Protein AF-A0A819C5Z2-F1 (afdb_monomer)

Radius of gyration: 27.71 Å; Cα contacts (8 Å, |Δi|>4): 657; chains: 1; bounding box: 78×49×78 Å

Sequence (420 aa):
MGVLMWEACSQGEVPYGVDKSESDIRRRKSNGEKLTMPNGCNKQLWEIIEGCWYITAELRHKSLETYEYQLDVNVIQKNPLNGLNGRSYEADWISKRESPITLMIMNKETSEREASWYLMLNSHSHIIHTYGFVENNDQLPMLLPEHAIHGNLQIFLQQNHFQPSNKVLITIFLQILNAMIYITNQGVVHGNLCCSNVLVFRMNPTNSLENLVKLTDFSMARTKDYPYVDNELTAISVRYCAPENLKSTDQSNYSEAADVYSLRVLMWEACSHDKVPYGSDTSIDDIRQRRLNDEQLLQPNETYEYQLDVNVIKKNSLNGLHGRFYEADWIPNREPPIILMIMNKETSEREASWYLMLNSHSHIIHTYGFVENNDQLPMLLQERAIHGNLQILLQRKRFQPLNKVLITISLRILDAMIYT

Structure (mmCIF, N/CA/C/O backbone):
data_AF-A0A819C5Z2-F1
#
_entry.id   AF-A0A819C5Z2-F1
#
loop_
_atom_site.group_PDB
_atom_site.id
_atom_site.type_symbol
_atom_site.label_atom_id
_atom_site.label_alt_id
_atom_site.label_comp_id
_atom_site.label_asym_id
_atom_site.label_entity_id
_atom_site.label_seq_id
_atom_site.pdbx_PDB_ins_code
_atom_site.Cartn_x
_atom_site.Cartn_y
_atom_site.Cartn_z
_atom_site.occupancy
_atom_site.B_iso_or_equiv
_atom_site.auth_seq_id
_atom_site.auth_comp_id
_atom_site.auth_asym_id
_atom_site.auth_atom_id
_atom_site.pdbx_PDB_model_num
ATOM 1 N N . MET A 1 1 ? -0.012 -2.194 -29.843 1.00 79.38 1 MET A N 1
ATOM 2 C CA . MET A 1 1 ? 1.185 -1.605 -29.214 1.00 79.38 1 MET A CA 1
ATOM 3 C C . MET A 1 1 ? 2.326 -1.414 -30.212 1.00 79.38 1 MET A C 1
ATOM 5 O O . MET A 1 1 ? 2.547 -0.278 -30.588 1.00 79.38 1 MET A O 1
ATOM 9 N N . GLY A 1 2 ? 2.963 -2.467 -30.746 1.00 87.75 2 GLY A N 1
ATOM 10 C CA . GLY A 1 2 ? 4.121 -2.316 -31.655 1.00 87.75 2 GLY A CA 1
ATOM 11 C C . GLY A 1 2 ? 3.941 -1.355 -32.841 1.00 87.75 2 GLY A C 1
ATOM 12 O O . GLY A 1 2 ? 4.820 -0.548 -33.101 1.00 87.75 2 GLY A O 1
ATOM 13 N N . VAL A 1 3 ? 2.784 -1.358 -33.524 1.00 89.81 3 VAL A N 1
ATOM 14 C CA . VAL A 1 3 ? 2.517 -0.404 -34.630 1.00 89.81 3 VAL A CA 1
ATOM 15 C C . VAL A 1 3 ? 2.489 1.049 -34.142 1.00 89.81 3 VAL A C 1
ATOM 17 O O . VAL A 1 3 ? 3.050 1.913 -34.798 1.00 89.81 3 VAL A O 1
ATOM 20 N N . LEU A 1 4 ? 1.896 1.297 -32.972 1.00 87.56 4 LEU A N 1
ATOM 21 C CA . LEU A 1 4 ? 1.829 2.624 -32.357 1.00 87.56 4 LEU A CA 1
ATOM 22 C C . LEU A 1 4 ? 3.220 3.106 -31.914 1.00 87.56 4 LEU A C 1
ATOM 24 O O . LEU A 1 4 ? 3.578 4.258 -32.118 1.00 87.56 4 LEU A O 1
ATOM 28 N N . MET A 1 5 ? 4.024 2.213 -31.330 1.00 87.00 5 MET A N 1
ATOM 29 C CA . MET A 1 5 ? 5.402 2.526 -30.934 1.00 87.00 5 MET A CA 1
ATOM 30 C C . MET A 1 5 ? 6.292 2.797 -32.156 1.00 87.00 5 MET A C 1
ATOM 32 O O . MET A 1 5 ? 7.114 3.710 -32.119 1.00 87.00 5 MET A O 1
ATOM 36 N N . TRP A 1 6 ? 6.099 2.047 -33.250 1.00 92.31 6 TRP A N 1
ATOM 37 C CA . TRP A 1 6 ? 6.754 2.313 -34.532 1.00 92.31 6 TRP A CA 1
ATOM 38 C C . TRP A 1 6 ? 6.385 3.692 -35.077 1.00 92.31 6 TRP A C 1
ATOM 40 O O . TRP A 1 6 ? 7.282 4.447 -35.422 1.00 92.31 6 TRP A O 1
ATOM 50 N N . GLU A 1 7 ? 5.094 4.031 -35.094 1.00 92.38 7 GLU A N 1
ATOM 51 C CA . GLU A 1 7 ? 4.588 5.333 -35.546 1.00 92.38 7 GLU A CA 1
ATOM 52 C C . GLU A 1 7 ? 5.172 6.488 -34.722 1.00 92.38 7 GLU A C 1
ATOM 54 O O . GLU A 1 7 ? 5.596 7.500 -35.274 1.00 92.38 7 GLU A O 1
ATOM 59 N N . ALA A 1 8 ? 5.290 6.320 -33.402 1.00 88.25 8 ALA A N 1
ATOM 60 C CA . ALA A 1 8 ? 5.961 7.299 -32.549 1.00 88.25 8 ALA A CA 1
ATOM 61 C C . ALA A 1 8 ? 7.454 7.445 -32.903 1.00 88.25 8 ALA A C 1
ATOM 63 O O . ALA A 1 8 ? 7.962 8.560 -33.012 1.00 88.25 8 ALA A O 1
ATOM 64 N N . CYS A 1 9 ? 8.154 6.327 -33.122 1.00 87.94 9 CYS A N 1
ATOM 65 C CA . CYS A 1 9 ? 9.577 6.316 -33.474 1.00 87.94 9 CYS A CA 1
ATOM 66 C C . CYS A 1 9 ? 9.861 6.857 -34.883 1.00 87.94 9 CYS A C 1
ATOM 68 O O . CYS A 1 9 ? 10.927 7.425 -35.112 1.00 87.94 9 CYS A O 1
ATOM 70 N N . SER A 1 10 ? 8.925 6.697 -35.817 1.00 90.56 10 SER A N 1
ATOM 71 C CA . SER A 1 10 ? 8.999 7.253 -37.170 1.00 90.56 10 SER A CA 1
ATOM 72 C C . SER A 1 10 ? 8.482 8.688 -37.263 1.00 90.56 10 SER A C 1
ATOM 74 O O . SER A 1 10 ? 8.459 9.250 -38.350 1.00 90.56 10 SER A O 1
ATOM 76 N N . GLN A 1 11 ? 8.105 9.309 -36.139 1.00 89.00 11 GLN A N 1
ATOM 77 C CA . GLN A 1 11 ? 7.570 10.674 -36.086 1.00 89.00 11 GLN A CA 1
ATOM 78 C C . GLN A 1 11 ? 6.267 10.840 -36.892 1.00 89.00 11 GLN A C 1
ATOM 80 O O . GLN A 1 11 ? 6.023 11.884 -37.496 1.00 89.00 11 GLN A O 1
ATOM 85 N N . GLY A 1 12 ? 5.412 9.814 -36.870 1.00 87.88 12 GLY A N 1
ATOM 86 C CA . GLY A 1 12 ? 4.083 9.836 -37.480 1.00 87.88 12 GLY A CA 1
ATOM 87 C C . GLY A 1 12 ? 4.034 9.356 -38.930 1.00 87.88 12 GLY A C 1
ATOM 88 O O . GLY A 1 12 ? 3.095 9.701 -39.649 1.00 87.88 12 GLY A O 1
ATOM 89 N N . GLU A 1 13 ? 5.019 8.582 -39.399 1.00 90.81 13 GLU A N 1
ATOM 90 C CA . GLU A 1 13 ? 4.897 7.938 -40.712 1.00 90.81 13 GLU A CA 1
ATOM 91 C C . GLU A 1 13 ? 3.711 6.965 -40.745 1.00 90.81 13 GLU A C 1
ATOM 93 O O . GLU A 1 13 ? 3.363 6.333 -39.748 1.00 90.81 13 GLU A O 1
ATOM 98 N N . VAL A 1 14 ? 3.113 6.788 -41.927 1.00 89.88 14 VAL A N 1
ATOM 99 C CA . VAL A 1 14 ? 2.006 5.844 -42.112 1.00 89.88 14 VAL A CA 1
ATOM 100 C C . VAL A 1 14 ? 2.547 4.412 -42.193 1.00 89.88 14 VAL A C 1
ATOM 102 O O . VAL A 1 14 ? 3.312 4.100 -43.116 1.00 89.88 14 VAL A O 1
ATOM 105 N N . PRO A 1 15 ? 2.125 3.498 -41.297 1.00 89.06 15 PRO A N 1
ATOM 106 C CA . PRO A 1 15 ? 2.561 2.109 -41.329 1.00 89.06 15 PRO A CA 1
ATOM 107 C C . PRO A 1 15 ? 2.284 1.455 -42.686 1.00 89.06 15 PRO A C 1
ATOM 109 O O . PRO A 1 15 ? 1.167 1.499 -43.194 1.00 89.06 15 PRO A O 1
ATOM 112 N N . TYR A 1 16 ? 3.294 0.786 -43.246 1.00 87.81 16 TYR A N 1
ATOM 113 C CA . TYR A 1 16 ? 3.261 0.112 -44.554 1.00 87.81 16 TYR A CA 1
ATOM 114 C C . TYR A 1 16 ? 3.136 1.038 -45.781 1.00 87.81 16 TYR A C 1
ATOM 116 O O . TYR A 1 16 ? 3.198 0.525 -46.905 1.00 87.81 16 TYR A O 1
ATOM 124 N N . GLY A 1 17 ? 3.079 2.361 -45.589 1.00 84.69 17 GLY A N 1
ATOM 125 C CA . GLY A 1 17 ? 3.074 3.387 -46.636 1.00 84.69 17 GLY A CA 1
ATOM 126 C C . GLY A 1 17 ? 1.684 3.950 -46.959 1.00 84.69 17 GLY A C 1
ATOM 127 O O . GLY A 1 17 ? 0.683 3.243 -46.885 1.00 84.69 17 GLY A O 1
ATOM 128 N N . VAL A 1 18 ? 1.649 5.225 -47.358 1.00 81.38 18 VAL A N 1
ATOM 129 C CA . VAL A 1 18 ? 0.424 6.027 -47.570 1.00 81.38 18 VAL A CA 1
ATOM 130 C C . VAL A 1 18 ? -0.435 5.512 -48.736 1.00 81.38 18 VAL A C 1
ATOM 132 O O . VAL A 1 18 ? -1.656 5.487 -48.637 1.00 81.38 18 VAL A O 1
ATOM 135 N N . ASP A 1 19 ? 0.194 5.029 -49.811 1.00 81.31 19 ASP A N 1
ATOM 136 C CA . ASP A 1 19 ? -0.493 4.656 -51.060 1.00 81.31 19 ASP A CA 1
ATOM 137 C C . ASP A 1 19 ? -0.818 3.152 -51.170 1.00 81.31 19 ASP A C 1
ATOM 139 O O . ASP A 1 19 ? -0.946 2.609 -52.272 1.00 81.31 19 ASP A O 1
ATOM 143 N N . LYS A 1 20 ? -0.876 2.418 -50.049 1.00 85.00 20 LYS A N 1
ATOM 144 C CA . LYS A 1 20 ? -1.141 0.968 -50.065 1.00 85.00 20 LYS A CA 1
ATOM 145 C C . LYS A 1 20 ? -2.613 0.652 -49.839 1.00 85.00 20 LYS A C 1
ATOM 147 O O . LYS A 1 20 ? -3.229 1.126 -48.890 1.00 85.00 20 LYS A O 1
ATOM 152 N N . SER A 1 21 ? -3.159 -0.222 -50.688 1.00 89.69 21 SER A N 1
ATOM 153 C CA . SER A 1 21 ? -4.517 -0.735 -50.512 1.00 89.69 21 SER A CA 1
ATOM 154 C C . SER A 1 21 ? -4.607 -1.656 -49.290 1.00 89.69 21 SER A C 1
ATOM 156 O O . SER A 1 21 ? -3.636 -2.321 -48.917 1.00 89.69 21 SER A O 1
ATOM 158 N N . GLU A 1 22 ? -5.798 -1.773 -48.700 1.00 87.19 22 GLU A N 1
ATOM 159 C CA . GLU A 1 22 ? -6.036 -2.704 -47.589 1.00 87.19 22 GLU A CA 1
ATOM 160 C C . GLU A 1 22 ? -5.673 -4.152 -47.968 1.00 87.19 22 GLU A C 1
ATOM 162 O O . GLU A 1 22 ? -5.084 -4.887 -47.171 1.00 87.19 22 GLU A O 1
ATOM 167 N N . SER A 1 23 ? -5.973 -4.549 -49.210 1.00 88.75 23 SER A N 1
ATOM 168 C CA . SER A 1 23 ? -5.667 -5.886 -49.728 1.00 88.75 23 SER A CA 1
ATOM 169 C C . SER A 1 23 ? -4.161 -6.163 -49.783 1.00 88.75 23 SER A C 1
ATOM 171 O O . SER A 1 23 ? -3.713 -7.250 -49.407 1.00 88.75 23 SER A O 1
ATOM 173 N N . ASP A 1 24 ? -3.362 -5.158 -50.149 1.00 89.94 24 ASP A N 1
ATOM 174 C CA . ASP A 1 24 ? -1.906 -5.260 -50.161 1.00 89.94 24 ASP A CA 1
ATOM 175 C C . ASP A 1 24 ? -1.343 -5.367 -48.748 1.00 89.94 24 ASP A C 1
ATOM 177 O O . ASP A 1 24 ? -0.487 -6.214 -48.492 1.00 89.94 24 ASP A O 1
ATOM 181 N N . ILE A 1 25 ? -1.844 -4.552 -47.817 1.00 88.94 25 ILE A N 1
ATOM 182 C CA . ILE A 1 25 ? -1.403 -4.572 -46.416 1.00 88.94 25 ILE A CA 1
ATOM 183 C C . ILE A 1 25 ? -1.718 -5.932 -45.779 1.00 88.94 25 ILE A C 1
ATOM 185 O O . ILE A 1 25 ? -0.858 -6.505 -45.105 1.00 88.94 25 ILE A O 1
ATOM 189 N N . ARG A 1 26 ? -2.917 -6.484 -46.014 1.00 87.25 26 ARG A N 1
ATOM 190 C CA . ARG A 1 26 ? -3.299 -7.821 -45.523 1.00 87.25 26 ARG A CA 1
ATOM 191 C C . ARG A 1 26 ? -2.366 -8.904 -46.056 1.00 87.25 26 ARG A C 1
ATOM 193 O O . ARG A 1 26 ? -1.878 -9.706 -45.264 1.00 87.25 26 ARG A O 1
ATOM 200 N N . ARG A 1 27 ? -2.073 -8.887 -47.360 1.00 89.94 27 ARG A N 1
ATOM 201 C CA . ARG A 1 27 ? -1.162 -9.843 -48.009 1.00 89.94 27 ARG A CA 1
ATOM 202 C C . ARG A 1 27 ? 0.263 -9.768 -47.452 1.00 89.94 27 ARG A C 1
ATOM 204 O O . ARG A 1 27 ? 0.890 -10.795 -47.216 1.00 89.94 27 ARG A O 1
ATOM 211 N N . ARG A 1 28 ? 0.786 -8.561 -47.232 1.00 87.62 28 ARG A N 1
ATOM 212 C CA . ARG A 1 28 ? 2.132 -8.356 -46.664 1.00 87.62 28 ARG A CA 1
ATOM 213 C C . ARG A 1 28 ? 2.219 -8.913 -45.244 1.00 87.62 28 ARG A C 1
ATOM 215 O O . ARG A 1 28 ? 3.104 -9.712 -44.947 1.00 87.62 28 ARG A O 1
ATOM 222 N N . LYS A 1 29 ? 1.227 -8.597 -44.406 1.00 86.38 29 LYS A N 1
ATOM 223 C CA . LYS A 1 29 ? 1.132 -9.127 -43.039 1.00 86.38 29 LYS A CA 1
ATOM 224 C C . LYS A 1 29 ? 0.995 -10.651 -43.007 1.00 86.38 29 LYS A C 1
ATOM 226 O O . LYS A 1 29 ? 1.663 -11.291 -42.202 1.00 86.38 29 LYS A O 1
ATOM 231 N N . SER A 1 30 ? 0.177 -11.247 -43.881 1.00 85.25 30 SER A N 1
ATOM 232 C CA . SER A 1 30 ? 0.033 -12.711 -43.945 1.00 85.25 30 SER A CA 1
ATOM 233 C C . SER A 1 30 ? 1.314 -13.417 -44.386 1.00 85.25 30 SER A C 1
ATOM 235 O O . SER A 1 30 ? 1.543 -14.555 -43.994 1.00 85.25 30 SER A O 1
ATOM 237 N N . ASN A 1 31 ? 2.163 -12.734 -45.156 1.00 87.31 31 ASN A N 1
ATOM 238 C CA . ASN A 1 31 ? 3.468 -13.240 -45.575 1.00 87.31 31 ASN A CA 1
ATOM 239 C C . ASN A 1 31 ? 4.568 -13.024 -44.516 1.00 87.31 31 ASN A C 1
ATOM 241 O O . ASN A 1 31 ? 5.729 -13.323 -44.780 1.00 87.31 31 ASN A O 1
ATOM 245 N N . GLY A 1 32 ? 4.220 -12.510 -43.331 1.00 83.75 32 GLY A N 1
ATOM 246 C CA . GLY A 1 32 ? 5.161 -12.271 -42.237 1.00 83.75 32 GLY A CA 1
ATOM 247 C C . GLY A 1 32 ? 5.999 -11.003 -42.386 1.00 83.75 32 GLY A C 1
ATOM 248 O O . GLY A 1 32 ? 6.990 -10.845 -41.676 1.00 83.75 32 GLY A O 1
ATOM 249 N N . GLU A 1 33 ? 5.622 -10.091 -43.284 1.00 87.44 33 GLU A N 1
ATOM 250 C CA . GLU A 1 33 ? 6.328 -8.824 -43.438 1.00 87.44 33 GLU A CA 1
ATOM 251 C C . GLU A 1 33 ? 6.095 -7.914 -42.222 1.00 87.44 33 GLU A C 1
ATOM 253 O O . GLU A 1 33 ? 4.953 -7.615 -41.859 1.00 87.44 33 GLU A O 1
ATOM 258 N N . LYS A 1 34 ? 7.193 -7.453 -41.613 1.00 88.38 34 LYS A N 1
ATOM 259 C CA . LYS A 1 34 ? 7.209 -6.502 -40.494 1.00 88.38 34 LYS A CA 1
ATOM 260 C C . LYS A 1 34 ? 7.647 -5.114 -40.976 1.00 88.38 34 LYS A C 1
ATOM 262 O O . LYS A 1 34 ? 8.283 -4.985 -42.020 1.00 88.38 34 LYS A O 1
ATOM 267 N N . LEU A 1 35 ? 7.320 -4.072 -40.209 1.00 90.75 35 LEU A N 1
ATOM 268 C CA . LEU A 1 35 ? 7.825 -2.721 -40.474 1.00 90.75 35 LEU A CA 1
ATOM 269 C C . LEU A 1 35 ? 9.332 -2.656 -40.186 1.00 90.75 35 LEU A C 1
ATOM 271 O O . LEU A 1 35 ? 9.842 -3.397 -39.348 1.00 90.75 35 LEU A O 1
ATOM 275 N N . THR A 1 36 ? 10.042 -1.767 -40.876 1.00 92.06 36 THR A N 1
ATOM 276 C CA . THR A 1 36 ? 11.489 -1.569 -40.712 1.00 92.06 36 THR A CA 1
ATOM 277 C C . THR A 1 36 ? 11.797 -0.609 -39.570 1.00 92.06 36 THR A C 1
ATOM 279 O O . THR A 1 36 ? 11.019 0.311 -39.327 1.00 92.06 36 THR A O 1
ATOM 282 N N . MET A 1 37 ? 12.945 -0.770 -38.910 1.00 92.75 37 MET A N 1
ATOM 283 C CA . MET A 1 37 ? 13.380 0.131 -37.838 1.00 92.75 37 MET A CA 1
ATOM 284 C C . MET A 1 37 ? 13.505 1.578 -38.348 1.00 92.75 37 MET A C 1
ATOM 286 O O . MET A 1 37 ? 14.274 1.806 -39.285 1.00 92.75 37 MET A O 1
ATOM 290 N N . PRO A 1 38 ? 12.782 2.554 -37.762 1.00 92.50 38 PRO A N 1
ATOM 291 C CA . PRO A 1 38 ? 12.922 3.961 -38.127 1.00 92.50 38 PRO A CA 1
ATOM 292 C C . PRO A 1 38 ? 14.317 4.514 -37.811 1.00 92.50 38 PRO A C 1
ATOM 294 O O . PRO A 1 38 ? 14.993 4.060 -36.883 1.00 92.50 38 PRO A O 1
ATOM 297 N N . ASN A 1 39 ? 14.741 5.538 -38.556 1.00 87.69 39 ASN A N 1
ATOM 298 C CA . ASN A 1 39 ? 16.024 6.202 -38.324 1.00 87.69 39 ASN A CA 1
ATOM 299 C C . ASN A 1 39 ? 16.069 6.851 -36.932 1.00 87.69 39 ASN A C 1
ATOM 301 O O . ASN A 1 39 ? 15.181 7.615 -36.568 1.00 87.69 39 ASN A O 1
ATOM 305 N N . GLY A 1 40 ? 17.127 6.570 -36.165 1.00 81.81 40 GLY A N 1
ATOM 306 C CA . GLY A 1 40 ? 17.303 7.102 -34.808 1.00 81.81 40 GLY A CA 1
ATOM 307 C C . GLY A 1 40 ? 16.532 6.353 -33.715 1.00 81.81 40 GLY A C 1
ATOM 308 O O . GLY A 1 40 ? 16.636 6.730 -32.549 1.00 81.81 40 GLY A O 1
ATOM 309 N N . CYS A 1 41 ? 15.800 5.284 -34.052 1.00 84.88 41 CYS A N 1
ATOM 310 C CA . CYS A 1 41 ? 15.160 4.425 -33.058 1.00 84.88 41 CYS A CA 1
ATOM 311 C C . CYS A 1 41 ? 16.219 3.695 -32.208 1.00 84.88 41 CYS A C 1
ATOM 313 O O . CYS A 1 41 ? 17.195 3.149 -32.730 1.00 84.88 41 CYS A O 1
ATOM 315 N N . ASN A 1 42 ? 16.032 3.693 -30.886 1.00 82.12 42 ASN A N 1
ATOM 316 C CA . ASN A 1 42 ? 16.881 2.952 -29.956 1.00 82.12 42 ASN A CA 1
ATOM 317 C C . ASN A 1 42 ? 16.742 1.435 -30.215 1.00 82.12 42 ASN A C 1
ATOM 319 O O . ASN A 1 42 ? 15.631 0.931 -30.349 1.00 82.12 42 ASN A O 1
ATOM 323 N N . LYS A 1 43 ? 17.862 0.698 -30.259 1.00 82.19 43 LYS A N 1
ATOM 324 C CA . LYS A 1 43 ? 17.869 -0.744 -30.573 1.00 82.19 43 LYS A CA 1
ATOM 325 C C . LYS A 1 43 ? 17.103 -1.603 -29.561 1.00 82.19 43 LYS A C 1
ATOM 327 O O . LYS A 1 43 ? 16.390 -2.506 -29.972 1.00 82.19 43 LYS A O 1
ATOM 332 N N . GLN A 1 44 ? 17.207 -1.307 -28.269 1.00 74.00 44 GLN A N 1
ATOM 333 C CA . GLN A 1 44 ? 16.480 -2.044 -27.231 1.00 74.00 44 GLN A CA 1
ATOM 334 C C . GLN A 1 44 ? 14.971 -1.771 -27.343 1.00 74.00 44 GLN A C 1
ATOM 336 O O . GLN A 1 44 ? 14.150 -2.677 -27.243 1.00 74.00 44 GLN A O 1
ATOM 341 N N . LEU A 1 45 ? 14.590 -0.519 -27.626 1.00 78.25 45 LEU A N 1
ATOM 342 C CA . LEU A 1 45 ? 13.197 -0.173 -27.920 1.00 78.25 45 LEU A CA 1
ATOM 343 C C . LEU A 1 45 ? 12.695 -0.877 -29.194 1.00 78.25 45 LEU A C 1
ATOM 345 O O . LEU A 1 45 ? 11.542 -1.299 -29.255 1.00 78.25 45 LEU A O 1
ATOM 349 N N . TRP A 1 46 ? 13.555 -1.042 -30.202 1.00 86.31 46 TRP A N 1
ATOM 350 C CA . TRP A 1 46 ? 13.226 -1.774 -31.423 1.00 86.31 46 TRP A CA 1
ATOM 351 C C . TRP A 1 46 ? 12.925 -3.256 -31.168 1.00 86.31 46 TRP A C 1
ATOM 353 O O . TRP A 1 46 ? 11.972 -3.782 -31.739 1.00 86.31 46 TRP A O 1
ATOM 363 N N . GLU A 1 47 ? 13.673 -3.915 -30.282 1.00 82.94 47 GLU A N 1
ATOM 364 C CA . GLU A 1 47 ? 13.443 -5.320 -29.913 1.00 82.94 47 GLU A CA 1
ATOM 365 C C . GLU A 1 47 ? 12.046 -5.531 -29.301 1.00 82.94 47 GLU A C 1
ATOM 367 O O . GLU A 1 47 ? 11.344 -6.479 -29.667 1.00 82.94 47 GLU A O 1
ATOM 372 N N . ILE A 1 48 ? 11.578 -4.592 -28.468 1.00 79.88 48 ILE A N 1
ATOM 373 C CA . ILE A 1 48 ? 10.191 -4.569 -27.969 1.00 79.88 48 ILE A CA 1
ATOM 374 C C . ILE A 1 48 ? 9.190 -4.438 -29.122 1.00 79.88 48 ILE A C 1
ATOM 376 O O . ILE A 1 48 ? 8.207 -5.188 -29.207 1.00 79.88 48 ILE A O 1
ATOM 380 N N . ILE A 1 49 ? 9.409 -3.446 -29.990 1.00 87.25 49 ILE A N 1
ATOM 381 C CA . ILE A 1 49 ? 8.515 -3.141 -31.112 1.00 87.25 49 ILE A CA 1
ATOM 382 C C . ILE A 1 49 ? 8.381 -4.364 -32.021 1.00 87.25 49 ILE A C 1
ATOM 384 O O . ILE A 1 49 ? 7.267 -4.733 -32.402 1.00 87.25 49 ILE A O 1
ATOM 388 N N . GLU A 1 50 ? 9.497 -5.02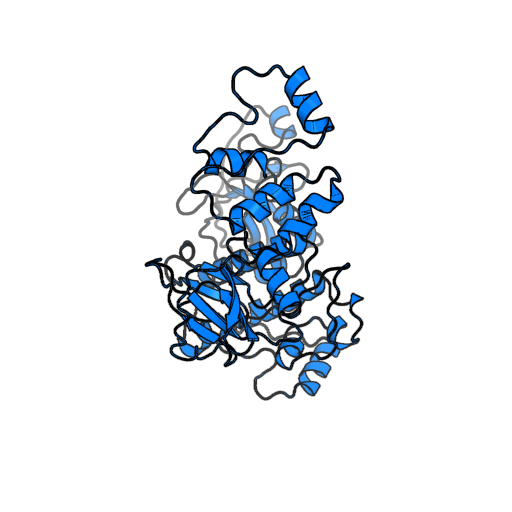6 -32.316 1.00 87.00 50 GLU A N 1
ATOM 389 C CA . GLU A 1 50 ? 9.530 -6.230 -33.132 1.00 87.00 50 GLU A CA 1
ATOM 390 C C . GLU A 1 50 ? 8.833 -7.417 -32.451 1.00 87.00 50 GLU A C 1
ATOM 392 O O . GLU A 1 50 ? 8.079 -8.153 -33.105 1.00 87.00 50 GLU A O 1
ATOM 397 N N . GLY A 1 51 ? 9.048 -7.587 -31.146 1.00 83.25 51 GLY A N 1
ATOM 398 C CA . GLY A 1 51 ? 8.405 -8.616 -30.335 1.00 83.25 51 GLY A CA 1
ATOM 399 C C . GLY A 1 51 ? 6.875 -8.512 -30.321 1.00 83.25 51 GLY A C 1
ATOM 400 O O . GLY A 1 51 ? 6.160 -9.512 -30.404 1.00 83.25 51 GLY A O 1
ATOM 401 N N . CYS A 1 52 ? 6.336 -7.293 -30.383 1.00 85.44 52 CYS A N 1
ATOM 402 C CA . CYS A 1 52 ? 4.892 -7.070 -30.487 1.00 85.44 52 CYS A CA 1
ATOM 403 C C . CYS A 1 52 ? 4.254 -7.635 -31.776 1.00 85.44 52 CYS A C 1
ATOM 405 O O . CYS A 1 52 ? 3.024 -7.720 -31.856 1.00 85.44 52 CYS A O 1
ATOM 407 N N . TRP A 1 53 ? 5.046 -7.976 -32.800 1.00 86.50 53 TRP A N 1
ATOM 408 C CA . TRP A 1 53 ? 4.570 -8.417 -34.117 1.00 86.50 53 TRP A CA 1
ATOM 409 C C . TRP A 1 53 ? 4.784 -9.908 -34.404 1.00 86.50 53 TRP A C 1
ATOM 411 O O . TRP A 1 53 ? 4.707 -10.318 -35.564 1.00 86.50 53 TRP A O 1
ATOM 421 N N . TYR A 1 54 ? 5.014 -10.748 -33.388 1.00 81.81 54 TYR A N 1
ATOM 422 C CA . TYR A 1 54 ? 4.958 -12.202 -33.585 1.00 81.81 54 TYR A CA 1
ATOM 423 C C . TYR A 1 54 ? 3.602 -12.626 -34.175 1.00 81.81 54 TYR A C 1
ATOM 425 O O . TYR A 1 54 ? 2.546 -12.170 -33.734 1.00 81.81 54 TYR A O 1
ATOM 433 N N . ILE A 1 55 ? 3.614 -13.501 -35.187 1.00 75.94 55 ILE A N 1
ATOM 434 C CA . ILE A 1 55 ? 2.383 -13.989 -35.835 1.00 75.94 55 ILE A CA 1
ATOM 435 C C . ILE A 1 55 ? 1.494 -14.695 -34.806 1.00 75.94 55 ILE A C 1
ATOM 437 O O . ILE A 1 55 ? 0.318 -14.350 -34.671 1.00 75.94 55 ILE A O 1
ATOM 441 N N . THR A 1 56 ? 2.079 -15.609 -34.033 1.00 80.62 56 THR A N 1
ATOM 442 C CA . THR A 1 56 ? 1.438 -16.319 -32.922 1.00 80.62 56 THR A CA 1
ATOM 443 C C . THR A 1 56 ? 1.134 -15.351 -31.782 1.00 80.62 56 THR A C 1
ATOM 445 O O . THR A 1 56 ? 2.042 -14.694 -31.269 1.00 80.62 56 THR A O 1
ATOM 448 N N . ALA A 1 57 ? -0.138 -15.238 -31.395 1.00 81.88 57 ALA A N 1
ATOM 449 C CA . ALA A 1 57 ? -0.594 -14.236 -30.433 1.00 81.88 57 ALA A CA 1
ATOM 450 C C . ALA A 1 57 ? 0.054 -14.416 -29.052 1.00 81.88 57 ALA A C 1
ATOM 452 O O . ALA A 1 57 ? 0.468 -13.437 -28.434 1.00 81.88 57 ALA A O 1
ATOM 453 N N . GLU A 1 58 ? 0.224 -15.663 -28.625 1.00 78.56 58 GLU A N 1
ATOM 454 C CA . GLU A 1 58 ? 0.770 -16.066 -27.328 1.00 78.56 58 GLU A CA 1
ATOM 455 C C . GLU A 1 58 ? 2.270 -15.756 -27.190 1.00 78.56 58 GLU A C 1
ATOM 457 O O . GLU A 1 58 ? 2.797 -15.698 -26.082 1.00 78.56 58 GLU A O 1
ATOM 462 N N . LEU A 1 59 ? 2.978 -15.547 -28.306 1.00 75.00 59 LEU A N 1
ATOM 463 C CA . LEU A 1 59 ? 4.410 -15.231 -28.306 1.00 75.00 59 LEU A CA 1
ATOM 464 C C . LEU A 1 59 ? 4.696 -13.723 -28.238 1.00 75.00 59 LEU A C 1
ATOM 466 O O . LEU A 1 59 ? 5.829 -13.344 -27.964 1.00 75.00 59 LEU A O 1
ATOM 470 N N . ARG A 1 60 ? 3.688 -12.861 -28.443 1.00 80.00 60 ARG A N 1
ATOM 471 C CA . ARG A 1 60 ? 3.864 -11.393 -28.463 1.00 80.00 60 ARG A CA 1
ATOM 472 C C . ARG A 1 60 ? 4.180 -10.791 -27.088 1.00 80.00 60 ARG A C 1
ATOM 474 O O . ARG A 1 60 ? 4.769 -9.719 -27.029 1.00 80.00 60 ARG A O 1
ATOM 481 N N . HIS A 1 61 ? 3.763 -11.444 -25.998 1.00 65.31 61 HIS A N 1
ATOM 482 C CA . HIS A 1 61 ? 4.005 -10.977 -24.624 1.00 65.31 61 HIS A CA 1
ATOM 483 C C . HIS A 1 61 ? 5.368 -11.433 -24.082 1.00 65.31 61 HIS A C 1
ATOM 485 O O . HIS A 1 61 ? 6.040 -10.680 -23.389 1.00 65.31 61 HIS A O 1
ATOM 491 N N . LYS A 1 62 ? 5.836 -12.621 -24.481 1.00 62.12 62 LYS A N 1
ATOM 492 C CA . LYS A 1 62 ? 7.097 -13.204 -23.988 1.00 62.12 62 LYS A CA 1
ATOM 493 C C . LYS A 1 62 ? 8.333 -12.368 -24.319 1.00 62.12 62 LYS A C 1
ATOM 495 O O . LYS A 1 62 ? 9.295 -12.370 -23.570 1.00 62.12 62 LYS A O 1
ATOM 500 N N . SER A 1 63 ? 8.310 -11.634 -25.431 1.00 56.19 63 SER A N 1
ATOM 501 C CA . SER A 1 63 ? 9.385 -10.702 -25.796 1.00 56.19 63 SER A CA 1
ATOM 502 C C . SER A 1 63 ? 9.402 -9.419 -24.959 1.00 56.19 63 SER A C 1
ATOM 504 O O . SER A 1 63 ? 10.402 -8.713 -24.960 1.00 56.19 63 SER A O 1
ATOM 506 N N . LEU A 1 64 ? 8.288 -9.080 -24.300 1.00 56.28 64 LEU A N 1
ATOM 507 C CA . LEU A 1 64 ? 8.193 -7.933 -23.391 1.00 56.28 64 LEU A CA 1
ATOM 508 C C . LEU A 1 64 ? 8.657 -8.300 -21.977 1.00 56.28 64 LEU A C 1
ATOM 510 O O . LEU A 1 64 ? 9.171 -7.438 -21.276 1.00 56.28 64 LEU A O 1
ATOM 514 N N . GLU A 1 65 ? 8.514 -9.570 -21.581 1.00 54.78 65 GLU A N 1
ATOM 515 C CA . GLU A 1 65 ? 8.961 -10.094 -20.279 1.00 54.78 65 GLU A CA 1
ATOM 516 C C . GLU A 1 65 ? 10.481 -9.983 -20.077 1.00 54.78 65 GLU A C 1
ATOM 518 O O . GLU A 1 65 ? 10.939 -9.905 -18.945 1.00 54.78 65 GLU A O 1
ATOM 523 N N . THR A 1 66 ? 11.267 -9.945 -21.157 1.00 51.50 66 THR A N 1
ATOM 524 C CA . THR A 1 66 ? 12.739 -9.890 -21.112 1.00 51.50 66 THR A CA 1
ATOM 525 C C . THR A 1 66 ? 13.319 -8.482 -21.262 1.00 51.50 66 THR A C 1
ATOM 527 O O . THR A 1 66 ? 14.533 -8.338 -21.379 1.00 51.50 66 THR A O 1
ATOM 530 N N . TYR A 1 67 ? 12.486 -7.441 -21.356 1.00 53.44 67 TYR A N 1
ATOM 531 C CA . TYR A 1 67 ? 12.984 -6.083 -21.563 1.00 53.44 67 TYR A CA 1
ATOM 532 C C . TYR A 1 67 ? 13.397 -5.423 -20.243 1.00 53.44 67 TYR A C 1
ATOM 534 O O . TYR A 1 67 ? 12.555 -5.085 -19.413 1.00 53.44 67 TYR A O 1
ATOM 542 N N . GLU A 1 68 ? 14.695 -5.164 -20.094 1.00 54.66 68 GLU A N 1
ATOM 543 C CA . GLU A 1 68 ? 15.251 -4.368 -19.001 1.00 54.66 68 GLU A CA 1
ATOM 544 C C . GLU A 1 68 ? 15.318 -2.890 -19.412 1.00 54.66 68 GLU A C 1
ATOM 546 O O . GLU A 1 68 ? 16.162 -2.476 -20.212 1.00 54.66 68 GLU A O 1
ATOM 551 N N . TYR A 1 69 ? 14.426 -2.062 -18.864 1.00 55.84 69 TYR A N 1
ATOM 552 C CA . TYR A 1 69 ? 14.548 -0.612 -18.999 1.00 55.84 69 TYR A CA 1
ATOM 553 C C . TYR A 1 69 ? 15.688 -0.126 -18.097 1.00 55.84 69 TYR A C 1
ATOM 555 O O . TYR A 1 69 ? 15.569 -0.148 -16.871 1.00 55.84 69 TYR A O 1
ATOM 563 N N . GLN A 1 70 ? 16.790 0.339 -18.690 1.00 53.91 70 GLN A N 1
ATOM 564 C CA . GLN A 1 70 ? 17.853 0.995 -17.932 1.00 53.91 70 GLN A CA 1
ATOM 565 C C . GLN A 1 70 ? 17.349 2.354 -17.435 1.00 53.91 70 GLN A C 1
ATOM 567 O O . GLN A 1 70 ? 17.263 3.329 -18.178 1.00 53.91 70 GLN A O 1
ATOM 572 N N . LEU A 1 71 ? 16.966 2.403 -16.162 1.00 58.25 71 LEU A N 1
ATOM 573 C CA . LEU A 1 71 ? 16.650 3.646 -15.473 1.00 58.25 71 LEU A CA 1
ATOM 574 C C . LEU A 1 71 ? 17.925 4.503 -15.371 1.00 58.25 71 LEU A C 1
ATOM 576 O O . LEU A 1 71 ? 18.917 4.062 -14.797 1.00 58.25 71 LEU A O 1
ATOM 580 N N . ASP A 1 72 ? 17.882 5.744 -15.873 1.00 59.78 72 ASP A N 1
ATOM 581 C CA . ASP A 1 72 ? 18.935 6.762 -15.694 1.00 59.78 72 ASP A CA 1
ATOM 582 C C . ASP A 1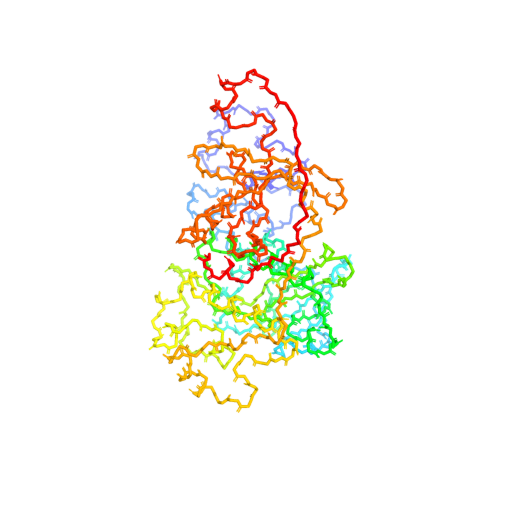 72 ? 18.989 7.251 -14.227 1.00 59.78 72 ASP A C 1
ATOM 584 O O . ASP A 1 72 ? 18.672 8.405 -13.903 1.00 59.78 72 ASP A O 1
ATOM 588 N N . VAL A 1 73 ? 19.356 6.360 -13.306 1.00 58.94 73 VAL A N 1
ATOM 589 C CA . VAL A 1 73 ? 19.429 6.614 -11.861 1.00 58.94 73 VAL A CA 1
ATOM 590 C C . VAL A 1 73 ? 20.878 6.511 -11.403 1.00 58.94 73 VAL A C 1
ATOM 592 O O . VAL A 1 73 ? 21.563 5.540 -11.714 1.00 58.94 73 VAL A O 1
ATOM 595 N N . ASN A 1 74 ? 21.350 7.507 -10.645 1.00 58.34 74 ASN A N 1
ATOM 596 C CA . ASN A 1 74 ? 22.670 7.463 -10.024 1.00 58.34 74 ASN A CA 1
ATOM 597 C C . ASN A 1 74 ? 22.324 7.165 -8.600 1.00 58.34 74 ASN A C 1
ATOM 599 O O . ASN A 1 74 ? 22.038 8.070 -7.817 1.00 58.34 74 ASN A O 1
ATOM 603 N N . VAL A 1 75 ? 22.248 5.885 -8.295 1.00 59.12 75 VAL A N 1
ATOM 604 C CA . VAL A 1 75 ? 21.938 5.474 -6.945 1.00 59.12 75 VAL A CA 1
ATOM 605 C C . VAL A 1 75 ? 23.167 5.778 -6.089 1.00 59.12 75 VAL A C 1
ATOM 607 O O . VAL A 1 75 ? 24.023 4.930 -5.858 1.00 59.12 75 VAL A O 1
ATOM 610 N N . ILE A 1 76 ? 23.285 7.026 -5.640 1.00 61.47 76 ILE A N 1
ATOM 611 C CA . ILE A 1 76 ? 24.217 7.394 -4.587 1.00 61.47 76 ILE A CA 1
ATOM 612 C C . ILE A 1 76 ? 23.509 7.010 -3.302 1.00 61.47 76 ILE A C 1
ATOM 614 O O . ILE A 1 76 ? 22.614 7.718 -2.847 1.00 61.47 76 ILE A O 1
ATOM 618 N N . GLN A 1 77 ? 23.893 5.866 -2.748 1.00 66.06 77 GLN A N 1
ATOM 619 C CA . GLN A 1 77 ? 23.479 5.467 -1.414 1.00 66.06 77 GLN A CA 1
ATOM 620 C C . GLN A 1 77 ? 23.921 6.557 -0.430 1.00 66.06 77 GLN A C 1
ATOM 622 O O . GLN A 1 77 ? 25.117 6.736 -0.185 1.00 66.06 77 GLN A O 1
ATOM 627 N N . LYS A 1 78 ? 22.961 7.325 0.089 1.00 72.00 78 LYS A N 1
ATOM 628 C CA . LYS A 1 78 ? 23.220 8.324 1.130 1.00 72.00 78 LYS A CA 1
ATOM 629 C C . LYS A 1 78 ? 23.046 7.684 2.510 1.00 72.00 78 LYS A C 1
ATOM 631 O O . LYS A 1 78 ? 23.465 6.554 2.755 1.00 72.00 78 LYS A O 1
ATOM 636 N N . ASN A 1 79 ? 22.436 8.421 3.430 1.00 70.44 79 ASN A N 1
ATOM 637 C CA . ASN A 1 79 ? 22.200 7.973 4.785 1.00 70.44 79 ASN A CA 1
ATOM 638 C C . ASN A 1 79 ? 21.190 6.814 4.796 1.00 70.44 79 ASN A C 1
ATOM 640 O O . ASN A 1 79 ? 20.241 6.816 4.002 1.00 70.44 79 ASN A O 1
ATOM 644 N N . PRO A 1 80 ? 21.366 5.832 5.697 1.00 71.81 80 PRO A N 1
ATOM 645 C CA . PRO A 1 80 ? 20.309 4.877 5.984 1.00 71.81 80 PRO A CA 1
ATOM 646 C C . PRO A 1 80 ? 19.072 5.634 6.469 1.00 71.81 80 PRO A C 1
ATOM 648 O O . PRO A 1 80 ? 19.167 6.555 7.285 1.00 71.81 80 PRO A O 1
ATOM 651 N N . LEU A 1 81 ? 17.905 5.234 5.975 1.00 69.81 81 LEU A N 1
ATOM 652 C CA . LEU A 1 81 ? 16.641 5.784 6.438 1.00 69.81 81 LEU A CA 1
ATOM 653 C C . LEU A 1 81 ? 16.323 5.199 7.814 1.00 69.81 81 LEU A C 1
ATOM 655 O O . LEU A 1 81 ? 15.920 4.039 7.946 1.00 69.81 81 LEU A O 1
ATOM 659 N N . ASN A 1 82 ? 16.529 6.013 8.851 1.00 56.25 82 ASN A N 1
ATOM 660 C CA . ASN A 1 82 ? 16.174 5.661 10.221 1.00 56.25 82 ASN A CA 1
ATOM 661 C C . ASN A 1 82 ? 14.690 5.285 10.276 1.00 56.25 82 ASN A C 1
ATOM 663 O O . ASN A 1 82 ? 13.834 6.068 9.873 1.00 56.25 82 ASN A O 1
ATOM 667 N N . GLY A 1 83 ? 14.392 4.080 10.769 1.00 54.47 83 GLY A N 1
ATOM 668 C CA . GLY A 1 83 ? 13.015 3.610 10.897 1.00 54.47 83 GLY A CA 1
ATOM 669 C C . GLY A 1 83 ? 12.457 2.762 9.752 1.00 54.47 83 GLY A C 1
ATOM 670 O O . GLY A 1 83 ? 11.349 2.247 9.877 1.00 54.47 83 GLY A O 1
ATOM 671 N N . LEU A 1 84 ? 13.211 2.570 8.665 1.00 56.88 84 LEU A N 1
ATOM 672 C CA . LEU A 1 84 ? 12.830 1.708 7.540 1.00 56.88 84 LEU A CA 1
ATOM 673 C C . LEU A 1 84 ? 13.813 0.532 7.409 1.00 56.88 84 LEU A C 1
ATOM 675 O O . LEU A 1 84 ? 14.765 0.582 6.634 1.00 56.88 84 LEU A O 1
ATOM 679 N N . ASN A 1 85 ? 13.593 -0.523 8.201 1.00 57.38 85 ASN A N 1
ATOM 680 C CA . ASN A 1 85 ? 14.190 -1.873 8.118 1.00 57.38 85 ASN A CA 1
ATOM 681 C C . ASN A 1 85 ? 15.704 -2.014 7.823 1.00 57.38 85 ASN A C 1
ATOM 683 O O . ASN A 1 85 ? 16.139 -3.078 7.392 1.00 57.38 85 ASN A O 1
ATOM 687 N N . GLY A 1 86 ? 16.539 -0.992 8.049 1.00 62.75 86 GLY A N 1
ATOM 688 C CA . GLY A 1 86 ? 18.002 -1.043 7.855 1.00 62.75 86 GLY A CA 1
ATOM 689 C C . GLY A 1 86 ? 18.476 -1.339 6.421 1.00 62.75 86 GLY A C 1
ATOM 690 O O . GLY A 1 86 ? 19.675 -1.448 6.187 1.00 62.75 86 GLY A O 1
ATOM 691 N N . ARG A 1 87 ? 17.542 -1.472 5.473 1.00 76.62 87 ARG A N 1
ATOM 692 C CA . ARG A 1 87 ? 17.756 -1.837 4.063 1.00 76.62 87 ARG A CA 1
ATOM 693 C C . ARG A 1 87 ? 17.337 -0.728 3.100 1.00 76.62 87 ARG A C 1
ATOM 695 O O . ARG A 1 87 ? 17.398 -0.927 1.892 1.00 76.62 87 ARG A O 1
ATOM 702 N N . SER A 1 88 ? 16.899 0.413 3.628 1.00 85.25 88 SER A N 1
ATOM 703 C CA . SER A 1 88 ? 16.390 1.536 2.844 1.00 85.25 88 SER A CA 1
ATOM 704 C C . SER A 1 88 ? 17.330 2.731 2.952 1.00 85.25 88 SER A C 1
ATOM 706 O O . SER A 1 88 ? 17.765 3.086 4.049 1.00 85.25 88 SER A O 1
ATOM 708 N N . TYR A 1 89 ? 17.622 3.363 1.822 1.00 83.44 89 TYR A N 1
ATOM 709 C CA . TYR A 1 89 ? 18.566 4.471 1.702 1.00 83.44 89 TYR A CA 1
ATOM 710 C C . TYR A 1 89 ? 17.963 5.576 0.842 1.00 83.44 89 TYR A C 1
ATOM 712 O O . TYR A 1 89 ? 17.215 5.300 -0.095 1.00 83.44 89 TYR A O 1
ATOM 720 N N . GLU A 1 90 ? 18.299 6.831 1.121 1.00 83.31 90 GLU A N 1
ATOM 721 C CA . GLU A 1 90 ? 17.979 7.915 0.186 1.00 83.31 90 GLU A CA 1
ATOM 722 C C . GLU A 1 90 ? 18.812 7.774 -1.096 1.00 83.31 90 GLU A C 1
ATOM 724 O O . GLU A 1 90 ? 19.990 7.399 -1.038 1.00 83.31 90 GLU A O 1
ATOM 729 N N . ALA A 1 91 ? 18.208 8.112 -2.238 1.00 80.50 91 ALA A N 1
ATOM 730 C CA . ALA A 1 91 ? 18.852 8.110 -3.547 1.00 80.50 91 ALA A CA 1
ATOM 731 C C . ALA A 1 91 ? 18.417 9.325 -4.394 1.00 80.50 91 ALA A C 1
ATOM 733 O O . ALA A 1 91 ? 17.374 9.934 -4.150 1.00 80.50 91 ALA A O 1
ATOM 734 N N . ASP A 1 92 ? 19.221 9.663 -5.408 1.00 77.94 92 ASP A N 1
ATOM 735 C CA . ASP A 1 92 ? 18.963 10.757 -6.352 1.00 77.94 92 ASP A CA 1
ATOM 736 C C . ASP A 1 92 ? 18.911 10.242 -7.803 1.00 77.94 92 ASP A C 1
ATOM 738 O O . ASP A 1 92 ? 19.491 9.217 -8.159 1.00 77.94 92 ASP A O 1
ATOM 742 N N . TRP A 1 93 ? 18.244 10.981 -8.685 1.00 77.12 93 TRP A N 1
ATOM 743 C CA . TRP A 1 93 ? 18.245 10.706 -10.127 1.00 77.12 93 TRP A CA 1
ATOM 744 C C . TRP A 1 93 ? 19.530 11.227 -10.816 1.00 77.12 93 TRP A C 1
ATOM 746 O O . TRP A 1 93 ? 20.047 12.269 -10.413 1.00 77.12 93 TRP A O 1
ATOM 756 N N . ILE A 1 94 ? 20.029 10.565 -11.888 1.00 71.00 94 ILE A N 1
ATOM 757 C CA . ILE A 1 94 ? 21.114 11.135 -12.745 1.00 71.00 94 ILE A CA 1
ATOM 758 C C . ILE A 1 94 ? 20.593 12.380 -13.446 1.00 71.00 94 ILE A C 1
ATOM 760 O O . ILE A 1 94 ? 21.205 13.449 -13.427 1.00 71.00 94 ILE A O 1
ATOM 764 N N . SER A 1 95 ? 19.469 12.206 -14.136 1.00 66.88 95 SER A N 1
ATOM 765 C CA . SER A 1 95 ? 18.765 13.293 -14.795 1.00 66.88 95 SER A CA 1
ATOM 766 C C . SER A 1 95 ? 18.051 14.110 -13.722 1.00 66.88 95 SER A C 1
ATOM 768 O O . SER A 1 95 ? 17.492 13.534 -12.796 1.00 66.88 95 SER A O 1
ATOM 770 N N . LYS A 1 96 ? 18.075 15.448 -13.808 1.00 57.53 96 LYS A N 1
ATOM 771 C CA . LYS A 1 96 ? 17.382 16.346 -12.863 1.00 57.53 96 LYS A CA 1
ATOM 772 C C . LYS A 1 96 ? 15.857 16.125 -12.902 1.00 57.53 96 LYS A C 1
ATOM 774 O O . LYS A 1 96 ? 15.131 16.922 -13.491 1.00 57.53 96 LYS A O 1
ATOM 779 N N . ARG A 1 97 ? 15.371 15.043 -12.300 1.00 59.72 97 ARG A N 1
ATOM 780 C CA . ARG A 1 97 ? 13.976 14.858 -11.905 1.00 59.72 97 ARG A CA 1
ATOM 781 C C . ARG A 1 97 ? 13.822 15.427 -10.500 1.00 59.72 97 ARG A C 1
ATOM 783 O O . ARG A 1 97 ? 14.699 15.257 -9.661 1.00 59.72 97 ARG A O 1
ATOM 790 N N . GLU A 1 98 ? 12.723 16.132 -10.265 1.00 62.38 98 GLU A N 1
ATOM 791 C CA . GLU A 1 98 ? 12.507 16.879 -9.019 1.00 62.38 98 GLU A CA 1
ATOM 792 C C . GLU A 1 98 ? 12.102 15.986 -7.834 1.00 62.38 98 GLU A C 1
ATOM 794 O O . GLU A 1 98 ? 12.208 16.411 -6.687 1.00 62.38 98 GLU A O 1
ATOM 799 N N . SER A 1 99 ? 11.640 14.755 -8.081 1.00 72.25 99 SER A N 1
ATOM 800 C CA . SER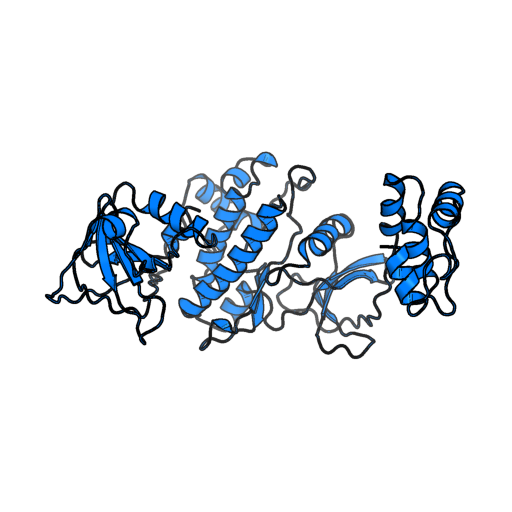 A 1 99 ? 11.073 13.902 -7.032 1.00 72.25 99 SER A CA 1
ATOM 801 C C . SER A 1 99 ? 12.135 13.025 -6.356 1.00 72.25 99 SER A C 1
ATOM 803 O O . SER A 1 99 ? 12.772 12.228 -7.051 1.00 72.25 99 SER A O 1
ATOM 805 N N . PRO A 1 100 ? 12.308 13.112 -5.023 1.00 80.88 100 PRO A N 1
ATOM 806 C CA . PRO A 1 100 ? 13.242 12.260 -4.293 1.00 80.88 100 PRO A CA 1
ATOM 807 C C . PRO A 1 100 ? 12.824 10.785 -4.368 1.00 80.88 100 PRO A C 1
ATOM 809 O O . PRO A 1 100 ? 11.632 10.460 -4.420 1.00 80.88 100 PRO A O 1
ATOM 812 N N . ILE A 1 101 ? 13.813 9.891 -4.355 1.00 87.31 101 ILE A N 1
ATOM 813 C CA . ILE A 1 101 ? 13.616 8.438 -4.409 1.00 87.31 101 ILE A CA 1
ATOM 814 C C . ILE A 1 101 ? 14.281 7.746 -3.231 1.00 87.31 101 ILE A C 1
ATOM 816 O O . ILE A 1 101 ? 15.227 8.246 -2.623 1.00 87.31 101 ILE A O 1
ATOM 820 N N . THR A 1 102 ? 13.748 6.579 -2.902 1.00 89.06 102 THR A N 1
ATOM 821 C CA . THR A 1 102 ? 14.338 5.667 -1.930 1.00 89.06 102 THR A CA 1
ATOM 822 C C . THR A 1 102 ? 14.879 4.459 -2.673 1.00 89.06 102 THR A C 1
ATOM 824 O O . THR A 1 102 ? 14.268 3.982 -3.623 1.00 89.06 102 THR A O 1
ATOM 827 N N . LEU A 1 103 ? 16.032 3.975 -2.240 1.00 87.31 103 LEU A N 1
ATOM 828 C CA . LEU A 1 103 ? 16.601 2.708 -2.656 1.00 87.31 103 LEU A CA 1
ATOM 829 C C . LEU A 1 103 ? 16.353 1.682 -1.558 1.00 87.31 103 LEU A C 1
ATOM 831 O O . LEU A 1 103 ? 16.796 1.882 -0.427 1.00 87.31 103 LEU A O 1
ATOM 835 N N . MET A 1 104 ? 15.691 0.580 -1.887 1.00 87.19 104 MET A N 1
ATOM 836 C CA . MET A 1 104 ? 15.400 -0.492 -0.939 1.00 87.19 104 MET A CA 1
ATOM 837 C C . MET A 1 104 ? 16.082 -1.786 -1.376 1.00 87.19 104 MET A C 1
ATOM 839 O O . MET A 1 104 ? 15.792 -2.300 -2.451 1.00 87.19 104 MET A O 1
ATOM 843 N N . ILE A 1 105 ? 16.977 -2.319 -0.543 1.00 85.38 105 ILE A N 1
ATOM 844 C CA . ILE A 1 105 ? 17.644 -3.604 -0.779 1.00 85.38 105 ILE A CA 1
ATOM 845 C C . ILE A 1 105 ? 16.676 -4.746 -0.468 1.00 85.38 105 ILE A C 1
ATOM 847 O O . ILE A 1 105 ? 16.139 -4.841 0.642 1.00 85.38 105 ILE A O 1
ATOM 851 N N . MET A 1 106 ? 16.508 -5.645 -1.434 1.00 84.31 106 MET A N 1
ATOM 852 C CA . MET A 1 106 ? 15.581 -6.770 -1.362 1.00 84.31 106 MET A CA 1
ATOM 853 C C . MET A 1 106 ? 16.294 -8.065 -0.978 1.00 84.31 106 MET A C 1
ATOM 855 O O . MET A 1 106 ? 17.494 -8.236 -1.198 1.00 84.31 106 MET A O 1
ATOM 859 N N . ASN A 1 107 ? 15.544 -9.017 -0.419 1.00 82.19 107 ASN A N 1
ATOM 860 C CA . ASN A 1 107 ? 16.041 -10.383 -0.283 1.00 82.19 107 ASN A CA 1
ATOM 861 C C . ASN A 1 107 ? 16.079 -11.035 -1.670 1.00 82.19 107 ASN A C 1
ATOM 863 O O . ASN A 1 107 ? 15.056 -11.092 -2.347 1.00 82.19 107 ASN A O 1
ATOM 867 N N . LYS A 1 108 ? 17.241 -11.559 -2.070 1.00 81.50 108 LYS A N 1
ATOM 868 C CA . LYS A 1 108 ? 17.444 -12.197 -3.373 1.00 81.50 108 LYS A CA 1
ATOM 869 C C . LYS A 1 108 ? 16.405 -13.277 -3.681 1.00 81.50 108 LYS A C 1
ATOM 871 O O . LYS A 1 108 ? 15.875 -13.287 -4.784 1.00 81.50 108 LYS A O 1
ATOM 876 N N . GLU A 1 109 ? 16.051 -14.104 -2.701 1.00 80.94 109 GLU A N 1
ATOM 877 C CA . GLU A 1 109 ? 15.130 -15.236 -2.885 1.00 80.94 109 GLU A CA 1
ATOM 878 C C . GLU A 1 109 ? 13.670 -14.816 -3.110 1.00 80.94 109 GLU A C 1
ATOM 880 O O . GLU A 1 109 ? 12.921 -15.530 -3.771 1.00 80.94 109 GLU A O 1
ATOM 885 N N . THR A 1 110 ? 13.254 -13.660 -2.582 1.00 80.56 110 THR A N 1
ATOM 886 C CA . THR A 1 110 ? 11.855 -13.192 -2.641 1.00 80.56 110 THR A CA 1
ATOM 887 C C . THR A 1 110 ? 11.669 -11.939 -3.497 1.00 80.56 110 THR A C 1
ATOM 889 O O . THR A 1 110 ? 10.540 -11.488 -3.689 1.00 80.56 110 THR A O 1
ATOM 892 N N . SER A 1 111 ? 12.763 -11.377 -4.015 1.00 82.25 111 SER A N 1
ATOM 893 C CA . SER A 1 111 ? 12.801 -10.071 -4.678 1.00 82.25 111 SER A CA 1
ATOM 894 C C . SER A 1 111 ? 11.917 -9.981 -5.918 1.00 82.25 111 SER A C 1
ATOM 896 O O . SER A 1 111 ? 11.118 -9.057 -6.006 1.00 82.25 111 SER A O 1
ATOM 898 N N . GLU A 1 112 ? 12.006 -10.942 -6.840 1.00 80.88 112 GLU A N 1
ATOM 899 C CA . GLU A 1 112 ? 11.207 -10.961 -8.076 1.00 80.88 112 GLU A CA 1
ATOM 900 C C . GLU A 1 112 ? 9.709 -11.014 -7.774 1.00 80.88 112 GLU A C 1
ATOM 902 O O . GLU A 1 112 ? 8.906 -10.265 -8.335 1.00 80.88 112 GLU A O 1
ATOM 907 N N . ARG A 1 113 ? 9.343 -11.876 -6.820 1.00 83.25 113 ARG A N 1
ATOM 908 C CA . ARG A 1 113 ? 7.976 -12.009 -6.332 1.00 83.25 113 ARG A CA 1
ATOM 909 C C . ARG A 1 113 ? 7.469 -10.684 -5.780 1.00 83.25 113 ARG A C 1
ATOM 911 O O . ARG A 1 113 ? 6.404 -10.227 -6.187 1.00 83.25 113 ARG A O 1
ATOM 918 N N . GLU A 1 114 ? 8.203 -10.079 -4.856 1.00 84.38 114 GLU A N 1
ATOM 919 C CA . GLU A 1 114 ? 7.768 -8.838 -4.224 1.00 84.38 114 GLU A CA 1
ATOM 920 C C . GLU A 1 114 ? 7.724 -7.676 -5.232 1.00 84.38 114 GLU A C 1
ATOM 922 O O . GLU A 1 114 ? 6.755 -6.918 -5.264 1.00 84.38 114 GLU A O 1
ATOM 927 N N . ALA A 1 115 ? 8.712 -7.590 -6.127 1.00 85.12 115 ALA A N 1
ATOM 928 C CA . ALA A 1 115 ? 8.759 -6.608 -7.208 1.00 85.12 115 ALA A CA 1
ATOM 929 C C . ALA A 1 115 ? 7.546 -6.710 -8.146 1.00 85.12 115 ALA A C 1
ATOM 931 O O . ALA A 1 115 ? 7.011 -5.682 -8.571 1.00 85.12 115 ALA A O 1
ATOM 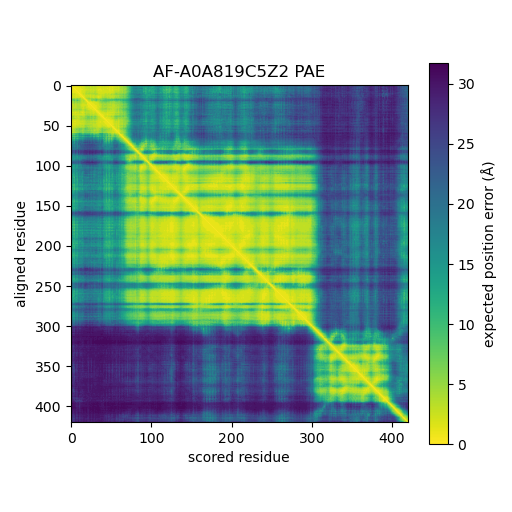932 N N . SER A 1 116 ? 7.069 -7.928 -8.432 1.00 86.62 116 SER A N 1
ATOM 933 C CA . SER A 1 116 ? 5.898 -8.140 -9.292 1.00 86.62 116 SER A CA 1
ATOM 934 C C . SER A 1 116 ? 4.634 -7.458 -8.753 1.00 86.62 116 SER A C 1
ATOM 936 O O . SER A 1 116 ? 3.869 -6.886 -9.533 1.00 86.62 116 SER A O 1
ATOM 938 N N . TRP A 1 117 ? 4.451 -7.413 -7.427 1.00 89.94 117 TRP A N 1
ATOM 939 C CA . TRP A 1 117 ? 3.325 -6.711 -6.808 1.00 89.94 117 TRP A CA 1
ATOM 940 C C . TRP A 1 117 ? 3.405 -5.206 -7.027 1.00 89.94 117 TRP A C 1
ATOM 942 O O . TRP A 1 117 ? 2.406 -4.588 -7.394 1.00 89.94 117 TRP A O 1
ATOM 952 N N . TYR A 1 118 ? 4.591 -4.617 -6.868 1.00 88.25 118 TYR A N 1
ATOM 953 C CA . TYR A 1 118 ? 4.787 -3.186 -7.094 1.00 88.25 118 TYR A CA 1
ATOM 954 C C . TYR A 1 118 ? 4.563 -2.791 -8.550 1.00 88.25 118 TYR A C 1
ATOM 956 O O . TYR A 1 118 ? 4.027 -1.717 -8.799 1.00 88.25 118 TYR A O 1
ATOM 964 N N . LEU A 1 119 ? 4.904 -3.655 -9.510 1.00 82.50 119 LEU A N 1
ATOM 965 C CA . LEU A 1 119 ? 4.587 -3.432 -10.923 1.00 82.50 119 LEU A CA 1
ATOM 966 C C . LEU A 1 119 ? 3.080 -3.539 -11.190 1.00 82.50 119 LEU A C 1
ATOM 968 O O . LEU A 1 119 ? 2.520 -2.701 -11.896 1.00 82.50 119 LEU A O 1
ATOM 972 N N . MET A 1 120 ? 2.417 -4.535 -10.600 1.00 85.38 120 MET A N 1
ATOM 973 C CA . MET A 1 120 ? 0.990 -4.791 -10.805 1.00 85.38 120 MET A CA 1
ATOM 974 C C . MET A 1 120 ? 0.087 -3.725 -10.164 1.00 85.38 120 MET A C 1
ATOM 976 O O . MET A 1 120 ? -0.954 -3.371 -10.716 1.00 85.38 120 MET A O 1
ATOM 980 N N . LEU A 1 121 ? 0.470 -3.203 -8.997 1.00 91.25 121 LEU A N 1
ATOM 981 C CA . LEU A 1 121 ? -0.363 -2.308 -8.185 1.00 91.25 121 LEU A CA 1
ATOM 982 C C . LEU A 1 121 ? -0.008 -0.817 -8.347 1.00 91.25 121 LEU A C 1
ATOM 984 O O . LEU A 1 121 ? -0.678 0.041 -7.769 1.00 91.25 121 LEU A O 1
ATOM 988 N N . ASN A 1 122 ? 1.001 -0.502 -9.166 1.00 87.56 122 ASN A N 1
ATOM 989 C CA . ASN A 1 122 ? 1.659 0.808 -9.261 1.00 87.56 122 ASN A CA 1
ATOM 990 C C . ASN A 1 122 ? 0.763 1.996 -9.658 1.00 87.56 122 ASN A C 1
ATOM 992 O O . ASN A 1 122 ? 1.174 3.153 -9.560 1.00 87.56 122 ASN A O 1
ATOM 996 N N . SER A 1 123 ? -0.428 1.729 -10.198 1.00 87.38 123 SER A N 1
ATOM 997 C CA . SER A 1 123 ? -1.336 2.750 -10.730 1.00 87.38 123 SER A CA 1
ATOM 998 C C . SER A 1 123 ? -2.224 3.412 -9.677 1.00 87.38 123 SER A C 1
ATOM 1000 O O . SER A 1 123 ? -2.912 4.382 -9.995 1.00 87.38 123 SER A O 1
ATOM 1002 N N . HIS A 1 124 ? -2.258 2.901 -8.444 1.00 92.19 124 HIS A N 1
ATOM 1003 C CA . HIS A 1 124 ? -3.155 3.411 -7.409 1.00 92.19 124 HIS A CA 1
ATOM 1004 C C . HIS A 1 124 ? -2.546 4.587 -6.629 1.00 92.19 124 HIS A C 1
ATOM 1006 O O . HIS A 1 124 ? -1.408 4.521 -6.173 1.00 92.19 124 HIS A O 1
ATOM 1012 N N . SER A 1 125 ? -3.317 5.655 -6.394 1.00 94.75 125 SER A N 1
ATOM 1013 C CA . SER A 1 125 ? -2.826 6.888 -5.748 1.00 94.75 125 SER A CA 1
ATOM 1014 C C . SER A 1 125 ? -2.390 6.715 -4.290 1.00 94.75 125 SER A C 1
ATOM 1016 O O . SER A 1 125 ? -1.585 7.507 -3.797 1.00 94.75 125 SER A O 1
ATOM 1018 N N . HIS A 1 126 ? -2.920 5.695 -3.611 1.00 95.62 126 HIS A N 1
ATOM 1019 C CA . HIS A 1 126 ? -2.635 5.364 -2.209 1.00 95.62 126 HIS A CA 1
ATOM 1020 C C . HIS A 1 126 ? -1.838 4.063 -2.038 1.00 95.62 126 HIS A C 1
ATOM 1022 O O . HIS A 1 126 ? -1.816 3.496 -0.951 1.00 95.62 126 HIS A O 1
ATOM 1028 N N . ILE A 1 127 ? -1.185 3.584 -3.097 1.00 96.31 127 ILE A N 1
ATOM 1029 C CA . ILE A 1 127 ? -0.155 2.539 -3.029 1.00 96.31 127 ILE A CA 1
ATOM 1030 C C . ILE A 1 127 ? 1.167 3.187 -3.425 1.00 96.31 127 ILE A C 1
ATOM 1032 O O . ILE A 1 127 ? 1.185 4.080 -4.274 1.00 96.31 127 ILE A O 1
ATOM 1036 N N . ILE A 1 128 ? 2.255 2.802 -2.761 1.00 94.81 128 ILE A N 1
ATOM 1037 C CA . ILE A 1 128 ? 3.579 3.365 -3.017 1.00 94.81 128 ILE A CA 1
ATOM 1038 C C . ILE A 1 128 ? 3.952 3.221 -4.497 1.00 94.81 128 ILE A C 1
ATOM 1040 O O . ILE A 1 128 ? 3.960 2.122 -5.056 1.00 94.81 128 ILE A O 1
ATOM 1044 N N . HIS A 1 129 ? 4.261 4.346 -5.138 1.00 92.50 129 HIS A N 1
ATOM 1045 C CA . HIS A 1 129 ? 4.707 4.329 -6.518 1.00 92.50 129 HIS A CA 1
ATOM 1046 C C . HIS A 1 129 ? 6.148 3.829 -6.581 1.00 92.50 129 HIS A C 1
ATOM 1048 O O . HIS A 1 129 ? 7.038 4.370 -5.920 1.00 92.50 129 HIS A O 1
ATOM 1054 N N . THR A 1 130 ? 6.383 2.811 -7.398 1.00 90.44 130 THR A N 1
ATOM 1055 C CA . THR A 1 130 ? 7.706 2.216 -7.586 1.00 90.44 130 THR A CA 1
ATOM 1056 C C . THR A 1 130 ? 8.163 2.414 -9.016 1.00 90.44 130 THR A C 1
ATOM 1058 O O . THR A 1 130 ? 7.525 1.947 -9.955 1.00 90.44 130 THR A O 1
ATOM 1061 N N . TYR A 1 131 ? 9.276 3.123 -9.191 1.00 86.25 131 TYR A N 1
ATOM 1062 C CA . TYR A 1 131 ? 9.796 3.473 -10.511 1.00 86.25 131 TYR A CA 1
ATOM 1063 C C . TYR A 1 131 ? 10.446 2.289 -11.222 1.00 86.25 131 TYR A C 1
ATOM 1065 O O . TYR A 1 131 ? 10.479 2.259 -12.451 1.00 86.25 131 TYR A O 1
ATOM 1073 N N . GLY A 1 132 ? 10.955 1.319 -10.464 1.00 81.75 132 GLY A N 1
ATOM 1074 C CA . GLY A 1 132 ? 11.450 0.074 -11.025 1.00 81.75 132 GLY A CA 1
ATOM 1075 C C . GLY A 1 132 ? 12.209 -0.797 -10.038 1.00 81.75 132 GLY A C 1
ATOM 1076 O O . GLY A 1 132 ? 12.301 -0.507 -8.842 1.00 81.75 132 GLY A O 1
ATOM 1077 N N . PHE A 1 133 ? 12.745 -1.869 -10.602 1.00 82.88 133 PHE A N 1
ATOM 1078 C CA . PHE A 1 133 ? 13.564 -2.880 -9.959 1.00 82.88 133 PHE A CA 1
ATOM 1079 C C . PHE A 1 133 ? 14.924 -2.896 -10.658 1.00 82.88 133 PHE A C 1
ATOM 1081 O O . PHE A 1 133 ? 14.979 -2.885 -11.887 1.00 82.88 133 PHE A O 1
ATOM 1088 N N . VAL A 1 134 ? 16.006 -2.841 -9.888 1.00 79.19 134 VAL A N 1
ATOM 1089 C CA . VAL A 1 134 ? 17.380 -2.725 -10.393 1.00 79.19 134 VAL A CA 1
ATOM 1090 C C . VAL A 1 134 ? 18.306 -3.642 -9.606 1.00 79.19 134 VAL A C 1
ATOM 1092 O O . VAL A 1 134 ? 18.026 -3.973 -8.458 1.00 79.19 134 VAL A O 1
ATOM 1095 N N . GLU A 1 135 ? 19.442 -4.001 -10.187 1.00 80.38 135 GLU A N 1
ATOM 1096 C CA . GLU A 1 135 ? 20.508 -4.716 -9.486 1.00 80.38 135 GLU A CA 1
ATOM 1097 C C . GLU A 1 135 ? 21.730 -3.813 -9.315 1.00 80.38 135 GLU A C 1
ATOM 1099 O O . GLU A 1 135 ? 22.041 -2.994 -10.185 1.00 80.38 135 GLU A O 1
ATOM 1104 N N . ASN A 1 136 ? 22.427 -3.932 -8.183 1.00 74.50 136 ASN A N 1
ATOM 1105 C CA . ASN A 1 136 ? 23.717 -3.264 -8.008 1.00 74.50 136 ASN A CA 1
ATOM 1106 C C . ASN A 1 136 ? 24.858 -4.074 -8.662 1.00 74.50 136 ASN A C 1
ATOM 1108 O O . ASN A 1 136 ? 24.662 -5.183 -9.155 1.00 74.50 136 ASN A O 1
ATOM 1112 N N . ASN A 1 137 ? 26.086 -3.546 -8.606 1.00 72.81 137 ASN A N 1
ATOM 1113 C CA . ASN A 1 137 ? 27.279 -4.219 -9.144 1.00 72.81 137 ASN A CA 1
ATOM 1114 C C . ASN A 1 137 ? 27.552 -5.607 -8.524 1.00 72.81 137 ASN A C 1
ATOM 1116 O O . ASN A 1 137 ? 28.229 -6.422 -9.145 1.00 72.81 137 ASN A O 1
ATOM 1120 N N . ASP A 1 138 ? 27.018 -5.875 -7.331 1.00 77.50 138 ASP A N 1
ATOM 1121 C CA . ASP A 1 138 ? 27.147 -7.146 -6.611 1.00 77.50 138 ASP A CA 1
ATOM 1122 C C . ASP A 1 138 ? 25.946 -8.087 -6.851 1.00 77.50 138 ASP A C 1
ATOM 1124 O O . ASP A 1 138 ? 25.786 -9.079 -6.137 1.00 77.50 138 ASP A O 1
ATOM 1128 N N . GLN A 1 139 ? 25.090 -7.792 -7.841 1.00 77.81 139 GLN A N 1
ATOM 1129 C CA . GLN A 1 139 ? 23.863 -8.545 -8.154 1.00 77.81 139 GLN A CA 1
ATOM 1130 C C . GLN A 1 139 ? 22.894 -8.648 -6.965 1.00 77.81 139 GLN A C 1
ATOM 1132 O O . GLN A 1 139 ? 22.237 -9.679 -6.753 1.00 77.81 139 GLN A O 1
ATOM 1137 N N . LEU A 1 140 ? 22.846 -7.598 -6.142 1.00 81.25 140 LEU A N 1
ATOM 1138 C CA . LEU A 1 140 ? 21.830 -7.445 -5.114 1.00 81.25 140 LEU A CA 1
ATOM 1139 C C . LEU A 1 140 ? 20.609 -6.751 -5.722 1.00 81.25 140 LEU A C 1
ATOM 1141 O O . LEU A 1 140 ? 20.750 -5.632 -6.228 1.00 81.25 140 LEU A O 1
ATOM 1145 N N . PRO A 1 141 ? 19.424 -7.379 -5.653 1.00 86.19 141 PRO A N 1
ATOM 1146 C CA . PRO A 1 141 ? 18.203 -6.790 -6.168 1.00 86.19 141 PRO A CA 1
ATOM 1147 C C . PRO A 1 141 ? 17.720 -5.650 -5.273 1.00 86.19 141 PRO A C 1
ATOM 1149 O O . PRO A 1 141 ? 17.745 -5.740 -4.041 1.00 86.19 141 PRO A O 1
ATOM 1152 N N . MET A 1 142 ? 17.257 -4.575 -5.899 1.00 86.50 142 MET A N 1
ATOM 1153 C CA . MET A 1 142 ? 16.824 -3.352 -5.238 1.00 86.50 142 MET A CA 1
ATOM 1154 C C . MET A 1 142 ? 15.557 -2.798 -5.889 1.00 86.50 142 MET A C 1
ATOM 1156 O O . MET A 1 142 ? 15.404 -2.817 -7.109 1.00 86.50 142 MET A O 1
ATOM 1160 N N . LEU A 1 143 ? 14.662 -2.249 -5.074 1.00 88.25 143 LEU A N 1
ATOM 1161 C CA . LEU A 1 143 ? 13.511 -1.477 -5.537 1.00 88.25 143 LEU A CA 1
ATOM 1162 C C . LEU A 1 143 ? 13.793 0.021 -5.455 1.00 88.25 143 LEU A C 1
ATOM 1164 O O . LEU A 1 143 ? 14.521 0.488 -4.575 1.00 88.25 143 LEU A O 1
ATOM 1168 N N . LEU A 1 144 ? 13.166 0.768 -6.363 1.00 88.69 144 LEU A N 1
ATOM 1169 C CA . LEU A 1 144 ? 13.237 2.225 -6.444 1.00 88.69 144 LEU A CA 1
ATOM 1170 C C . LEU A 1 144 ? 11.858 2.867 -6.212 1.00 88.69 144 LEU A C 1
ATOM 1172 O O . LEU A 1 144 ? 11.240 3.341 -7.170 1.00 88.69 144 LEU A O 1
ATOM 1176 N N . PRO A 1 145 ? 11.322 2.867 -4.979 1.00 90.62 145 PRO A N 1
ATOM 1177 C CA . PRO A 1 145 ? 10.109 3.607 -4.650 1.00 90.62 145 PRO A CA 1
ATOM 1178 C C . PRO A 1 145 ? 10.320 5.127 -4.589 1.00 90.62 145 PRO A C 1
ATOM 1180 O O . PRO A 1 145 ? 11.421 5.639 -4.365 1.00 90.62 145 PRO A O 1
ATOM 1183 N N . GLU A 1 146 ? 9.230 5.874 -4.759 1.00 91.62 146 GLU A N 1
ATOM 1184 C CA . GLU A 1 146 ? 9.181 7.290 -4.383 1.00 91.62 146 GLU A CA 1
ATOM 1185 C C . GLU A 1 146 ? 9.487 7.479 -2.888 1.00 91.62 146 GLU A C 1
ATOM 1187 O O . GLU A 1 146 ? 9.201 6.625 -2.048 1.00 91.62 146 GLU A O 1
ATOM 1192 N N . HIS A 1 147 ? 10.103 8.607 -2.540 1.00 90.12 147 HIS A N 1
ATOM 1193 C CA . HIS A 1 147 ? 10.538 8.849 -1.171 1.00 90.12 147 HIS A CA 1
ATOM 1194 C C . HIS A 1 147 ? 9.428 9.445 -0.296 1.00 90.12 147 HIS A C 1
ATOM 1196 O O . HIS A 1 147 ? 8.922 10.539 -0.559 1.00 90.12 147 HIS A O 1
ATOM 1202 N N . ALA A 1 148 ? 9.097 8.743 0.789 1.00 91.50 148 ALA A N 1
ATOM 1203 C CA . ALA A 1 148 ? 8.203 9.221 1.836 1.00 91.50 148 ALA A CA 1
ATOM 1204 C C . ALA A 1 148 ? 8.983 10.046 2.872 1.00 91.50 148 ALA A C 1
ATOM 1206 O O . ALA A 1 148 ? 9.570 9.498 3.804 1.00 91.50 148 ALA A O 1
ATOM 1207 N N . ILE A 1 149 ? 8.969 11.373 2.717 1.00 86.75 149 ILE A N 1
ATOM 1208 C CA . ILE A 1 149 ? 9.764 12.309 3.535 1.00 86.75 149 ILE A CA 1
ATOM 1209 C C . ILE A 1 149 ? 9.485 12.226 5.044 1.00 86.75 149 ILE A C 1
ATOM 1211 O O . ILE A 1 149 ? 10.340 12.571 5.855 1.00 86.75 149 ILE A O 1
ATOM 1215 N N . HIS A 1 150 ? 8.294 11.769 5.435 1.00 88.38 150 HIS A N 1
ATOM 1216 C CA . HIS A 1 150 ? 7.898 11.640 6.836 1.00 88.38 150 HIS A CA 1
ATOM 1217 C C . HIS A 1 150 ? 8.024 10.203 7.373 1.00 88.38 150 HIS A C 1
ATOM 1219 O O . HIS A 1 150 ? 7.610 9.941 8.502 1.00 88.38 150 HIS A O 1
ATOM 1225 N N . GLY A 1 151 ? 8.598 9.279 6.595 1.00 89.62 151 GLY A N 1
ATOM 1226 C CA . GLY A 1 151 ? 8.743 7.876 6.979 1.00 89.62 151 GLY A CA 1
ATOM 1227 C C . GLY A 1 151 ? 7.405 7.134 7.039 1.00 89.62 151 GLY A C 1
ATOM 1228 O O . GLY A 1 151 ? 6.475 7.443 6.291 1.00 89.62 151 GLY A O 1
ATOM 1229 N N . ASN A 1 152 ? 7.316 6.128 7.911 1.00 91.12 152 ASN A N 1
ATOM 1230 C CA . ASN A 1 152 ? 6.076 5.386 8.141 1.00 91.12 152 ASN A CA 1
ATOM 1231 C C . ASN A 1 152 ? 5.214 6.009 9.251 1.00 91.12 152 ASN A C 1
ATOM 1233 O O . ASN A 1 152 ? 5.698 6.754 10.104 1.00 91.12 152 ASN A O 1
ATOM 1237 N N . LEU A 1 153 ? 3.923 5.685 9.239 1.00 91.50 153 LEU A N 1
ATOM 1238 C CA . LEU A 1 153 ? 2.917 6.249 10.129 1.00 91.50 153 LEU A CA 1
ATOM 1239 C C . LEU A 1 153 ? 3.201 5.921 11.597 1.00 91.50 153 LE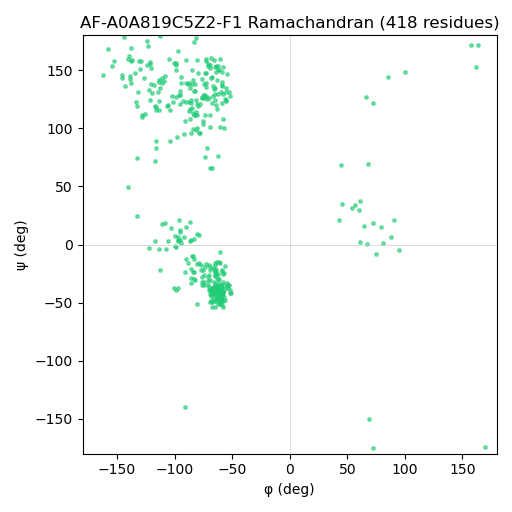U A C 1
ATOM 1241 O O . LEU A 1 153 ? 3.006 6.783 12.446 1.00 91.50 153 LEU A O 1
ATOM 1245 N N . GLN A 1 154 ? 3.701 4.721 11.901 1.00 88.38 154 GLN A N 1
ATOM 1246 C CA . GLN A 1 154 ? 4.042 4.335 13.274 1.00 88.38 154 GLN A CA 1
ATOM 1247 C C . GLN A 1 154 ? 5.084 5.284 13.876 1.00 88.38 154 GLN A C 1
ATOM 1249 O O . GLN A 1 154 ? 4.872 5.859 14.943 1.00 88.38 154 GLN A O 1
ATOM 1254 N N . ILE A 1 155 ? 6.190 5.481 13.164 1.00 84.94 155 ILE A N 1
ATOM 1255 C CA . ILE A 1 155 ? 7.274 6.368 13.585 1.00 84.94 155 ILE A CA 1
ATOM 1256 C C . ILE A 1 155 ? 6.804 7.814 13.607 1.00 84.94 155 ILE A C 1
ATOM 1258 O O . ILE A 1 155 ? 7.136 8.553 14.532 1.00 84.94 155 ILE A O 1
ATOM 1262 N N . PHE A 1 156 ? 6.009 8.211 12.614 1.00 87.56 156 PHE A N 1
ATOM 1263 C CA . PHE A 1 156 ? 5.485 9.563 12.526 1.00 87.56 156 PHE A CA 1
ATOM 1264 C C . PHE A 1 156 ? 4.621 9.936 13.737 1.00 87.56 156 PHE A C 1
ATOM 1266 O O . PHE A 1 156 ? 4.749 11.053 14.239 1.00 87.56 156 PHE A O 1
ATOM 1273 N N . LEU A 1 157 ? 3.782 9.012 14.213 1.00 84.31 157 LEU A N 1
ATOM 1274 C CA . LEU A 1 157 ? 2.968 9.199 15.415 1.00 84.31 157 LEU A CA 1
ATOM 1275 C C . LEU A 1 157 ? 3.850 9.243 16.677 1.00 84.31 157 LEU A C 1
ATOM 1277 O O . LEU A 1 157 ? 3.778 10.216 17.426 1.00 84.31 157 LEU A O 1
ATOM 1281 N N . GLN A 1 158 ? 4.767 8.277 16.819 1.00 79.94 158 GLN A N 1
ATOM 1282 C CA . GLN A 1 158 ? 5.628 8.110 18.000 1.00 79.94 158 GLN A CA 1
ATOM 1283 C C . GLN A 1 158 ? 6.663 9.216 18.209 1.00 79.94 158 GLN A C 1
ATOM 1285 O O . GLN A 1 158 ? 6.828 9.729 19.314 1.00 79.94 158 GLN A O 1
ATOM 1290 N N . GLN A 1 159 ? 7.418 9.573 17.171 1.00 70.06 159 GLN A N 1
ATOM 1291 C CA . GLN A 1 159 ? 8.588 10.442 17.327 1.00 70.06 159 GLN A CA 1
ATOM 1292 C C . GLN A 1 159 ? 8.245 11.931 17.336 1.00 70.06 159 GLN A C 1
ATOM 1294 O O . GLN A 1 159 ? 9.005 12.725 17.886 1.00 70.06 159 GLN A O 1
ATOM 1299 N N . ASN A 1 160 ? 7.114 12.327 16.748 1.00 63.22 160 ASN A N 1
ATOM 1300 C CA . ASN A 1 160 ? 6.752 13.741 16.642 1.00 63.22 160 ASN A CA 1
ATOM 1301 C C . ASN A 1 160 ? 5.844 14.224 17.781 1.00 63.22 160 ASN A C 1
ATOM 1303 O O . ASN A 1 160 ? 5.423 15.381 17.748 1.00 63.22 160 ASN A O 1
ATOM 1307 N N . HIS A 1 161 ? 5.498 13.355 18.745 1.00 64.81 161 HIS A N 1
ATOM 1308 C CA . HIS A 1 161 ? 4.406 13.591 19.704 1.00 64.81 161 HIS A CA 1
ATOM 1309 C C . HIS A 1 161 ? 3.151 14.133 19.004 1.00 64.81 161 HIS A C 1
ATOM 1311 O O . HIS A 1 161 ? 2.447 15.017 19.503 1.00 64.81 161 HIS A O 1
ATOM 1317 N N . PHE A 1 162 ? 2.924 13.655 17.781 1.00 73.81 162 PHE A N 1
ATOM 1318 C CA . PHE A 1 162 ? 1.882 14.168 16.924 1.00 73.81 162 PHE A CA 1
ATOM 1319 C C . PHE A 1 162 ? 0.584 13.490 17.319 1.00 73.81 162 PHE A C 1
ATOM 1321 O O . PHE A 1 162 ? 0.411 12.298 17.094 1.00 73.81 162 PHE A O 1
ATOM 1328 N N . GLN A 1 163 ? -0.328 14.264 17.894 1.00 78.00 163 GLN A N 1
ATOM 1329 C CA . GLN A 1 163 ? -1.672 13.808 18.224 1.00 78.00 163 GLN A CA 1
ATOM 1330 C C . GLN A 1 163 ? -2.624 14.263 17.112 1.00 78.00 163 GLN A C 1
ATOM 1332 O O . GLN A 1 163 ? -3.088 15.410 17.127 1.00 78.00 163 GLN A O 1
ATOM 1337 N N . PRO A 1 164 ? -2.870 13.426 16.085 1.00 78.69 164 PRO A N 1
ATOM 1338 C CA . PRO A 1 164 ? -3.767 13.788 15.001 1.00 78.69 164 PRO A CA 1
ATOM 1339 C C . PRO A 1 164 ? -5.191 13.982 15.521 1.00 78.69 164 PRO A C 1
ATOM 1341 O O . PRO A 1 164 ? -5.687 13.213 16.340 1.00 78.69 164 PRO A O 1
ATOM 1344 N N . SER A 1 165 ? -5.894 14.976 14.977 1.00 79.75 165 SER A N 1
ATOM 1345 C CA . SER A 1 165 ? -7.335 15.096 15.200 1.00 79.75 165 SER A CA 1
ATOM 1346 C C . SER A 1 165 ? -8.093 13.926 14.561 1.00 79.75 165 SER A C 1
ATOM 1348 O O . SER A 1 165 ? -7.638 13.339 13.574 1.00 79.75 165 SER A O 1
ATOM 1350 N N . ASN A 1 166 ? -9.313 13.657 15.037 1.00 71.88 166 ASN A N 1
ATOM 1351 C CA . ASN A 1 166 ? -10.197 12.633 14.458 1.00 71.88 166 ASN A CA 1
ATOM 1352 C C . ASN A 1 166 ? -10.357 12.811 12.941 1.00 71.88 166 ASN A C 1
ATOM 1354 O O . ASN A 1 166 ? -10.342 11.843 12.187 1.00 71.88 166 ASN A O 1
ATOM 1358 N N . LYS A 1 167 ? -10.447 14.061 12.472 1.00 71.50 167 LYS A N 1
ATOM 1359 C CA . LYS A 1 167 ? -10.568 14.386 11.045 1.00 71.50 167 LYS A CA 1
ATOM 1360 C C . LYS A 1 167 ? -9.335 13.956 10.239 1.00 71.50 167 LYS A C 1
ATOM 1362 O O . LYS A 1 167 ? -9.480 13.456 9.122 1.00 71.50 167 LYS A O 1
ATOM 1367 N N . VAL A 1 168 ? -8.134 14.143 10.791 1.00 81.81 168 VAL A N 1
ATOM 1368 C CA . VAL A 1 168 ? -6.877 13.694 10.175 1.00 81.81 168 VAL A CA 1
ATOM 1369 C C . VAL A 1 168 ? -6.833 12.168 10.116 1.00 81.81 168 VAL A C 1
ATOM 1371 O O . VAL A 1 168 ? -6.609 11.630 9.034 1.00 81.81 168 VAL A O 1
ATOM 1374 N N . LEU A 1 169 ? -7.133 11.486 11.227 1.00 79.00 169 LEU A N 1
ATOM 1375 C CA . LEU A 1 169 ? -7.169 10.020 11.296 1.00 79.00 169 LEU A CA 1
ATOM 1376 C C . LEU A 1 169 ? -8.157 9.416 10.293 1.00 79.00 169 LEU A C 1
ATOM 1378 O O . LEU A 1 169 ? -7.784 8.548 9.513 1.00 79.00 169 LEU A O 1
ATOM 1382 N N . ILE A 1 170 ? -9.387 9.932 10.233 1.00 73.69 170 ILE A N 1
ATOM 1383 C CA . ILE A 1 170 ? -10.398 9.472 9.268 1.00 73.69 170 ILE A CA 1
ATOM 1384 C C . ILE A 1 170 ? -9.908 9.664 7.832 1.00 73.69 170 ILE A C 1
ATOM 1386 O O . ILE A 1 170 ? -10.081 8.779 7.000 1.00 73.69 170 ILE A O 1
ATOM 1390 N N . THR A 1 171 ? -9.263 10.795 7.531 1.00 78.75 171 THR A N 1
ATOM 1391 C CA . THR A 1 171 ? -8.739 11.041 6.181 1.00 78.75 171 THR A CA 1
ATOM 1392 C C . THR A 1 171 ? -7.632 10.047 5.818 1.00 78.75 171 THR A C 1
ATOM 1394 O O . THR A 1 171 ? -7.593 9.573 4.687 1.00 78.75 171 THR A O 1
ATOM 1397 N N . ILE A 1 172 ? -6.766 9.690 6.770 1.00 85.12 172 ILE A N 1
ATOM 1398 C CA . ILE A 1 172 ? -5.740 8.650 6.600 1.00 85.12 172 ILE A CA 1
ATOM 1399 C C . ILE A 1 172 ? -6.401 7.284 6.366 1.00 85.12 172 ILE A C 1
ATOM 1401 O O . ILE A 1 172 ? -6.064 6.597 5.403 1.00 85.12 172 ILE A O 1
ATOM 1405 N N . PHE A 1 173 ? -7.381 6.906 7.189 1.00 84.25 173 PHE A N 1
ATOM 1406 C CA . PHE A 1 173 ? -8.071 5.619 7.072 1.00 84.25 173 PHE A CA 1
ATOM 1407 C C . PHE A 1 173 ? -8.833 5.475 5.754 1.00 84.25 173 PHE A C 1
ATOM 1409 O O . PHE A 1 173 ? -8.777 4.413 5.144 1.00 84.25 173 PHE A O 1
ATOM 1416 N N . LEU A 1 174 ? -9.475 6.538 5.262 1.00 76.94 174 LEU A N 1
ATOM 1417 C CA . LEU A 1 174 ? -10.148 6.521 3.959 1.00 76.94 174 LEU A CA 1
ATOM 1418 C C . LEU A 1 174 ? -9.171 6.285 2.798 1.00 76.94 174 LEU A C 1
ATOM 1420 O O . LEU A 1 174 ? -9.514 5.579 1.853 1.00 76.94 174 LEU A O 1
ATOM 1424 N N . GLN A 1 175 ? -7.951 6.825 2.872 1.00 88.00 175 GLN A N 1
ATOM 1425 C CA . GLN A 1 175 ? -6.910 6.572 1.868 1.00 88.00 175 GLN A CA 1
ATOM 1426 C C . GLN A 1 175 ? -6.437 5.112 1.895 1.00 88.00 175 GLN A C 1
ATOM 1428 O O . GLN A 1 175 ? -6.306 4.490 0.840 1.00 88.00 175 GLN A O 1
ATOM 1433 N N . ILE A 1 176 ? -6.237 4.549 3.093 1.00 89.50 176 ILE A N 1
ATOM 1434 C CA . ILE A 1 176 ? -5.860 3.136 3.274 1.00 89.50 176 ILE A CA 1
ATOM 1435 C C . ILE A 1 176 ? -6.979 2.216 2.771 1.00 89.50 176 ILE A C 1
ATOM 1437 O O . ILE A 1 176 ? -6.714 1.305 1.995 1.00 89.50 176 ILE A O 1
ATOM 1441 N N . LEU A 1 177 ? -8.235 2.484 3.142 1.00 82.94 177 LEU A N 1
ATOM 1442 C CA . LEU A 1 177 ? -9.406 1.739 2.670 1.00 82.94 177 LEU A CA 1
ATOM 1443 C C . LEU A 1 177 ? -9.528 1.775 1.146 1.00 82.94 177 LEU A C 1
ATOM 1445 O O . LEU A 1 177 ? -9.816 0.756 0.526 1.00 82.94 177 LEU A O 1
ATOM 1449 N N . ASN A 1 178 ? -9.273 2.927 0.525 1.00 81.94 178 ASN A N 1
ATOM 1450 C CA . ASN A 1 178 ? -9.298 3.050 -0.927 1.00 81.94 178 ASN A CA 1
ATOM 1451 C C . ASN A 1 178 ? -8.239 2.151 -1.595 1.00 81.94 178 ASN A C 1
ATOM 1453 O O . ASN A 1 178 ? -8.561 1.452 -2.555 1.00 81.94 178 ASN A O 1
ATOM 1457 N N . ALA A 1 179 ? -7.021 2.088 -1.040 1.00 90.12 179 ALA A N 1
ATOM 1458 C CA . ALA A 1 179 ? -5.994 1.142 -1.483 1.00 90.12 179 ALA A CA 1
ATOM 1459 C C . ALA A 1 179 ? -6.401 -0.322 -1.249 1.00 90.12 179 ALA A C 1
ATOM 1461 O O . ALA A 1 179 ? -6.223 -1.148 -2.141 1.00 90.12 179 ALA A O 1
ATOM 1462 N N . MET A 1 180 ? -6.991 -0.637 -0.092 1.00 87.94 180 MET A N 1
ATOM 1463 C CA . MET A 1 180 ? -7.462 -1.986 0.239 1.00 87.94 180 MET A CA 1
ATOM 1464 C C . MET A 1 180 ? -8.542 -2.476 -0.729 1.00 87.94 180 MET A C 1
ATOM 1466 O O . MET A 1 180 ? -8.433 -3.569 -1.272 1.00 87.94 180 MET A O 1
ATOM 1470 N N . ILE A 1 181 ? -9.539 -1.640 -1.031 1.00 81.69 181 ILE A N 1
ATOM 1471 C CA . ILE A 1 181 ? -10.574 -1.952 -2.029 1.00 81.69 181 ILE A CA 1
ATOM 1472 C C . ILE A 1 181 ? -9.932 -2.230 -3.392 1.00 81.69 181 ILE A C 1
ATOM 1474 O O . ILE A 1 181 ? -10.328 -3.165 -4.089 1.00 81.69 181 ILE A O 1
ATOM 1478 N N . TYR A 1 182 ? -8.935 -1.431 -3.783 1.00 86.62 182 TYR A N 1
ATOM 1479 C CA . TYR A 1 182 ? -8.231 -1.633 -5.043 1.00 86.62 182 TYR A CA 1
ATOM 1480 C C . TYR A 1 182 ? -7.512 -2.986 -5.100 1.00 86.62 182 TYR A C 1
ATOM 1482 O O . TYR A 1 182 ? -7.724 -3.720 -6.065 1.00 86.62 182 TYR A O 1
ATOM 1490 N N . ILE A 1 183 ? -6.707 -3.343 -4.092 1.00 91.19 183 ILE A N 1
ATOM 1491 C CA . ILE A 1 183 ? -5.965 -4.617 -4.106 1.00 91.19 183 ILE A CA 1
ATOM 1492 C C . ILE A 1 183 ? -6.905 -5.826 -4.007 1.00 91.19 183 ILE A C 1
ATOM 1494 O O . ILE A 1 183 ? -6.712 -6.801 -4.733 1.00 91.19 183 ILE A O 1
ATOM 1498 N N . THR A 1 184 ? -7.982 -5.723 -3.221 1.00 84.94 184 THR A N 1
ATOM 1499 C CA . THR A 1 184 ? -9.025 -6.752 -3.134 1.00 84.94 184 THR A CA 1
ATOM 1500 C C . THR A 1 184 ? -9.693 -6.983 -4.490 1.00 84.94 184 THR A C 1
ATOM 1502 O O . THR A 1 184 ? -9.866 -8.124 -4.908 1.00 84.94 184 THR A O 1
ATOM 1505 N N . ASN A 1 185 ? -9.988 -5.921 -5.248 1.00 84.75 185 ASN A N 1
ATOM 1506 C CA . ASN A 1 185 ? -10.539 -6.048 -6.603 1.00 84.75 185 ASN A CA 1
ATOM 1507 C C . ASN A 1 185 ? -9.568 -6.707 -7.600 1.00 84.75 185 ASN A C 1
ATOM 1509 O O . ASN A 1 185 ? -10.013 -7.235 -8.618 1.00 84.75 185 ASN A O 1
ATOM 1513 N N . GLN A 1 186 ? -8.261 -6.697 -7.318 1.00 86.00 186 GLN A N 1
ATOM 1514 C CA . GLN A 1 186 ? -7.253 -7.459 -8.067 1.00 86.00 186 GLN A CA 1
ATOM 1515 C C . GLN A 1 186 ? -7.088 -8.901 -7.542 1.00 86.00 186 GLN A C 1
ATOM 1517 O O . GLN A 1 186 ? -6.233 -9.639 -8.027 1.00 86.00 186 GLN A O 1
ATOM 1522 N N . GLY A 1 187 ? -7.881 -9.315 -6.547 1.00 86.56 187 GLY A N 1
ATOM 1523 C CA . GLY A 1 187 ? -7.790 -10.622 -5.893 1.00 86.56 187 GLY A CA 1
ATOM 1524 C C . GLY A 1 187 ? -6.571 -10.781 -4.981 1.00 86.56 187 GLY A C 1
ATOM 1525 O O . GLY A 1 187 ? -6.173 -11.914 -4.694 1.00 86.56 187 GLY A O 1
ATOM 1526 N N . VAL A 1 188 ? -5.954 -9.668 -4.569 1.00 90.81 188 VAL A N 1
ATOM 1527 C CA . VAL A 1 188 ? -4.746 -9.642 -3.739 1.00 90.81 188 VAL A CA 1
ATOM 1528 C C . VAL A 1 188 ? -5.119 -9.471 -2.272 1.00 90.81 188 VAL A C 1
ATOM 1530 O O . VAL A 1 188 ? -5.810 -8.525 -1.905 1.00 90.81 188 VAL A O 1
ATOM 1533 N N . VAL A 1 189 ? -4.575 -10.348 -1.433 1.00 91.19 189 VAL A N 1
ATOM 1534 C CA . VAL A 1 189 ? -4.553 -10.209 0.029 1.00 91.19 189 VAL A CA 1
ATOM 1535 C C . VAL A 1 189 ? -3.180 -9.662 0.421 1.00 91.19 189 VAL A C 1
ATOM 1537 O O . VAL A 1 189 ? -2.164 -10.246 0.034 1.00 91.19 189 VAL A O 1
ATOM 1540 N N . HIS A 1 190 ? -3.134 -8.565 1.178 1.00 92.31 190 HIS A N 1
ATOM 1541 C CA . HIS A 1 190 ? -1.904 -7.909 1.634 1.00 92.31 190 HIS A CA 1
ATOM 1542 C C . HIS A 1 190 ? -1.155 -8.762 2.664 1.00 92.31 190 HIS A C 1
ATOM 1544 O O . HIS A 1 190 ? 0.052 -8.971 2.554 1.00 92.31 190 HIS A O 1
ATOM 1550 N N . GLY A 1 191 ? -1.855 -9.258 3.690 1.00 89.12 191 GLY A N 1
ATOM 1551 C CA . GLY A 1 191 ? -1.326 -10.177 4.704 1.00 89.12 191 GLY A CA 1
ATOM 1552 C C . GLY A 1 191 ? -0.401 -9.564 5.766 1.00 89.12 191 GLY A C 1
ATOM 1553 O O . GLY A 1 191 ? -0.057 -10.259 6.721 1.00 89.12 191 GLY A O 1
ATOM 1554 N N . ASN A 1 192 ? -0.009 -8.295 5.620 1.00 89.00 192 ASN A N 1
ATOM 1555 C CA . ASN A 1 192 ? 0.892 -7.580 6.542 1.00 89.00 192 ASN A CA 1
ATOM 1556 C C . ASN A 1 192 ? 0.485 -6.110 6.795 1.00 89.00 192 ASN A C 1
ATOM 1558 O O . ASN A 1 192 ? 1.289 -5.196 6.628 1.00 89.00 192 ASN A O 1
ATOM 1562 N N . LEU A 1 193 ? -0.783 -5.850 7.125 1.00 91.69 193 LEU A N 1
ATOM 1563 C CA . LEU A 1 193 ? -1.258 -4.485 7.397 1.00 91.69 193 LEU A CA 1
ATOM 1564 C C . LEU A 1 193 ? -0.905 -4.035 8.821 1.00 91.69 193 LEU A C 1
ATOM 1566 O O . LEU A 1 193 ? -1.359 -4.632 9.795 1.00 91.69 193 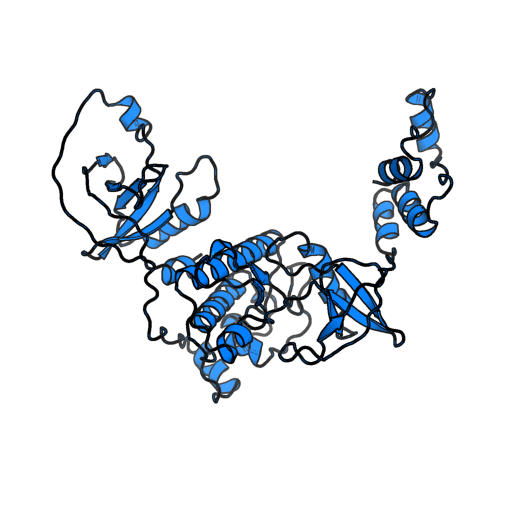LEU A O 1
ATOM 1570 N N . CYS A 1 194 ? -0.142 -2.948 8.934 1.00 91.69 194 CYS A N 1
ATOM 1571 C CA . CYS A 1 194 ? 0.189 -2.260 10.186 1.00 91.69 194 CYS A CA 1
ATOM 1572 C C . CYS A 1 194 ? 0.597 -0.800 9.913 1.00 91.69 194 CYS A C 1
ATOM 1574 O O . CYS A 1 194 ? 0.858 -0.435 8.763 1.00 91.69 194 CYS A O 1
ATOM 1576 N N . CYS A 1 195 ? 0.696 0.052 10.944 1.00 92.19 195 CYS A N 1
ATOM 1577 C CA . CYS A 1 195 ? 1.114 1.450 10.748 1.00 92.19 195 CYS A CA 1
ATOM 1578 C C . CYS A 1 195 ? 2.557 1.581 10.232 1.00 92.19 195 CYS A C 1
ATOM 1580 O O . CYS A 1 195 ? 2.882 2.570 9.576 1.00 92.19 195 CYS A O 1
ATOM 1582 N N . SER A 1 196 ? 3.427 0.598 10.483 1.00 90.25 196 SER A N 1
ATOM 1583 C CA . SER A 1 196 ? 4.792 0.567 9.932 1.00 90.25 196 SER A CA 1
ATOM 1584 C C . SER A 1 196 ? 4.804 0.435 8.401 1.00 90.25 196 SER A C 1
ATOM 1586 O O . SER A 1 196 ? 5.763 0.865 7.763 1.00 90.25 196 SER A O 1
ATOM 1588 N N . ASN A 1 197 ? 3.717 -0.087 7.823 1.00 93.38 197 ASN A N 1
ATOM 1589 C CA . ASN A 1 197 ? 3.543 -0.331 6.389 1.00 93.38 197 ASN A CA 1
ATOM 1590 C C . ASN A 1 197 ? 2.654 0.720 5.703 1.00 93.38 197 ASN A C 1
ATOM 1592 O O . ASN A 1 197 ? 2.220 0.551 4.564 1.00 93.38 197 ASN A O 1
ATOM 1596 N N . VAL A 1 198 ? 2.410 1.846 6.378 1.00 95.31 198 VAL A N 1
ATOM 1597 C CA . VAL A 1 198 ? 1.759 3.028 5.806 1.00 95.31 198 VAL A CA 1
ATOM 1598 C C . VAL A 1 198 ? 2.779 4.156 5.760 1.00 95.31 198 VAL A C 1
ATOM 1600 O O . VAL A 1 198 ? 3.239 4.621 6.796 1.00 95.31 198 VAL A O 1
ATOM 1603 N N . LEU A 1 199 ? 3.130 4.616 4.566 1.00 95.06 199 LEU A N 1
ATOM 1604 C CA . LEU A 1 199 ? 4.094 5.690 4.346 1.00 95.06 199 LEU A CA 1
ATOM 1605 C C . LEU A 1 199 ? 3.410 7.056 4.322 1.00 95.06 199 LEU A C 1
ATOM 1607 O O . LEU A 1 199 ? 2.350 7.221 3.716 1.00 95.06 199 LEU A O 1
ATOM 1611 N N . VAL A 1 200 ? 4.041 8.047 4.947 1.00 94.25 200 VAL A N 1
ATOM 1612 C CA . VAL A 1 200 ? 3.530 9.415 5.066 1.00 94.25 200 VAL A CA 1
ATOM 1613 C C . VAL A 1 200 ? 4.287 10.329 4.097 1.00 94.25 200 VAL A C 1
ATOM 1615 O O . VAL A 1 200 ? 5.490 10.554 4.221 1.00 94.25 200 VAL A O 1
ATOM 1618 N N . PHE A 1 201 ? 3.567 10.881 3.120 1.00 93.50 201 PHE A N 1
ATOM 1619 C CA . PHE A 1 201 ? 4.119 11.792 2.109 1.00 93.50 201 PHE A CA 1
ATOM 1620 C C . PHE A 1 201 ? 3.866 13.251 2.445 1.00 93.50 201 PHE A C 1
ATOM 1622 O O . PHE A 1 201 ? 4.715 14.106 2.210 1.00 93.50 201 PHE A O 1
ATOM 1629 N N . ARG A 1 202 ? 2.674 13.541 2.968 1.00 93.25 202 ARG A N 1
ATOM 1630 C CA . ARG A 1 202 ? 2.278 14.878 3.407 1.00 93.25 202 ARG A CA 1
ATOM 1631 C C . ARG A 1 202 ? 1.428 14.764 4.655 1.00 93.25 202 ARG A C 1
ATOM 1633 O O . ARG A 1 202 ? 0.513 13.940 4.693 1.00 93.25 202 ARG A O 1
ATOM 1640 N N . MET A 1 203 ? 1.700 15.625 5.630 1.00 91.69 203 MET A N 1
ATOM 1641 C CA . MET A 1 203 ? 0.877 15.775 6.823 1.00 91.69 203 MET A CA 1
ATOM 1642 C C . MET A 1 203 ? 0.611 17.253 7.110 1.00 91.69 203 MET A C 1
ATOM 1644 O O . MET A 1 203 ? 1.531 18.038 7.319 1.00 91.69 203 MET A O 1
ATOM 1648 N N . ASN A 1 204 ? -0.665 17.610 7.164 1.00 88.38 204 ASN A N 1
ATOM 1649 C CA . ASN A 1 204 ? -1.191 18.903 7.549 1.00 88.38 204 ASN A CA 1
ATOM 1650 C C . ASN A 1 204 ? -2.264 18.700 8.643 1.00 88.38 204 ASN A C 1
ATOM 1652 O O . ASN A 1 204 ? -3.349 18.172 8.375 1.00 88.38 204 ASN A O 1
ATOM 1656 N N . PRO A 1 205 ? -2.002 19.129 9.891 1.00 83.06 205 PRO A N 1
ATOM 1657 C CA . PRO A 1 205 ? -2.951 18.957 10.991 1.00 83.06 205 PRO A CA 1
ATOM 1658 C C . PRO A 1 205 ? -4.216 19.813 10.864 1.00 83.06 205 PRO A C 1
ATOM 1660 O O . PRO A 1 205 ? -5.230 19.496 11.482 1.00 83.06 205 PRO A O 1
ATOM 1663 N N . THR A 1 206 ? -4.168 20.899 10.088 1.00 79.81 206 THR A N 1
ATOM 1664 C CA . THR A 1 206 ? -5.271 21.867 9.975 1.00 79.81 206 THR A CA 1
ATOM 1665 C C . THR A 1 206 ? -6.151 21.604 8.755 1.00 79.81 206 THR A C 1
ATOM 1667 O O . THR A 1 206 ? -7.377 21.703 8.845 1.00 79.81 206 THR A O 1
ATOM 1670 N N . ASN A 1 207 ? -5.552 21.200 7.631 1.00 80.44 207 ASN A N 1
ATOM 1671 C CA . ASN A 1 207 ? -6.264 20.813 6.418 1.00 80.44 207 ASN A CA 1
ATOM 1672 C C . ASN A 1 207 ? -6.030 19.336 6.092 1.00 80.44 207 ASN A C 1
ATOM 1674 O O . ASN A 1 207 ? -5.128 18.987 5.335 1.00 80.44 207 ASN A O 1
ATOM 1678 N N . SER A 1 208 ? -6.887 18.465 6.630 1.00 77.62 208 SER A N 1
ATOM 1679 C CA . SER A 1 208 ? -6.738 17.018 6.460 1.00 77.62 208 SER A CA 1
ATOM 1680 C C . SER A 1 208 ? -6.759 16.551 4.998 1.00 77.62 208 SER A C 1
ATOM 1682 O O . SER A 1 208 ? -6.210 15.497 4.705 1.00 77.62 208 SER A O 1
ATOM 1684 N N . LEU A 1 209 ? -7.344 17.326 4.073 1.00 76.31 209 LEU A N 1
ATOM 1685 C CA . LEU A 1 209 ? -7.408 16.993 2.643 1.00 76.31 209 LEU A CA 1
ATOM 1686 C C . LEU A 1 209 ? -6.049 17.088 1.930 1.00 76.31 209 LEU A C 1
ATOM 1688 O O . LEU A 1 209 ? -5.895 16.538 0.844 1.00 76.31 209 LEU A O 1
ATOM 1692 N N . GLU A 1 210 ? -5.068 17.779 2.515 1.00 87.38 210 GLU A N 1
ATOM 1693 C CA . GLU A 1 210 ? -3.705 17.849 1.969 1.00 87.38 210 GLU A CA 1
ATOM 1694 C C . GLU A 1 210 ? -2.845 16.642 2.369 1.00 87.38 210 GLU A C 1
ATOM 1696 O O . GLU A 1 210 ? -1.771 16.425 1.790 1.00 87.38 210 GLU A O 1
ATOM 1701 N N . ASN A 1 211 ? -3.324 15.845 3.331 1.00 89.44 211 ASN A N 1
ATOM 1702 C CA . ASN A 1 211 ? -2.628 14.665 3.822 1.00 89.44 211 ASN A CA 1
ATOM 1703 C C . ASN A 1 211 ? -2.551 13.609 2.731 1.00 89.44 211 ASN A C 1
ATOM 1705 O O . ASN A 1 211 ? -3.543 13.314 2.064 1.00 89.44 211 ASN A O 1
ATOM 1709 N N . LEU A 1 212 ? -1.382 12.996 2.597 1.00 95.25 212 LEU A N 1
ATOM 1710 C CA . LEU A 1 212 ? -1.166 11.901 1.666 1.00 95.25 212 LEU A CA 1
ATOM 1711 C C . LEU A 1 212 ? -0.439 10.775 2.381 1.00 95.25 212 LEU A C 1
ATOM 1713 O O . LEU A 1 212 ? 0.700 10.950 2.825 1.00 95.25 212 LEU A O 1
ATOM 1717 N N . VAL A 1 213 ? -1.101 9.626 2.436 1.00 96.81 213 VAL A N 1
ATOM 1718 C CA . VAL A 1 213 ? -0.519 8.362 2.872 1.00 96.81 213 VAL A CA 1
ATOM 1719 C C . VAL A 1 213 ? -0.610 7.328 1.760 1.00 96.81 213 VAL A C 1
ATOM 1721 O O . VAL A 1 213 ? -1.507 7.391 0.908 1.00 96.81 213 VAL A O 1
ATOM 1724 N N . LYS A 1 214 ? 0.331 6.385 1.763 1.00 97.75 214 LYS A N 1
ATOM 1725 C CA . LYS A 1 214 ? 0.370 5.287 0.797 1.00 97.75 214 LYS A CA 1
ATOM 1726 C C . LYS A 1 214 ? 0.731 3.972 1.475 1.00 97.75 214 LYS A C 1
ATOM 1728 O O . LYS A 1 214 ? 1.604 3.941 2.337 1.00 97.75 214 LYS A O 1
ATOM 1733 N N . LEU A 1 215 ? 0.061 2.901 1.073 1.00 96.50 215 LEU A N 1
ATOM 1734 C CA . LEU A 1 215 ? 0.327 1.542 1.527 1.00 96.50 215 LEU A CA 1
ATOM 1735 C C . LEU A 1 215 ? 1.583 0.979 0.842 1.00 96.50 215 LEU A C 1
ATOM 1737 O O . LEU A 1 215 ? 1.819 1.257 -0.337 1.00 96.50 215 LEU A O 1
ATOM 1741 N N . THR A 1 216 ? 2.381 0.205 1.577 1.00 94.00 216 THR A N 1
ATOM 1742 C CA . THR A 1 216 ? 3.628 -0.427 1.112 1.00 94.00 216 THR A CA 1
ATOM 1743 C C . THR A 1 216 ? 3.805 -1.818 1.735 1.00 94.00 216 THR A C 1
ATOM 1745 O O . THR A 1 216 ? 3.018 -2.205 2.591 1.00 94.00 216 THR A O 1
ATOM 1748 N N . ASP A 1 217 ? 4.888 -2.512 1.367 1.00 89.31 217 ASP A N 1
ATOM 1749 C CA . ASP A 1 217 ? 5.324 -3.802 1.925 1.00 89.31 217 ASP A CA 1
ATOM 1750 C C . ASP A 1 217 ? 4.378 -4.964 1.586 1.00 89.31 217 ASP A C 1
ATOM 1752 O O . ASP A 1 217 ? 3.703 -5.557 2.428 1.00 89.31 217 ASP A O 1
ATOM 1756 N N . PHE A 1 218 ? 4.392 -5.318 0.301 1.00 90.06 218 PHE A N 1
ATOM 1757 C CA . PHE A 1 218 ? 3.665 -6.456 -0.264 1.00 90.06 218 PHE A CA 1
ATOM 1758 C C . PHE A 1 218 ? 4.457 -7.773 -0.180 1.00 90.06 218 PHE A C 1
ATOM 1760 O O . PHE A 1 218 ? 4.159 -8.727 -0.900 1.00 90.06 218 PHE A O 1
ATOM 1767 N N . SER A 1 219 ? 5.465 -7.860 0.693 1.00 85.69 219 SER A N 1
ATOM 1768 C CA . SER A 1 219 ? 6.304 -9.057 0.854 1.00 85.69 219 SER A CA 1
ATOM 1769 C C . SER A 1 219 ? 5.492 -10.313 1.204 1.00 85.69 219 SER A C 1
ATOM 1771 O O . SER A 1 219 ? 5.785 -11.403 0.710 1.00 85.69 219 SER A O 1
ATOM 1773 N N . MET A 1 220 ? 4.415 -10.153 1.983 1.00 86.44 220 MET A N 1
ATOM 1774 C CA . MET A 1 220 ? 3.485 -11.226 2.371 1.00 86.44 220 MET A CA 1
ATOM 1775 C C . MET A 1 220 ? 2.225 -11.310 1.496 1.00 86.44 220 MET A C 1
ATOM 1777 O O . MET A 1 220 ? 1.302 -12.082 1.805 1.00 86.44 220 MET A O 1
ATOM 1781 N N . ALA A 1 221 ? 2.172 -10.521 0.418 1.00 90.25 221 ALA A N 1
ATOM 1782 C CA . ALA A 1 221 ? 1.008 -10.463 -0.445 1.00 90.25 221 ALA A CA 1
ATOM 1783 C C . ALA A 1 221 ? 0.864 -11.734 -1.293 1.00 90.25 221 ALA A C 1
ATOM 1785 O O . ALA A 1 221 ? 1.841 -12.407 -1.670 1.00 90.25 221 ALA A O 1
ATOM 1786 N N . ARG A 1 222 ? -0.392 -12.086 -1.568 1.00 90.06 222 ARG A N 1
ATOM 1787 C CA . ARG A 1 222 ? -0.765 -13.336 -2.238 1.00 90.06 222 ARG A CA 1
ATOM 1788 C C . ARG A 1 222 ? -2.078 -13.205 -2.997 1.00 90.06 222 ARG A C 1
ATOM 1790 O O . ARG A 1 222 ? -2.926 -12.388 -2.648 1.00 90.06 222 ARG A O 1
ATOM 1797 N N . THR A 1 223 ? -2.265 -14.084 -3.970 1.00 89.44 223 THR A N 1
ATOM 1798 C CA . THR A 1 223 ? -3.558 -14.352 -4.616 1.00 89.44 223 THR A CA 1
ATOM 1799 C C . THR A 1 223 ? -3.861 -15.847 -4.503 1.00 89.44 223 THR A C 1
ATOM 1801 O O . THR A 1 223 ? -3.024 -16.624 -4.036 1.00 89.44 223 THR A O 1
ATOM 1804 N N . LYS A 1 224 ? -5.044 -16.282 -4.953 1.00 82.75 224 LYS A N 1
ATOM 1805 C CA . LYS A 1 224 ? -5.378 -17.717 -5.035 1.00 82.75 224 LYS A CA 1
ATOM 1806 C C . LYS A 1 224 ? -4.414 -18.492 -5.940 1.00 82.75 224 LYS A C 1
ATOM 1808 O O . LYS A 1 224 ? -4.064 -19.622 -5.622 1.00 82.75 224 LYS A O 1
ATOM 1813 N N . ASP A 1 225 ? -3.973 -17.864 -7.029 1.00 82.56 225 ASP A N 1
ATOM 1814 C CA . ASP A 1 225 ? -3.082 -18.473 -8.023 1.00 82.56 225 ASP A CA 1
ATOM 1815 C C . ASP A 1 225 ? -1.595 -18.294 -7.678 1.00 82.56 225 ASP A C 1
ATOM 1817 O O . ASP A 1 225 ? -0.738 -18.989 -8.223 1.00 82.56 225 ASP A O 1
ATOM 1821 N N . TYR A 1 226 ? -1.277 -17.376 -6.761 1.00 81.81 226 TYR A N 1
ATOM 1822 C CA . TYR A 1 226 ? 0.087 -17.063 -6.344 1.00 81.81 226 TYR A CA 1
ATOM 1823 C C . TYR A 1 226 ? 0.196 -17.002 -4.807 1.00 81.81 226 TYR A C 1
ATOM 1825 O O . TYR A 1 226 ? 0.260 -15.917 -4.211 1.00 81.81 226 TYR A O 1
ATOM 1833 N N . PRO A 1 227 ? 0.173 -18.171 -4.134 1.00 80.50 227 PRO A N 1
ATOM 1834 C CA . PRO A 1 227 ? 0.119 -18.258 -2.678 1.00 80.50 227 PRO A CA 1
ATOM 1835 C C . PRO A 1 227 ? 1.432 -17.834 -2.008 1.00 80.50 227 PRO A C 1
ATOM 1837 O O . PRO A 1 227 ? 2.500 -17.883 -2.614 1.00 80.50 227 PRO A O 1
ATOM 1840 N N . TYR A 1 228 ? 1.380 -17.390 -0.749 1.00 78.38 228 TYR A N 1
ATOM 1841 C CA . TYR A 1 228 ? 2.568 -17.058 0.055 1.00 78.38 228 TYR A CA 1
ATOM 1842 C C . TYR A 1 228 ? 3.301 -18.324 0.489 1.00 78.38 228 TYR A C 1
ATOM 1844 O O . TYR A 1 228 ? 2.658 -19.216 1.009 1.00 78.38 228 TYR A O 1
ATOM 1852 N N . VAL A 1 229 ? 4.608 -18.432 0.238 1.00 65.62 229 VAL A N 1
ATOM 1853 C CA . VAL A 1 229 ? 5.351 -19.703 0.393 1.00 65.62 229 VAL A CA 1
ATOM 1854 C C . VAL A 1 229 ? 5.950 -19.872 1.791 1.00 65.62 229 VAL A C 1
ATOM 1856 O O . VAL A 1 229 ? 6.175 -21.000 2.222 1.00 65.62 229 VAL A O 1
ATOM 1859 N N . ASP A 1 230 ? 6.182 -18.775 2.508 1.00 68.62 230 ASP A N 1
ATOM 1860 C CA . ASP A 1 230 ? 6.753 -18.824 3.851 1.00 68.62 230 ASP A CA 1
ATOM 1861 C C . ASP A 1 230 ? 5.646 -18.989 4.906 1.00 68.62 230 ASP A C 1
ATOM 1863 O O . ASP A 1 230 ? 4.572 -18.397 4.815 1.00 68.62 230 ASP A O 1
ATOM 1867 N N . ASN A 1 231 ? 5.888 -19.824 5.909 1.00 59.53 231 ASN A N 1
ATOM 1868 C CA . ASN A 1 231 ? 4.913 -20.130 6.956 1.00 59.53 231 ASN A CA 1
ATOM 1869 C C . ASN A 1 231 ? 5.277 -19.483 8.299 1.00 59.53 231 ASN A C 1
ATOM 1871 O O . ASN A 1 231 ? 4.498 -19.592 9.252 1.00 59.53 231 ASN A O 1
ATOM 1875 N N . GLU A 1 232 ? 6.429 -18.812 8.404 1.00 66.81 232 GLU A N 1
ATOM 1876 C CA . GLU A 1 232 ? 6.815 -18.140 9.642 1.00 66.81 232 GLU A CA 1
ATOM 1877 C C . GLU A 1 232 ? 6.206 -16.737 9.741 1.00 66.81 232 GLU A C 1
ATOM 1879 O O . GLU A 1 232 ? 6.476 -15.825 8.960 1.00 66.81 232 GLU A O 1
ATOM 1884 N N . LEU A 1 233 ? 5.360 -16.552 10.756 1.00 68.12 233 LEU A N 1
ATOM 1885 C CA . LEU A 1 233 ? 4.872 -15.236 11.148 1.00 68.12 233 LEU A CA 1
ATOM 1886 C C . LEU A 1 233 ? 5.984 -14.471 11.866 1.00 68.12 233 LEU A C 1
ATOM 1888 O O . LEU A 1 233 ? 6.530 -14.945 12.864 1.00 68.12 233 LEU A O 1
ATOM 1892 N N . THR A 1 234 ? 6.247 -13.240 11.431 1.00 71.38 234 THR A N 1
ATOM 1893 C CA . THR A 1 234 ? 7.116 -12.337 12.193 1.00 71.38 234 THR A CA 1
ATOM 1894 C C . THR A 1 234 ? 6.450 -11.913 13.507 1.00 71.38 234 THR A C 1
ATOM 1896 O O . THR A 1 234 ? 5.224 -11.943 13.653 1.00 71.38 234 THR A O 1
ATOM 1899 N N . ALA A 1 235 ? 7.254 -11.441 14.464 1.00 67.19 235 ALA A N 1
ATOM 1900 C CA . ALA A 1 235 ? 6.766 -10.851 15.712 1.00 67.19 235 ALA A CA 1
ATOM 1901 C C . ALA A 1 235 ? 5.756 -9.706 15.482 1.00 67.19 235 ALA A C 1
ATOM 1903 O O . ALA A 1 235 ? 4.806 -9.553 16.251 1.00 67.19 235 ALA A O 1
ATOM 1904 N N . ILE A 1 236 ? 5.943 -8.924 14.411 1.00 70.56 236 ILE A N 1
ATOM 1905 C CA . ILE A 1 236 ? 4.998 -7.888 13.982 1.00 70.56 236 ILE A CA 1
ATOM 1906 C C . ILE A 1 236 ? 3.721 -8.567 13.490 1.00 70.56 236 ILE A C 1
ATOM 1908 O O . ILE A 1 236 ? 2.658 -8.323 14.051 1.00 70.56 236 ILE A O 1
ATOM 1912 N N . SER A 1 237 ? 3.817 -9.503 12.543 1.00 77.88 237 SER A N 1
ATOM 1913 C CA . SER A 1 237 ? 2.661 -10.196 11.960 1.00 77.88 237 SER A CA 1
ATOM 1914 C C . SER A 1 237 ? 1.759 -10.855 13.016 1.00 77.88 237 SER A C 1
ATOM 1916 O O . SER A 1 237 ? 0.538 -10.796 12.883 1.00 77.88 237 SER A O 1
ATOM 1918 N N . VAL A 1 238 ? 2.310 -11.401 14.112 1.00 85.56 238 VAL A N 1
ATOM 1919 C CA . VAL A 1 238 ? 1.515 -11.989 15.216 1.00 85.56 238 VAL A CA 1
ATOM 1920 C C . VAL A 1 238 ? 0.617 -10.967 15.924 1.00 85.56 238 VAL A C 1
ATOM 1922 O O . VAL A 1 238 ? -0.443 -11.345 16.420 1.00 85.56 238 VAL A O 1
ATOM 1925 N N . ARG A 1 239 ? 0.973 -9.679 15.968 1.00 89.69 239 ARG A N 1
ATOM 1926 C CA . ARG A 1 239 ? 0.126 -8.647 16.595 1.00 89.69 239 ARG A CA 1
ATOM 1927 C C . ARG A 1 239 ? -1.070 -8.269 15.718 1.00 89.69 239 ARG A C 1
ATOM 1929 O O . ARG A 1 239 ? -2.143 -8.021 16.255 1.00 89.69 239 ARG A O 1
ATOM 1936 N N . TYR A 1 240 ? -0.916 -8.269 14.395 1.00 90.25 240 TYR A N 1
ATOM 1937 C CA . TYR A 1 240 ? -1.938 -7.737 13.480 1.00 90.25 240 TYR A CA 1
ATOM 1938 C C . TYR A 1 240 ? -2.800 -8.823 12.820 1.00 90.25 240 TYR A C 1
ATOM 1940 O O . TYR A 1 240 ? -4.000 -8.619 12.683 1.00 90.25 240 TYR A O 1
ATOM 1948 N N . CYS A 1 241 ? -2.232 -9.980 12.453 1.00 87.69 241 CYS A N 1
ATOM 1949 C CA . CYS A 1 241 ? -2.924 -10.987 11.630 1.00 87.69 241 CYS A CA 1
ATOM 1950 C C . CYS A 1 241 ? -4.185 -11.555 12.291 1.00 87.69 241 CYS A C 1
ATOM 1952 O O . CYS A 1 241 ? -4.216 -11.689 13.501 1.00 87.69 241 CYS A O 1
ATOM 1954 N N . ALA A 1 242 ? -5.210 -11.968 11.552 1.00 85.81 242 ALA A N 1
ATOM 1955 C CA . ALA A 1 242 ? -6.427 -12.521 12.155 1.00 85.81 242 ALA A CA 1
ATOM 1956 C C . ALA A 1 242 ? -6.205 -13.824 12.976 1.00 85.81 242 ALA A C 1
ATOM 1958 O O . ALA A 1 242 ? -5.254 -14.565 12.707 1.00 85.81 242 ALA A O 1
ATOM 1959 N N . PRO A 1 243 ? -7.050 -14.138 13.984 1.00 86.12 243 PRO A N 1
ATOM 1960 C CA . PRO A 1 243 ? -6.872 -15.309 14.854 1.00 86.12 243 PRO A CA 1
ATOM 1961 C C . PRO A 1 243 ? -6.820 -16.657 14.117 1.00 86.12 243 PRO A C 1
ATOM 1963 O O . PRO A 1 243 ? -6.114 -17.570 14.542 1.00 86.12 243 PRO A O 1
ATOM 1966 N N . GLU A 1 244 ? -7.535 -16.805 13.006 1.00 85.25 244 GLU A N 1
ATOM 1967 C CA . GLU A 1 244 ? -7.496 -17.982 12.132 1.00 85.25 244 GLU A CA 1
ATOM 1968 C C . GLU A 1 244 ? -6.114 -18.216 11.500 1.00 85.25 244 GLU A C 1
ATOM 1970 O O . GLU A 1 244 ? -5.714 -19.370 11.334 1.00 85.25 244 GLU A O 1
ATOM 1975 N N . ASN A 1 245 ? -5.344 -17.149 11.262 1.00 85.50 245 ASN A N 1
ATOM 1976 C CA . ASN A 1 245 ? -3.962 -17.222 10.776 1.00 85.50 245 ASN A CA 1
ATOM 1977 C C . ASN A 1 245 ? -2.967 -17.557 11.898 1.00 85.50 245 ASN A C 1
ATOM 1979 O O . ASN A 1 245 ? -1.837 -17.952 11.630 1.00 85.50 245 ASN A O 1
ATOM 1983 N N . LEU A 1 246 ? -3.369 -17.425 13.170 1.00 83.50 246 LEU A N 1
ATOM 1984 C CA . LEU A 1 246 ? -2.565 -17.873 14.313 1.00 83.50 246 LEU A CA 1
ATOM 1985 C C . LEU A 1 246 ? -2.723 -19.372 14.591 1.00 83.50 246 LEU A C 1
ATOM 1987 O O . LEU A 1 246 ? -1.802 -19.984 15.133 1.00 83.50 246 LEU A O 1
ATOM 1991 N N . LYS A 1 247 ? -3.901 -19.936 14.281 1.00 77.25 247 LYS A N 1
ATOM 1992 C CA . LYS A 1 247 ? -4.277 -21.332 14.581 1.00 77.25 247 LYS A CA 1
ATOM 1993 C C . LYS A 1 247 ? -3.632 -22.341 13.641 1.00 77.25 247 LYS A C 1
ATOM 1995 O O . LYS A 1 247 ? -3.398 -23.478 14.038 1.00 77.25 247 LYS A O 1
ATOM 2000 N N . SER A 1 248 ? -3.408 -21.944 12.396 1.00 67.94 248 SER A N 1
ATOM 2001 C CA . SER A 1 248 ? -2.917 -22.816 11.341 1.00 67.94 248 SER A CA 1
ATOM 2002 C C . SER A 1 248 ? -2.007 -22.028 10.414 1.00 67.94 248 SER A C 1
ATOM 2004 O O . SER A 1 248 ? -2.268 -20.861 10.140 1.00 67.94 248 SER A O 1
ATOM 2006 N N . THR A 1 249 ? -0.981 -22.690 9.889 1.00 66.69 249 THR A N 1
ATOM 2007 C CA . THR A 1 249 ? -0.175 -22.182 8.771 1.00 66.69 249 THR A CA 1
ATOM 2008 C C . THR A 1 249 ? -0.860 -22.423 7.422 1.00 66.69 249 THR A C 1
ATOM 2010 O O . THR A 1 249 ? -0.236 -22.263 6.378 1.00 66.69 249 THR A O 1
ATOM 2013 N N . ASP A 1 250 ? -2.123 -22.866 7.426 1.00 67.94 250 ASP A N 1
ATOM 2014 C CA . ASP A 1 250 ? -2.897 -23.063 6.207 1.00 67.94 250 ASP A CA 1
ATOM 2015 C C . ASP A 1 250 ? -3.114 -21.726 5.498 1.00 67.94 250 ASP A C 1
ATOM 2017 O O . ASP A 1 250 ? -3.707 -20.779 6.023 1.00 67.94 250 ASP A O 1
ATOM 2021 N N . GLN A 1 251 ? -2.625 -21.669 4.267 1.00 65.75 251 GLN A N 1
ATOM 2022 C CA . GLN A 1 251 ? -2.667 -20.483 3.433 1.00 65.75 251 GLN A CA 1
ATOM 2023 C C . GLN A 1 251 ? -4.099 -20.106 3.047 1.00 65.75 251 GLN A C 1
ATOM 2025 O O . GLN A 1 251 ? -4.334 -18.936 2.747 1.00 65.75 251 GLN A O 1
ATOM 2030 N N . SER A 1 252 ? -5.062 -21.036 3.123 1.00 66.62 252 SER A N 1
ATOM 2031 C CA . SER A 1 252 ? -6.478 -20.739 2.873 1.00 66.62 252 SER A CA 1
ATOM 2032 C C . SER A 1 252 ? -7.089 -19.758 3.875 1.00 66.62 252 SER A C 1
ATOM 2034 O O . SER A 1 252 ? -8.106 -19.139 3.569 1.00 66.62 252 SER A O 1
ATOM 2036 N N . ASN A 1 253 ? -6.499 -19.620 5.067 1.00 72.56 253 ASN A N 1
ATOM 2037 C CA . ASN A 1 253 ? -7.016 -18.729 6.109 1.00 72.56 253 ASN A CA 1
ATOM 2038 C C . ASN A 1 253 ? -6.687 -17.256 5.829 1.00 72.56 253 ASN A C 1
ATOM 2040 O O . ASN A 1 253 ? -7.394 -16.355 6.284 1.00 72.56 253 ASN A O 1
ATOM 2044 N N . TYR A 1 254 ? -5.662 -16.998 5.014 1.00 74.19 254 TYR A N 1
ATOM 2045 C CA . TYR A 1 254 ? -5.305 -15.650 4.603 1.00 74.19 254 TYR A CA 1
ATOM 2046 C C . TYR A 1 254 ? -6.242 -15.180 3.497 1.00 74.19 254 TYR A C 1
ATOM 2048 O O . TYR A 1 254 ? -6.054 -15.464 2.314 1.00 74.19 254 TYR A O 1
ATOM 2056 N N . SER A 1 255 ? -7.264 -14.456 3.928 1.00 83.19 255 SER A N 1
ATOM 2057 C CA . SER A 1 255 ? -8.349 -13.943 3.105 1.00 83.19 255 SER A CA 1
ATOM 2058 C C . SER A 1 255 ? -8.459 -12.425 3.224 1.00 83.19 255 SER A C 1
ATOM 2060 O O . SER A 1 255 ? -7.853 -11.808 4.099 1.00 83.19 255 SER A O 1
ATOM 2062 N N . GLU A 1 256 ? -9.294 -11.829 2.378 1.00 82.50 256 GLU A N 1
ATOM 2063 C CA . GLU A 1 256 ? -9.675 -10.415 2.466 1.00 82.50 256 GLU A CA 1
ATOM 2064 C C . GLU A 1 256 ? -10.212 -10.062 3.868 1.00 82.50 256 GLU A C 1
ATOM 2066 O O . GLU A 1 256 ? -9.872 -9.022 4.423 1.00 82.50 256 GLU A O 1
ATOM 2071 N N . ALA A 1 257 ? -10.962 -10.971 4.505 1.00 80.38 257 ALA A N 1
ATOM 2072 C CA . ALA A 1 257 ? -11.461 -10.786 5.869 1.00 80.38 257 ALA A CA 1
ATOM 2073 C C . ALA A 1 257 ? -10.332 -10.740 6.919 1.00 80.38 257 ALA A C 1
ATOM 2075 O O . ALA A 1 257 ? -10.427 -10.013 7.911 1.00 80.38 257 ALA A O 1
ATOM 2076 N N . ALA A 1 258 ? -9.231 -11.463 6.691 1.00 84.06 258 ALA A N 1
ATOM 2077 C CA . ALA A 1 258 ? -8.077 -11.414 7.583 1.00 84.06 258 ALA A CA 1
ATOM 2078 C C . ALA A 1 258 ? -7.323 -10.074 7.487 1.00 84.06 258 ALA A C 1
ATOM 2080 O O . ALA A 1 258 ? -6.773 -9.588 8.484 1.00 84.06 258 ALA A O 1
ATOM 2081 N N . ASP A 1 259 ? -7.327 -9.453 6.307 1.00 84.44 259 ASP A N 1
ATOM 2082 C CA . ASP A 1 259 ? -6.828 -8.090 6.126 1.00 84.44 259 ASP A CA 1
ATOM 2083 C C . ASP A 1 259 ? -7.739 -7.062 6.811 1.00 84.44 259 ASP A C 1
ATOM 2085 O O . ASP A 1 259 ? -7.226 -6.160 7.471 1.00 84.44 259 ASP A O 1
ATOM 2089 N N . VAL A 1 260 ? -9.068 -7.223 6.762 1.00 81.62 260 VAL A N 1
ATOM 2090 C CA . VAL A 1 260 ? -10.014 -6.364 7.510 1.00 81.62 260 VAL A CA 1
ATOM 2091 C C . VAL A 1 260 ? -9.738 -6.416 9.017 1.00 81.62 260 VAL A C 1
ATOM 2093 O O . VAL A 1 260 ? -9.680 -5.380 9.685 1.00 81.62 260 VAL A O 1
ATOM 2096 N N . TYR A 1 261 ? -9.469 -7.605 9.563 1.00 83.62 261 TYR A N 1
ATOM 2097 C CA . TYR A 1 261 ? -9.042 -7.727 10.958 1.00 83.62 261 TYR A CA 1
ATOM 2098 C C . TYR A 1 261 ? -7.741 -6.950 11.221 1.00 83.62 261 TYR A C 1
ATOM 2100 O O . TYR A 1 261 ? -7.621 -6.228 12.213 1.00 83.62 261 TYR A O 1
ATOM 2108 N N . SER A 1 262 ? -6.757 -7.083 10.332 1.00 86.62 262 SER A N 1
ATOM 2109 C CA . SER A 1 262 ? -5.452 -6.429 10.486 1.00 86.62 262 SER A CA 1
ATOM 2110 C C . SER A 1 262 ? -5.575 -4.901 10.391 1.00 86.62 262 SER A C 1
ATOM 2112 O O . SER A 1 262 ? -4.948 -4.176 11.167 1.00 86.62 262 SER A O 1
ATOM 2114 N N . LEU A 1 263 ? -6.465 -4.407 9.522 1.00 84.38 263 LEU A N 1
ATOM 2115 C CA . LEU A 1 263 ? -6.839 -2.998 9.420 1.00 84.38 263 LEU A CA 1
ATOM 2116 C C . LEU A 1 263 ? -7.413 -2.471 10.740 1.00 84.38 263 LEU A C 1
ATOM 2118 O O . LEU A 1 263 ? -7.050 -1.376 11.162 1.00 84.38 263 LEU A O 1
ATOM 2122 N N . ARG A 1 264 ? -8.241 -3.249 11.444 1.00 79.75 264 ARG A N 1
ATOM 2123 C CA . ARG A 1 264 ? -8.750 -2.854 12.767 1.00 79.75 264 ARG A CA 1
ATOM 2124 C C . ARG A 1 264 ? -7.619 -2.645 13.777 1.00 79.75 264 ARG A C 1
ATOM 2126 O O . ARG A 1 264 ? -7.652 -1.674 14.533 1.00 79.75 264 ARG A O 1
ATOM 2133 N N . VAL A 1 265 ? -6.624 -3.533 13.801 1.00 84.00 265 VAL A N 1
ATOM 2134 C CA . VAL A 1 265 ? -5.459 -3.391 14.694 1.00 84.00 265 VAL A CA 1
ATOM 2135 C C . VAL A 1 265 ? -4.615 -2.172 14.303 1.00 84.00 265 VAL A C 1
ATOM 2137 O O . VAL A 1 265 ? -4.194 -1.424 15.183 1.00 84.00 265 VAL A O 1
ATOM 2140 N N . LEU A 1 266 ? -4.430 -1.923 13.003 1.00 88.88 266 LEU A N 1
ATOM 2141 C CA . LEU A 1 266 ? -3.773 -0.721 12.477 1.00 88.88 266 LEU A CA 1
ATOM 2142 C C . LEU A 1 266 ? -4.502 0.557 12.920 1.00 88.88 266 LEU A C 1
ATOM 2144 O O . LEU A 1 266 ? -3.875 1.478 13.437 1.00 88.88 266 LEU A O 1
ATOM 2148 N N . MET A 1 267 ? -5.828 0.615 12.766 1.00 83.44 267 MET A N 1
ATOM 2149 C CA . MET A 1 267 ? -6.630 1.767 13.193 1.00 83.44 267 MET A CA 1
ATOM 2150 C C . MET A 1 267 ? -6.521 1.986 14.703 1.00 83.44 267 MET A C 1
ATOM 2152 O O . MET A 1 267 ? -6.349 3.120 15.145 1.00 83.44 267 MET A O 1
ATOM 2156 N N . TRP A 1 268 ? -6.551 0.909 15.494 1.00 84.38 268 TRP A N 1
ATOM 2157 C CA . TRP A 1 268 ? -6.327 0.987 16.936 1.00 84.38 268 TRP A CA 1
ATOM 2158 C C . TRP A 1 268 ? -4.946 1.555 17.274 1.00 84.38 268 TRP A C 1
ATOM 2160 O O . TRP A 1 268 ? -4.846 2.423 18.140 1.00 84.38 268 TRP A O 1
ATOM 2170 N N . GLU A 1 269 ? -3.892 1.100 16.592 1.00 87.94 269 GLU A N 1
ATOM 2171 C CA . GLU A 1 269 ? -2.526 1.603 16.778 1.00 87.94 269 GLU A CA 1
ATOM 2172 C C . GLU A 1 269 ? -2.448 3.102 16.471 1.00 87.94 269 GLU A C 1
ATOM 2174 O O . GLU A 1 269 ? -1.946 3.867 17.292 1.00 87.94 269 GLU A O 1
ATOM 2179 N N . ALA A 1 270 ? -3.007 3.534 15.337 1.00 86.00 270 ALA A N 1
ATOM 2180 C CA . ALA A 1 270 ? -3.020 4.938 14.935 1.00 86.00 270 ALA A CA 1
ATOM 2181 C C . ALA A 1 270 ? -3.793 5.838 15.913 1.00 86.00 270 ALA A C 1
ATOM 2183 O O . ALA A 1 270 ? -3.426 6.990 16.132 1.00 86.00 270 ALA A O 1
ATOM 2184 N N . CYS A 1 271 ? -4.859 5.307 16.509 1.00 81.06 271 CYS A N 1
ATOM 2185 C CA . CYS A 1 271 ? -5.654 5.988 17.520 1.00 81.06 271 CYS A CA 1
ATOM 2186 C C . CYS A 1 271 ? -4.945 6.046 18.883 1.00 81.06 271 CYS A C 1
ATOM 2188 O O . CYS A 1 271 ? -5.072 7.023 19.608 1.00 81.06 271 CYS A O 1
ATOM 2190 N N . SER A 1 272 ? -4.181 5.025 19.259 1.00 77.69 272 SER A N 1
ATOM 2191 C CA . SER A 1 272 ? -3.747 4.850 20.650 1.00 77.69 272 SER A CA 1
ATOM 2192 C C . SER A 1 272 ? -2.570 5.721 21.100 1.00 77.69 272 SER A C 1
ATOM 2194 O O . SER A 1 272 ? -2.098 5.508 22.218 1.00 77.69 272 SER A O 1
ATOM 2196 N N . HIS A 1 273 ? -2.126 6.680 20.276 1.00 70.38 273 HIS A N 1
ATOM 2197 C CA . HIS A 1 273 ? -1.102 7.691 20.588 1.00 70.38 273 HIS A CA 1
ATOM 2198 C C . HIS A 1 273 ? 0.121 7.085 21.306 1.00 70.38 273 HIS A C 1
ATOM 2200 O O . HIS A 1 273 ? 0.333 7.315 22.494 1.00 70.38 273 HIS A O 1
ATOM 2206 N N . ASP A 1 274 ? 0.888 6.267 20.577 1.00 71.81 274 ASP A N 1
ATOM 2207 C CA . ASP A 1 274 ? 2.175 5.652 2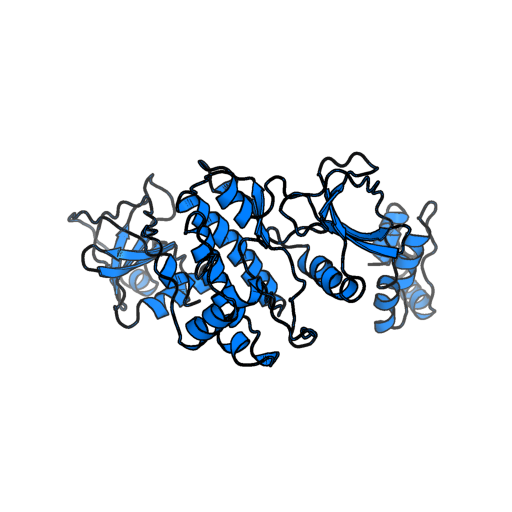0.978 1.00 71.81 274 ASP A CA 1
ATOM 2208 C C . ASP A 1 274 ? 2.096 4.304 21.706 1.00 71.81 274 ASP A C 1
ATOM 2210 O O . ASP A 1 274 ? 3.117 3.747 22.120 1.00 71.81 274 ASP A O 1
ATOM 2214 N N . LYS A 1 275 ? 0.905 3.711 21.824 1.00 82.00 275 LYS A N 1
ATOM 2215 C CA . LYS A 1 275 ? 0.781 2.349 22.362 1.00 82.00 275 LYS A CA 1
ATOM 2216 C C . LYS A 1 275 ? 1.055 1.292 21.298 1.00 82.00 275 LYS A C 1
ATOM 2218 O O . LYS A 1 275 ? 0.533 1.340 20.190 1.00 82.00 275 LYS A O 1
ATOM 2223 N N . VAL A 1 276 ? 1.790 0.261 21.702 1.00 84.75 276 VAL A N 1
ATOM 2224 C CA . VAL A 1 276 ? 1.970 -0.964 20.915 1.00 84.75 276 VAL A CA 1
ATOM 2225 C C . VAL A 1 276 ? 0.763 -1.886 21.140 1.00 84.75 276 VAL A C 1
ATOM 2227 O O . VAL A 1 276 ? 0.412 -2.127 22.303 1.00 84.75 276 VAL A O 1
ATOM 2230 N N . PRO A 1 277 ? 0.138 -2.448 20.084 1.00 86.31 277 PRO A N 1
ATOM 2231 C CA . PRO A 1 277 ? -0.939 -3.425 20.235 1.00 86.31 277 PRO A CA 1
ATOM 2232 C C . PRO A 1 277 ? -0.520 -4.571 21.157 1.00 86.31 277 PRO A C 1
ATOM 2234 O O . PRO A 1 277 ? 0.528 -5.180 20.945 1.00 86.31 277 PRO A O 1
ATOM 2237 N N . TYR A 1 278 ? -1.329 -4.865 22.177 1.00 84.75 278 TYR A N 1
ATOM 2238 C CA . TYR A 1 278 ? -1.066 -5.892 23.203 1.00 84.75 278 TYR A CA 1
ATOM 2239 C C . TYR A 1 278 ? 0.160 -5.638 24.109 1.00 84.75 278 TYR A C 1
ATOM 2241 O O . TYR A 1 278 ? 0.600 -6.542 24.820 1.00 84.75 278 TYR A O 1
ATOM 2249 N N . GLY A 1 279 ? 0.691 -4.411 24.139 1.00 83.06 279 GLY A N 1
ATOM 2250 C CA . GLY A 1 279 ? 1.771 -3.996 25.042 1.00 83.06 279 GLY A CA 1
ATOM 2251 C C . GLY A 1 279 ? 3.175 -4.313 24.520 1.00 83.06 279 GLY A C 1
ATOM 2252 O O . GLY A 1 279 ? 3.404 -5.341 23.880 1.00 83.06 279 GLY A O 1
ATOM 2253 N N . SER A 1 280 ? 4.128 -3.420 24.797 1.00 80.12 280 SER A N 1
ATOM 2254 C CA . SER A 1 280 ? 5.524 -3.538 24.346 1.00 80.12 280 SER A CA 1
ATOM 2255 C C . SER A 1 280 ? 6.259 -4.716 24.985 1.00 80.12 280 SER A C 1
ATOM 2257 O O . SER A 1 280 ? 7.020 -5.394 24.302 1.00 80.12 280 SER A O 1
ATOM 2259 N N . ASP A 1 281 ? 5.978 -4.991 26.259 1.00 79.81 281 ASP A N 1
ATOM 2260 C CA . ASP A 1 281 ? 6.751 -5.935 27.079 1.00 79.81 281 ASP A CA 1
ATOM 2261 C C . ASP A 1 281 ? 6.139 -7.349 27.108 1.00 79.81 281 ASP A C 1
ATOM 2263 O O . ASP A 1 281 ? 6.615 -8.234 27.817 1.00 79.81 281 ASP A O 1
ATOM 2267 N N . THR A 1 282 ? 5.066 -7.576 26.344 1.00 81.94 282 THR A N 1
ATOM 2268 C CA . THR A 1 282 ? 4.381 -8.872 26.262 1.00 81.94 282 THR A CA 1
ATOM 2269 C C . THR A 1 282 ? 5.087 -9.786 25.261 1.00 81.94 282 THR A C 1
ATOM 2271 O O . THR A 1 282 ? 5.360 -9.377 24.127 1.00 81.94 282 THR A O 1
ATOM 2274 N N . SER A 1 283 ? 5.350 -11.037 25.653 1.00 86.75 283 SER A N 1
ATOM 2275 C CA . SER A 1 283 ? 5.968 -12.027 24.766 1.00 86.75 283 SER A CA 1
ATOM 2276 C C . SER A 1 283 ? 5.052 -12.376 23.583 1.00 86.75 283 SER A C 1
ATOM 2278 O O . SER A 1 283 ? 3.826 -12.290 23.673 1.00 86.75 283 SER A O 1
ATOM 2280 N N . ILE A 1 284 ? 5.640 -12.788 22.456 1.00 84.50 284 ILE A N 1
ATOM 2281 C CA . ILE A 1 284 ? 4.878 -13.160 21.253 1.00 84.50 284 ILE A CA 1
ATOM 2282 C C . ILE A 1 284 ? 3.965 -14.364 21.510 1.00 84.50 284 ILE A C 1
ATOM 2284 O O . ILE A 1 284 ? 2.838 -14.386 21.012 1.00 84.50 284 ILE A O 1
ATOM 2288 N N . ASP A 1 285 ? 4.404 -15.321 22.327 1.00 85.81 285 ASP A N 1
ATOM 2289 C CA . ASP A 1 285 ? 3.590 -16.479 22.696 1.00 85.81 285 ASP A CA 1
ATOM 2290 C C . ASP A 1 285 ? 2.405 -16.082 23.579 1.00 85.81 285 ASP A C 1
ATOM 2292 O O . ASP A 1 285 ? 1.287 -16.544 23.341 1.00 85.81 285 ASP A O 1
ATOM 2296 N N . ASP A 1 286 ? 2.600 -15.162 24.527 1.00 87.38 286 ASP A N 1
ATOM 2297 C CA . ASP A 1 286 ? 1.500 -14.639 25.343 1.00 87.38 286 ASP A CA 1
ATOM 2298 C C . ASP A 1 286 ? 0.486 -13.878 24.487 1.00 87.38 286 ASP A C 1
ATOM 2300 O O . ASP A 1 286 ? -0.720 -14.077 24.634 1.00 87.38 286 ASP A O 1
ATOM 2304 N N . ILE A 1 287 ? 0.952 -13.038 23.555 1.00 86.38 287 ILE A N 1
ATOM 2305 C CA . ILE A 1 287 ? 0.076 -12.329 22.609 1.00 86.38 287 ILE A CA 1
ATOM 2306 C C . ILE A 1 287 ? -0.714 -13.341 21.785 1.00 86.38 287 ILE A C 1
ATOM 2308 O O . ILE A 1 287 ? -1.934 -13.222 21.673 1.00 86.38 287 ILE A O 1
ATOM 2312 N N . ARG A 1 288 ? -0.046 -14.369 21.252 1.00 86.50 288 ARG A N 1
ATOM 2313 C CA . ARG A 1 288 ? -0.706 -15.438 20.500 1.00 86.50 288 ARG A CA 1
ATOM 2314 C C . ARG A 1 288 ? -1.803 -16.098 21.339 1.00 86.50 288 ARG A C 1
ATOM 2316 O O . ARG A 1 288 ? -2.922 -16.221 20.851 1.00 86.50 288 ARG A O 1
ATOM 2323 N N . GLN A 1 289 ? -1.529 -16.468 22.591 1.00 86.31 289 GLN A N 1
ATOM 2324 C CA . GLN A 1 289 ? -2.524 -17.097 23.469 1.00 86.31 289 GLN A CA 1
ATOM 2325 C C . GLN A 1 289 ? -3.712 -16.181 23.776 1.00 86.31 289 GLN A C 1
ATOM 2327 O O . GLN A 1 289 ? -4.859 -16.607 23.660 1.00 86.31 289 GLN A O 1
ATOM 2332 N N . ARG A 1 290 ? -3.467 -14.912 24.113 1.00 85.75 290 ARG A N 1
ATOM 2333 C CA . ARG A 1 290 ? -4.532 -13.926 24.368 1.00 85.75 290 ARG A CA 1
ATOM 2334 C C . ARG A 1 290 ? -5.468 -13.779 23.174 1.00 85.75 290 ARG A C 1
ATOM 2336 O O . ARG A 1 290 ? -6.684 -13.834 23.320 1.00 85.75 290 ARG A O 1
ATOM 2343 N N . ARG A 1 291 ? -4.897 -13.682 21.974 1.00 86.12 291 ARG A N 1
ATOM 2344 C CA . ARG A 1 291 ? -5.658 -13.530 20.728 1.00 86.12 291 ARG A CA 1
ATOM 2345 C C . ARG A 1 291 ? -6.410 -14.801 20.334 1.00 86.12 291 ARG A C 1
ATOM 2347 O O . ARG A 1 291 ? -7.527 -14.714 19.836 1.00 86.12 291 ARG A O 1
ATOM 2354 N N . LEU A 1 292 ? -5.844 -15.980 20.598 1.00 85.19 292 LEU A N 1
ATOM 2355 C CA . LEU A 1 292 ? -6.549 -17.258 20.433 1.00 85.19 292 LEU A CA 1
ATOM 2356 C C . LEU A 1 292 ? -7.735 -17.408 21.398 1.00 85.19 292 LEU A C 1
ATOM 2358 O O . LEU A 1 292 ? -8.699 -18.093 21.056 1.00 85.19 292 LEU A O 1
ATOM 2362 N N . ASN A 1 293 ? -7.678 -16.736 22.550 1.00 84.12 293 ASN A N 1
ATOM 2363 C CA . ASN A 1 293 ? -8.754 -16.644 23.539 1.00 84.12 293 ASN A CA 1
ATOM 2364 C C . ASN A 1 293 ? -9.703 -15.451 23.305 1.00 84.12 293 ASN A C 1
ATOM 2366 O O . ASN A 1 293 ? -10.473 -15.109 24.199 1.00 84.12 293 ASN A O 1
ATOM 2370 N N . ASP A 1 294 ? -9.656 -14.835 22.118 1.00 75.44 294 ASP A N 1
ATOM 2371 C CA . ASP A 1 294 ? -10.520 -13.721 21.704 1.00 75.44 294 ASP A CA 1
ATOM 2372 C C . ASP A 1 294 ? -10.400 -12.459 22.585 1.00 75.44 294 ASP A C 1
ATOM 2374 O O . ASP A 1 294 ? -11.344 -11.681 22.737 1.00 75.44 294 ASP A O 1
ATOM 2378 N N . GLU A 1 295 ? -9.216 -12.225 23.168 1.00 77.38 295 GLU A N 1
ATOM 2379 C CA . GLU A 1 295 ? -8.925 -10.967 23.856 1.00 77.38 295 GLU A CA 1
ATOM 2380 C C . GLU A 1 295 ? -8.974 -9.802 22.860 1.00 77.38 295 GLU A C 1
ATOM 2382 O O . GLU A 1 295 ? -8.180 -9.707 21.920 1.00 77.38 295 GLU A O 1
ATOM 2387 N N . GLN A 1 296 ? -9.917 -8.894 23.093 1.00 72.88 296 GLN A N 1
ATOM 2388 C CA . GLN A 1 296 ? -10.082 -7.679 22.312 1.00 72.88 296 GLN A CA 1
ATOM 2389 C C . GLN A 1 296 ? -9.144 -6.587 22.840 1.00 72.88 296 GLN A C 1
ATOM 2391 O O . GLN A 1 296 ? -8.985 -6.421 24.051 1.00 72.88 296 GLN A O 1
ATOM 2396 N N . LEU A 1 297 ? -8.557 -5.798 21.935 1.00 72.81 297 LEU A N 1
ATOM 2397 C CA . LEU A 1 297 ? -7.827 -4.595 22.329 1.00 72.81 297 LEU A CA 1
ATOM 2398 C C . LEU A 1 297 ? -8.772 -3.649 23.076 1.00 72.81 297 LEU A C 1
ATOM 2400 O O . LEU A 1 297 ? -9.876 -3.360 22.610 1.00 72.81 297 LEU A O 1
ATOM 2404 N N . LEU A 1 298 ? -8.326 -3.160 24.234 1.00 70.25 298 LEU A N 1
ATOM 2405 C CA . LEU A 1 298 ? -9.077 -2.182 25.014 1.00 70.25 298 LEU A CA 1
ATOM 2406 C C . LEU A 1 298 ? -9.321 -0.936 24.171 1.00 70.25 298 LEU A C 1
ATOM 2408 O O . LEU A 1 298 ? -8.402 -0.452 23.509 1.00 70.25 298 LEU A O 1
ATOM 2412 N N . GLN A 1 299 ? -10.537 -0.396 24.221 1.00 63.19 299 GLN A N 1
ATOM 2413 C CA . GLN A 1 299 ? -10.838 0.870 23.565 1.00 63.19 299 GLN A CA 1
ATOM 2414 C C . GLN A 1 299 ? -9.821 1.929 24.030 1.00 63.19 299 GLN A C 1
ATOM 2416 O O . GLN A 1 299 ? -9.571 2.031 25.237 1.00 63.19 299 GLN A O 1
ATOM 2421 N N . PRO A 1 300 ? -9.193 2.689 23.115 1.00 60.78 300 PRO A 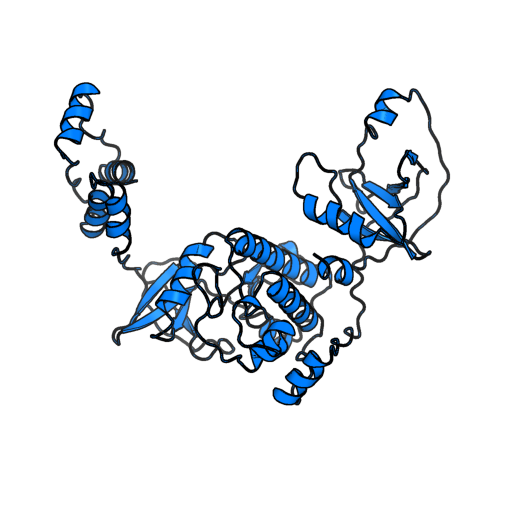N 1
ATOM 2422 C CA . PRO A 1 300 ? -8.345 3.803 23.516 1.00 60.78 300 PRO A CA 1
ATOM 2423 C C . PRO A 1 300 ? -9.153 4.746 24.419 1.00 60.78 300 PRO A C 1
ATOM 2425 O O . PRO A 1 300 ? -10.360 4.888 24.238 1.00 60.78 300 PRO A O 1
ATOM 2428 N N . ASN A 1 301 ? -8.507 5.383 25.400 1.00 44.56 301 ASN A N 1
ATOM 2429 C CA . ASN A 1 301 ? -9.183 6.201 26.423 1.00 44.56 301 ASN A CA 1
ATOM 2430 C C . ASN A 1 301 ? -9.972 7.401 25.849 1.00 44.56 301 ASN A C 1
ATOM 2432 O O . ASN A 1 301 ? -10.670 8.082 26.596 1.00 44.56 301 ASN A O 1
ATOM 2436 N N . GLU A 1 302 ? -9.865 7.659 24.546 1.00 48.16 302 GLU A N 1
ATOM 2437 C CA . GLU A 1 302 ? -10.600 8.679 23.812 1.00 48.16 302 GLU A CA 1
ATOM 2438 C C . GLU A 1 302 ? -11.667 8.008 22.935 1.00 48.16 302 GLU A C 1
ATOM 2440 O O . GLU A 1 302 ? -11.373 7.214 22.041 1.00 48.16 302 GLU A O 1
ATOM 2445 N N . THR A 1 303 ? -12.939 8.323 23.174 1.00 40.53 303 THR A N 1
ATOM 2446 C CA . THR A 1 303 ? -14.014 8.026 22.223 1.00 40.53 303 THR A CA 1
ATOM 2447 C C . THR A 1 303 ? -13.842 8.919 20.996 1.00 40.53 303 THR A C 1
ATOM 2449 O O . THR A 1 303 ? -14.035 10.132 21.081 1.00 40.53 303 THR A O 1
ATOM 2452 N N . TYR A 1 304 ? -13.495 8.330 19.849 1.00 43.06 304 TYR A N 1
ATOM 2453 C CA . TYR A 1 304 ? -13.420 9.027 18.560 1.00 43.06 304 TYR A CA 1
ATOM 2454 C C . TYR A 1 304 ? -14.830 9.320 18.039 1.00 43.06 304 TYR A C 1
ATOM 2456 O O . TYR A 1 304 ? -15.337 8.656 17.136 1.00 43.06 304 TYR A O 1
ATOM 2464 N N . GLU A 1 305 ? -15.486 10.310 18.636 1.00 37.16 305 GLU A N 1
ATOM 2465 C CA . GLU A 1 305 ? -16.701 10.889 18.082 1.00 37.16 305 GLU A CA 1
ATOM 2466 C C . GLU A 1 305 ? -16.295 11.868 16.978 1.00 37.16 305 GLU A C 1
ATOM 2468 O O . GLU A 1 305 ? -15.560 12.834 17.202 1.00 37.16 305 GLU A O 1
ATOM 2473 N N . TYR A 1 306 ? -16.736 11.608 15.750 1.00 36.97 306 TYR A N 1
ATOM 2474 C CA . TYR A 1 306 ? -16.667 12.618 14.703 1.00 36.97 306 TYR A CA 1
ATOM 2475 C C . TYR A 1 306 ? -17.931 13.463 14.803 1.00 36.97 306 TYR A C 1
ATOM 2477 O O . TYR A 1 306 ? -19.018 12.996 14.480 1.00 36.97 306 TYR A O 1
ATOM 2485 N N . GLN A 1 307 ? -17.821 14.704 15.268 1.00 37.41 307 GLN A N 1
ATOM 2486 C CA . GLN A 1 307 ? -18.904 15.658 15.063 1.00 37.41 307 GLN A CA 1
ATOM 2487 C C . GLN A 1 307 ? -18.854 16.108 13.606 1.00 37.41 307 GLN A C 1
ATOM 2489 O O . GLN A 1 307 ? -17.975 16.861 13.196 1.00 37.41 307 GLN A O 1
ATOM 2494 N N . LEU A 1 308 ? -19.798 15.616 12.808 1.00 43.34 308 LEU A N 1
ATOM 2495 C CA . LEU A 1 308 ? -20.181 16.314 11.591 1.00 43.34 308 LEU A CA 1
ATOM 2496 C C . LEU A 1 308 ? -20.654 17.716 12.002 1.00 43.34 308 LEU A C 1
ATOM 2498 O O . LEU A 1 308 ? -21.514 17.826 12.876 1.00 43.34 308 LEU A O 1
ATOM 2502 N N . ASP A 1 309 ? -20.132 18.769 11.366 1.00 43.59 309 ASP A N 1
ATOM 2503 C CA . ASP A 1 309 ? -20.635 20.146 11.499 1.00 43.59 309 ASP A CA 1
ATOM 2504 C C . ASP A 1 309 ? -22.039 20.253 10.859 1.00 43.59 309 ASP A C 1
ATOM 2506 O O . ASP A 1 309 ? -22.257 20.868 9.816 1.00 43.59 309 ASP A O 1
ATOM 2510 N N . VAL A 1 310 ? -23.023 19.571 11.438 1.00 45.56 310 VAL A N 1
ATOM 2511 C CA . VAL A 1 310 ? -24.397 19.495 10.941 1.00 45.56 310 VAL A CA 1
ATOM 2512 C C . VAL A 1 310 ? -25.313 19.850 12.101 1.00 45.56 310 VAL A C 1
ATOM 2514 O O . VAL A 1 310 ? -25.471 19.073 13.040 1.00 45.56 310 VAL A O 1
ATOM 2517 N N . ASN A 1 311 ? -25.961 21.017 12.035 1.00 46.06 311 ASN A N 1
ATOM 2518 C CA . ASN A 1 311 ? -27.116 21.267 12.893 1.00 46.06 311 ASN A CA 1
ATOM 2519 C C . ASN A 1 311 ? -28.340 20.646 12.245 1.00 46.06 311 ASN A C 1
ATOM 2521 O O . ASN A 1 311 ? -28.871 21.131 11.244 1.00 46.06 311 ASN A O 1
ATOM 2525 N N . VAL A 1 312 ? -28.852 19.605 12.880 1.00 48.97 312 VAL A N 1
ATOM 2526 C CA . VAL A 1 312 ? -30.108 19.003 12.464 1.00 48.97 312 VAL A CA 1
ATOM 2527 C C . VAL A 1 312 ? -31.249 19.817 13.040 1.00 48.97 312 VAL A C 1
ATOM 2529 O O . VAL A 1 312 ? -31.661 19.662 14.190 1.00 48.97 312 VAL A O 1
ATOM 2532 N N . ILE A 1 313 ? -31.793 20.695 12.206 1.00 46.47 313 ILE A N 1
ATOM 2533 C CA . ILE A 1 313 ? -33.086 21.310 12.470 1.00 46.47 313 ILE A CA 1
ATOM 2534 C C . ILE A 1 313 ? -34.142 20.334 11.965 1.00 46.47 313 ILE A C 1
ATOM 2536 O O . ILE A 1 313 ? -34.443 20.307 10.776 1.00 46.47 313 ILE A O 1
ATOM 2540 N N . LYS A 1 314 ? -34.743 19.555 12.870 1.00 48.56 314 LYS A N 1
ATOM 2541 C CA . LYS A 1 314 ? -35.915 18.728 12.554 1.00 48.56 314 LYS A CA 1
ATOM 2542 C C . LYS A 1 314 ? -37.030 19.631 12.014 1.00 48.56 314 LYS A C 1
ATOM 2544 O O . LYS A 1 314 ? -37.711 20.297 12.791 1.00 48.56 314 LYS A O 1
ATOM 2549 N N . LYS A 1 315 ? -37.211 19.680 10.688 1.00 49.50 315 LYS A N 1
ATOM 2550 C CA . LYS A 1 315 ? -38.268 20.503 10.070 1.00 49.50 315 LYS A CA 1
ATOM 2551 C C . LYS A 1 315 ? -39.632 19.813 10.135 1.00 49.50 315 LYS A C 1
ATOM 2553 O O . LYS A 1 315 ? -40.574 20.437 10.606 1.00 49.50 315 LYS A O 1
ATOM 2558 N N . ASN A 1 316 ? -39.741 18.548 9.697 1.00 53.09 316 ASN A N 1
ATOM 2559 C CA . ASN A 1 316 ? -40.993 17.769 9.636 1.00 53.09 316 ASN A CA 1
ATOM 2560 C C . ASN A 1 316 ? -40.731 16.248 9.712 1.00 53.09 316 ASN A C 1
ATOM 2562 O O . ASN A 1 316 ? -39.678 15.793 9.277 1.00 53.09 316 ASN A O 1
ATOM 2566 N N . SER A 1 317 ? -41.698 15.460 10.204 1.00 51.69 317 SER A N 1
ATOM 2567 C CA . SER A 1 317 ? -41.732 14.002 9.982 1.00 51.69 317 SER A CA 1
ATOM 2568 C C . SER A 1 317 ? -42.301 13.745 8.591 1.00 51.69 317 SER A C 1
ATOM 2570 O O . SER A 1 317 ? -43.486 13.995 8.358 1.00 51.69 317 SER A O 1
ATOM 2572 N N . LEU A 1 318 ? -41.485 13.256 7.660 1.00 54.50 318 LEU A N 1
ATOM 2573 C CA . LEU A 1 318 ? -42.017 12.730 6.404 1.00 54.50 318 LEU A CA 1
ATOM 2574 C C . LEU A 1 318 ? -42.487 11.298 6.678 1.00 54.50 318 LEU A C 1
ATOM 2576 O O . LEU A 1 318 ? -41.681 10.427 6.997 1.00 54.50 318 LEU A O 1
ATOM 2580 N N . ASN A 1 319 ? -43.796 11.056 6.589 1.00 49.59 319 ASN A N 1
ATOM 2581 C CA . ASN A 1 319 ? -44.339 9.701 6.649 1.00 49.59 319 ASN A CA 1
ATOM 2582 C C . ASN A 1 319 ? -44.121 9.037 5.284 1.00 49.59 319 ASN A C 1
ATOM 2584 O O . ASN A 1 319 ? -44.897 9.263 4.354 1.00 49.59 319 ASN A O 1
ATOM 2588 N N . GLY A 1 320 ? -43.043 8.264 5.164 1.00 51.03 320 GLY A N 1
ATOM 2589 C CA . GLY A 1 320 ? -42.825 7.328 4.063 1.00 51.03 320 GLY A CA 1
ATOM 2590 C C . GLY A 1 320 ? -43.238 5.907 4.455 1.00 51.03 320 GLY A C 1
ATOM 2591 O O . GLY A 1 320 ? -43.433 5.609 5.630 1.00 51.03 320 GLY A O 1
ATOM 2592 N N . LEU A 1 321 ? -43.351 5.014 3.470 1.00 41.09 321 LEU A N 1
ATOM 2593 C CA . LEU A 1 321 ? -43.735 3.609 3.677 1.00 41.09 321 LEU A CA 1
ATOM 2594 C C . LEU A 1 321 ? -42.736 2.779 4.500 1.00 41.09 321 LEU A C 1
ATOM 2596 O O . LEU A 1 321 ? -43.123 1.732 5.011 1.00 41.09 321 LEU A O 1
ATOM 2600 N N . HIS A 1 322 ? -41.489 3.241 4.655 1.00 48.75 322 HIS A N 1
ATOM 2601 C CA . HIS A 1 322 ? -40.398 2.465 5.261 1.00 48.75 322 HIS A CA 1
ATOM 2602 C C . HIS A 1 322 ? -39.580 3.210 6.328 1.00 48.75 322 HIS A C 1
ATOM 2604 O O . HIS A 1 322 ? -38.442 2.849 6.587 1.00 48.75 322 HIS A O 1
ATOM 2610 N N . GLY A 1 323 ? -40.138 4.229 6.986 1.00 55.47 323 GLY A N 1
ATOM 2611 C CA . GLY A 1 323 ? -39.443 4.872 8.107 1.00 55.47 323 GLY A CA 1
ATOM 2612 C C . GLY A 1 323 ? -39.909 6.291 8.399 1.00 55.47 323 GLY A C 1
ATOM 2613 O O . GLY A 1 323 ? -40.685 6.884 7.646 1.00 55.47 323 GLY A O 1
ATOM 2614 N N . ARG A 1 324 ? -39.429 6.837 9.521 1.00 64.56 324 ARG A N 1
ATOM 2615 C CA . ARG A 1 324 ? -39.579 8.258 9.861 1.00 64.56 324 ARG A CA 1
ATOM 2616 C C . ARG A 1 324 ? -38.345 8.998 9.362 1.00 64.56 324 ARG A C 1
ATOM 2618 O O . ARG A 1 324 ? -37.238 8.658 9.772 1.00 64.56 324 ARG A O 1
ATOM 2625 N N . PHE A 1 325 ? -38.543 10.012 8.525 1.00 69.88 325 PHE A N 1
ATOM 2626 C CA . PHE A 1 325 ? -37.453 10.861 8.046 1.00 69.88 325 PHE A CA 1
ATOM 2627 C C . PHE A 1 325 ? -37.525 12.253 8.669 1.00 69.88 325 PHE A C 1
ATOM 2629 O O . PHE A 1 325 ? -38.622 12.796 8.845 1.00 69.88 325 PHE A O 1
ATOM 2636 N N . TYR A 1 326 ? -36.364 12.846 8.934 1.00 70.31 326 TYR A N 1
ATOM 2637 C CA . TYR A 1 326 ? -36.215 14.247 9.322 1.00 70.31 326 TYR A CA 1
ATOM 2638 C C . TYR A 1 326 ? -35.384 14.993 8.286 1.00 70.31 326 TYR A C 1
ATOM 2640 O O . TYR A 1 326 ? -34.375 14.484 7.825 1.00 70.31 326 TYR A O 1
ATOM 2648 N N . GLU A 1 327 ? -35.779 16.207 7.921 1.00 68.75 327 GLU A N 1
ATOM 2649 C CA . GLU A 1 327 ? -34.905 17.086 7.133 1.00 68.75 327 GLU A CA 1
ATOM 2650 C C . GLU A 1 327 ? -33.773 17.633 8.012 1.00 68.75 327 GLU A C 1
ATOM 2652 O O . GLU A 1 327 ? -33.976 17.851 9.210 1.00 68.75 327 GLU A O 1
ATOM 2657 N N . ALA A 1 328 ? -32.608 17.859 7.405 1.00 69.31 328 ALA A N 1
ATOM 2658 C CA . ALA A 1 328 ? -31.423 18.426 8.036 1.00 69.31 328 ALA A CA 1
ATOM 2659 C C . ALA A 1 328 ? -30.773 19.475 7.110 1.00 69.31 328 ALA A C 1
ATOM 2661 O O . ALA A 1 328 ? -31.001 19.462 5.900 1.00 69.31 328 ALA A O 1
ATOM 2662 N N . ASP A 1 329 ? -29.969 20.377 7.678 1.00 63.91 329 ASP A N 1
ATOM 2663 C CA . ASP A 1 329 ? -29.202 21.384 6.934 1.00 63.91 329 ASP A CA 1
ATOM 2664 C C . ASP A 1 329 ? -27.715 21.294 7.341 1.00 63.91 329 ASP A C 1
ATOM 2666 O O . ASP A 1 329 ? -27.393 21.052 8.507 1.00 63.91 329 ASP A O 1
ATOM 2670 N N . TRP A 1 330 ? -26.798 21.490 6.389 1.00 60.62 330 TRP A N 1
ATOM 2671 C CA . TRP A 1 330 ? -25.352 21.538 6.654 1.00 60.62 330 TRP A CA 1
ATOM 2672 C C . TRP A 1 330 ? -24.949 22.810 7.414 1.00 60.62 330 TRP A C 1
ATOM 2674 O O . TRP A 1 330 ? -25.581 23.858 7.248 1.00 60.62 330 TRP A O 1
ATOM 2684 N N . ILE A 1 331 ? -23.847 22.769 8.175 1.00 57.38 331 ILE A N 1
ATOM 2685 C CA . ILE A 1 331 ? -23.159 23.976 8.655 1.00 57.38 331 ILE A CA 1
ATOM 2686 C C . ILE A 1 331 ? -21.699 24.008 8.164 1.00 57.38 331 ILE A C 1
ATOM 2688 O O . ILE A 1 331 ? -20.933 23.096 8.448 1.00 57.38 331 ILE A O 1
ATOM 2692 N N . PRO A 1 332 ? -21.265 25.081 7.471 1.00 56.38 332 PRO A N 1
ATOM 2693 C CA . PRO A 1 332 ? -22.102 26.113 6.858 1.00 56.38 332 PRO A CA 1
ATOM 2694 C C . PRO A 1 332 ? -23.029 25.498 5.798 1.00 56.38 332 PRO A C 1
ATOM 2696 O O . PRO A 1 332 ? -22.769 24.406 5.300 1.00 56.38 332 PRO A O 1
ATOM 2699 N N . ASN A 1 333 ? -24.108 26.203 5.460 1.00 63.62 333 ASN A N 1
ATOM 2700 C CA . ASN A 1 333 ? -25.119 25.713 4.525 1.00 63.62 333 ASN A CA 1
ATOM 2701 C C . ASN A 1 333 ? -24.474 25.334 3.176 1.00 63.62 333 ASN A C 1
ATOM 2703 O O . ASN A 1 333 ? -23.769 26.151 2.578 1.00 63.62 333 ASN A O 1
ATOM 2707 N N . ARG A 1 334 ? -24.688 24.097 2.720 1.00 65.75 334 ARG A N 1
ATOM 2708 C CA . ARG A 1 334 ? -24.102 23.511 1.502 1.00 65.75 334 ARG A CA 1
ATOM 2709 C C . ARG A 1 334 ? -25.151 22.682 0.766 1.00 65.75 334 ARG A C 1
ATOM 2711 O O . ARG A 1 334 ? -26.168 22.310 1.345 1.00 65.75 334 ARG A O 1
ATOM 2718 N N . GLU A 1 335 ? -24.897 22.405 -0.505 1.00 69.81 335 GLU A N 1
ATOM 2719 C CA . GLU A 1 335 ? -25.658 21.429 -1.287 1.00 69.81 335 GLU A CA 1
ATOM 2720 C C . GLU A 1 335 ? -24.913 20.083 -1.350 1.00 69.81 335 GLU A C 1
ATOM 2722 O O . GLU A 1 335 ? -23.682 20.075 -1.244 1.00 69.81 335 GLU A O 1
ATOM 2727 N N . PRO A 1 336 ? -25.629 18.960 -1.543 1.00 67.75 336 PRO A N 1
ATOM 2728 C CA . PRO A 1 336 ? -27.088 18.851 -1.646 1.00 67.75 336 PRO A CA 1
ATOM 2729 C C . PRO A 1 336 ? -27.780 18.842 -0.264 1.00 67.75 336 PRO A C 1
ATOM 2731 O O . PRO A 1 336 ? -27.136 18.566 0.752 1.00 67.75 336 PRO A O 1
ATOM 2734 N N . PRO A 1 337 ? -29.086 19.174 -0.188 1.00 73.00 337 PRO A N 1
ATOM 2735 C CA . PRO A 1 337 ? -29.846 19.093 1.061 1.00 73.00 337 PRO A CA 1
ATOM 2736 C C . PRO A 1 337 ? -29.819 17.668 1.621 1.00 73.00 337 PRO A C 1
ATOM 2738 O O . PRO A 1 337 ? -29.732 16.712 0.858 1.00 73.00 337 PRO A O 1
ATOM 2741 N N . ILE A 1 338 ? -29.949 17.517 2.939 1.00 76.88 338 ILE A N 1
ATOM 2742 C CA . ILE A 1 338 ? -29.821 16.222 3.624 1.00 76.88 338 ILE A CA 1
ATOM 2743 C C . ILE A 1 338 ? -31.084 15.837 4.398 1.00 76.88 338 ILE A C 1
ATOM 2745 O O . ILE A 1 338 ? -31.905 16.677 4.785 1.00 76.88 338 ILE A O 1
ATOM 2749 N N . ILE A 1 339 ? -31.256 14.535 4.604 1.00 77.12 339 ILE A N 1
ATOM 2750 C CA . ILE A 1 339 ? -32.276 13.929 5.460 1.00 77.12 339 ILE A CA 1
ATOM 2751 C C . ILE A 1 339 ? -31.640 12.929 6.414 1.00 77.12 339 ILE A C 1
ATOM 2753 O O . ILE A 1 339 ? -30.578 12.374 6.153 1.00 77.12 339 ILE A O 1
ATOM 2757 N N . LEU A 1 340 ? -32.345 12.663 7.503 1.00 73.94 340 LEU A N 1
ATOM 2758 C CA . LEU A 1 340 ? -32.054 11.582 8.418 1.00 73.94 340 LEU A CA 1
ATOM 2759 C C . LEU A 1 340 ? -33.167 10.554 8.373 1.00 73.94 340 LEU A C 1
ATOM 2761 O O . LEU A 1 340 ? -34.319 10.893 8.648 1.00 73.94 340 LEU A O 1
ATOM 2765 N N . MET A 1 341 ? -32.827 9.310 8.081 1.00 76.62 341 MET A N 1
ATOM 2766 C CA . MET A 1 341 ? -33.746 8.180 8.139 1.00 76.62 341 MET A CA 1
ATOM 2767 C C . MET A 1 341 ? -33.602 7.480 9.488 1.00 76.62 341 MET A C 1
ATOM 2769 O O . MET A 1 341 ? -32.514 7.025 9.813 1.00 76.62 341 MET A O 1
ATOM 2773 N N . ILE A 1 342 ? -34.676 7.388 10.278 1.00 74.38 342 ILE A N 1
ATOM 2774 C CA . ILE A 1 342 ? -34.672 6.572 11.501 1.00 74.38 342 ILE A CA 1
ATOM 2775 C C . ILE A 1 342 ? -34.731 5.098 11.118 1.00 74.38 342 ILE A C 1
ATOM 2777 O O . ILE A 1 342 ? -35.651 4.677 10.413 1.00 74.38 342 ILE A O 1
ATOM 2781 N N . MET A 1 343 ? -33.786 4.334 11.651 1.00 69.44 343 MET A N 1
ATOM 2782 C CA . MET A 1 343 ? -33.637 2.906 11.419 1.00 69.44 343 MET A CA 1
ATOM 2783 C C . MET A 1 343 ? -34.214 2.104 12.589 1.00 69.44 343 MET A C 1
ATOM 2785 O O . MET A 1 343 ? -34.297 2.583 13.723 1.00 69.44 343 MET A O 1
ATOM 2789 N N . ASN A 1 344 ? -34.601 0.857 12.326 1.00 70.06 344 ASN A N 1
ATOM 2790 C CA . ASN A 1 344 ? -34.904 -0.092 13.395 1.00 70.06 344 ASN A CA 1
ATOM 2791 C C . ASN A 1 344 ? -33.594 -0.561 14.045 1.00 70.06 344 ASN A C 1
ATOM 2793 O O . ASN A 1 344 ? -32.714 -1.043 13.342 1.00 70.06 344 ASN A O 1
ATOM 2797 N N . LYS A 1 345 ? -33.491 -0.477 15.376 1.00 66.62 345 LYS A N 1
ATOM 2798 C CA . LYS A 1 345 ? -32.297 -0.843 16.152 1.00 66.62 345 LYS A CA 1
ATOM 2799 C C . LYS A 1 345 ? -31.795 -2.267 15.906 1.00 66.62 345 LYS A C 1
ATOM 2801 O O . LYS A 1 345 ? -30.595 -2.489 15.936 1.00 66.62 345 LYS A O 1
ATOM 2806 N N . GLU A 1 346 ? -32.685 -3.218 15.632 1.00 62.53 346 GLU A N 1
ATOM 2807 C CA . GLU A 1 346 ? -32.290 -4.616 15.389 1.00 62.53 346 GLU A CA 1
ATOM 2808 C C . GLU A 1 346 ? -31.666 -4.852 14.005 1.00 62.53 346 GLU A C 1
ATOM 2810 O O . GLU A 1 346 ? -30.951 -5.830 13.810 1.00 62.53 346 GLU A O 1
ATOM 2815 N N . THR A 1 347 ? -31.935 -3.981 13.027 1.00 60.53 347 THR A N 1
ATOM 2816 C CA . THR A 1 347 ? -31.487 -4.160 11.632 1.00 60.53 347 THR A CA 1
ATOM 2817 C C . THR A 1 347 ? -30.630 -3.009 11.120 1.00 60.53 347 THR A C 1
ATOM 2819 O O . THR A 1 347 ? -30.149 -3.063 9.987 1.00 60.53 347 THR A O 1
ATOM 2822 N N . SER A 1 348 ? -30.431 -1.974 11.938 1.00 64.31 348 SER A N 1
ATOM 2823 C CA . SER A 1 348 ? -29.873 -0.691 11.525 1.00 64.31 348 SER A CA 1
ATOM 2824 C C . SER A 1 348 ? -28.439 -0.788 11.046 1.00 64.31 348 SER A C 1
ATOM 2826 O O . SER A 1 348 ? -28.115 -0.170 10.043 1.00 64.31 348 SER A O 1
ATOM 2828 N N . GLU A 1 349 ? -27.597 -1.569 11.719 1.00 57.94 349 GLU A N 1
ATOM 2829 C CA . GLU A 1 349 ? -26.182 -1.725 11.356 1.00 57.94 349 GLU A CA 1
ATOM 2830 C C . GLU A 1 349 ? -26.040 -2.441 10.011 1.00 57.94 349 GLU A C 1
ATOM 2832 O O . GLU A 1 349 ? -25.360 -1.960 9.103 1.00 57.94 349 GLU A O 1
ATOM 2837 N N . ARG A 1 350 ? -26.778 -3.546 9.836 1.00 58.69 350 ARG A N 1
ATOM 2838 C CA . ARG A 1 350 ? -26.782 -4.300 8.582 1.00 58.69 350 ARG A CA 1
ATOM 2839 C C . ARG A 1 350 ? -27.298 -3.439 7.438 1.00 58.69 350 ARG A C 1
ATOM 2841 O O . ARG A 1 350 ? -26.661 -3.372 6.398 1.00 58.69 350 ARG A O 1
ATOM 2848 N N . GLU A 1 351 ? -28.432 -2.774 7.606 1.00 63.41 351 GLU A N 1
ATOM 2849 C CA . GLU A 1 351 ? -29.017 -1.947 6.549 1.00 63.41 351 GLU A CA 1
ATOM 2850 C C . GLU A 1 351 ? -28.151 -0.711 6.236 1.00 63.41 351 GLU A C 1
ATOM 2852 O O . GLU A 1 351 ? -27.946 -0.393 5.066 1.00 63.41 351 GLU A O 1
ATOM 2857 N N . ALA A 1 352 ? -27.550 -0.080 7.251 1.00 63.19 352 ALA A N 1
ATOM 2858 C CA . ALA A 1 352 ? -26.594 1.014 7.080 1.00 63.19 352 ALA A CA 1
ATOM 2859 C C . ALA A 1 352 ? -25.353 0.602 6.280 1.00 63.19 352 ALA A C 1
ATOM 2861 O O . ALA A 1 352 ? -24.922 1.352 5.402 1.00 63.19 352 ALA A O 1
ATOM 2862 N N . SER A 1 353 ? -24.815 -0.596 6.536 1.00 55.97 353 SER A N 1
ATOM 2863 C CA . SER A 1 353 ? -23.648 -1.110 5.810 1.00 55.97 353 SER A CA 1
ATOM 2864 C C . SER A 1 353 ? -23.906 -1.236 4.302 1.00 55.97 353 SER A C 1
ATOM 2866 O O . SER A 1 353 ? -23.060 -0.837 3.505 1.00 55.97 353 SER A O 1
ATOM 2868 N N . TRP A 1 354 ? -25.110 -1.662 3.889 1.00 54.91 354 TRP A N 1
ATOM 2869 C CA . TRP A 1 354 ? -25.491 -1.732 2.472 1.00 54.91 354 TRP A CA 1
ATOM 2870 C C . TRP A 1 354 ? -25.502 -0.355 1.804 1.00 54.91 354 TRP A C 1
ATOM 2872 O O . TRP A 1 354 ? -24.985 -0.206 0.698 1.00 54.91 354 TRP A O 1
ATOM 2882 N N . TYR A 1 355 ? -26.059 0.661 2.468 1.00 61.41 355 TYR A N 1
ATOM 2883 C CA . TYR A 1 355 ? -26.098 2.022 1.926 1.00 61.41 355 TYR A CA 1
ATOM 2884 C C . TYR A 1 355 ? -24.705 2.656 1.818 1.00 61.41 355 TYR A C 1
ATOM 2886 O O . TYR A 1 355 ? -24.425 3.340 0.835 1.00 61.41 355 TYR A O 1
ATOM 2894 N N . LEU A 1 356 ? -23.821 2.405 2.789 1.00 60.34 356 LEU A N 1
ATOM 2895 C CA . LEU A 1 356 ? -22.437 2.887 2.753 1.00 60.34 356 LEU A CA 1
ATOM 2896 C C . LEU A 1 356 ? -21.601 2.167 1.685 1.00 60.34 356 LEU A C 1
ATOM 2898 O O . LEU A 1 356 ? -20.836 2.814 0.973 1.00 60.34 356 LEU A O 1
ATOM 2902 N N . MET A 1 357 ? -21.792 0.856 1.515 1.00 48.00 357 MET A N 1
ATOM 2903 C CA . MET A 1 357 ? -21.097 0.058 0.497 1.00 48.00 357 MET A CA 1
ATOM 2904 C C . MET A 1 357 ? -21.475 0.480 -0.929 1.00 48.00 357 MET A C 1
ATOM 2906 O O . MET A 1 357 ? -20.640 0.498 -1.830 1.00 48.00 357 MET A O 1
ATOM 2910 N N . LEU A 1 358 ? -22.739 0.846 -1.138 1.00 50.34 358 LEU A N 1
ATOM 2911 C CA . LEU A 1 358 ? -23.283 1.191 -2.450 1.00 50.34 358 LEU A CA 1
ATOM 2912 C C . LEU A 1 358 ? -23.197 2.691 -2.782 1.00 50.34 358 LEU A C 1
ATOM 2914 O O . LEU A 1 358 ? -23.705 3.130 -3.815 1.00 50.34 358 LEU A O 1
ATOM 2918 N N . ASN A 1 359 ? -22.537 3.474 -1.927 1.00 60.44 359 ASN A N 1
ATOM 2919 C CA . ASN A 1 359 ? -22.534 4.936 -1.960 1.00 60.44 359 ASN A CA 1
ATOM 2920 C C . ASN A 1 359 ? -21.867 5.551 -3.210 1.00 60.44 359 ASN A C 1
ATOM 2922 O O . ASN A 1 359 ? -22.047 6.732 -3.509 1.00 60.44 359 ASN A O 1
ATOM 2926 N N . SER A 1 360 ? -21.088 4.753 -3.946 1.00 48.06 360 SER A N 1
ATOM 2927 C CA . SER A 1 360 ? -20.430 5.131 -5.203 1.00 48.06 360 SER A CA 1
ATOM 2928 C C . SER A 1 360 ? -21.318 4.964 -6.443 1.00 48.06 360 SER A C 1
ATOM 2930 O O . SER A 1 360 ? -20.948 5.418 -7.528 1.00 48.06 360 SER A O 1
ATOM 2932 N N . HIS A 1 361 ? -22.484 4.320 -6.321 1.00 47.06 361 HIS A N 1
ATOM 2933 C CA . HIS A 1 361 ? -23.351 4.022 -7.456 1.00 47.06 361 HIS A CA 1
ATOM 2934 C C . HIS A 1 361 ? -24.290 5.197 -7.773 1.00 47.06 361 HIS A C 1
ATOM 2936 O O . HIS A 1 361 ? -25.097 5.604 -6.943 1.00 47.06 361 HIS A O 1
ATOM 2942 N N . SER A 1 362 ? -24.270 5.692 -9.015 1.00 50.16 362 SER A N 1
ATOM 2943 C CA . SER A 1 362 ? -24.993 6.904 -9.459 1.00 50.16 362 SER A CA 1
ATOM 2944 C C . SER A 1 362 ? -26.525 6.857 -9.343 1.00 50.16 362 SER A C 1
ATOM 2946 O O . SER A 1 362 ? -27.189 7.886 -9.450 1.00 50.16 362 SER A O 1
ATOM 2948 N N . HIS A 1 363 ? -27.098 5.669 -9.148 1.00 54.66 363 HIS A N 1
ATOM 2949 C CA . HIS A 1 363 ? -28.540 5.449 -8.979 1.00 54.66 363 HIS A CA 1
ATOM 2950 C C . HIS A 1 363 ? -28.960 5.144 -7.534 1.00 54.66 363 HIS A C 1
ATOM 2952 O O . HIS A 1 363 ? -30.133 4.859 -7.290 1.00 54.66 363 HIS A O 1
ATOM 2958 N N . ILE A 1 364 ? -28.020 5.172 -6.589 1.00 59.50 364 ILE A N 1
ATOM 2959 C CA . ILE A 1 364 ? -28.266 4.914 -5.169 1.00 59.50 364 ILE A CA 1
ATOM 2960 C C . ILE A 1 364 ? -28.073 6.221 -4.408 1.00 59.50 364 ILE A C 1
ATOM 2962 O O . ILE A 1 364 ? -27.198 7.019 -4.728 1.00 59.50 364 ILE A O 1
ATOM 2966 N N . ILE A 1 365 ? -28.955 6.472 -3.441 1.00 66.50 365 ILE A N 1
ATOM 2967 C CA . ILE A 1 365 ? -28.953 7.724 -2.690 1.00 66.50 365 ILE A CA 1
ATOM 2968 C C . ILE A 1 365 ? -27.666 7.843 -1.875 1.00 66.50 365 ILE A C 1
ATOM 2970 O O . ILE A 1 365 ? -27.291 6.914 -1.152 1.00 66.50 365 ILE A O 1
ATOM 2974 N N . HIS A 1 366 ? -26.994 8.987 -1.995 1.00 70.56 366 HIS A N 1
ATOM 2975 C CA . HIS A 1 366 ? -25.727 9.181 -1.316 1.00 70.56 366 HIS A CA 1
ATOM 2976 C C . HIS A 1 366 ? -25.943 9.201 0.203 1.00 70.56 366 HIS A C 1
ATOM 2978 O O . HIS A 1 366 ? -26.800 9.923 0.714 1.00 70.56 366 HIS A O 1
ATOM 2984 N N . THR A 1 367 ? -25.192 8.381 0.929 1.00 73.88 367 THR A N 1
ATOM 2985 C CA . THR A 1 367 ? -25.290 8.194 2.377 1.00 73.88 367 THR A CA 1
ATOM 2986 C C . THR A 1 367 ? -23.996 8.658 3.029 1.00 73.88 367 THR A C 1
ATOM 2988 O O . THR A 1 367 ? -22.929 8.102 2.799 1.00 73.88 367 THR A O 1
ATOM 2991 N N . TYR A 1 368 ? -24.091 9.700 3.846 1.00 69.75 368 TYR A N 1
ATOM 2992 C CA . TYR A 1 368 ? -22.951 10.365 4.474 1.00 69.75 368 TYR A CA 1
ATOM 2993 C C . TYR A 1 368 ? -22.474 9.666 5.747 1.00 69.75 368 TYR A C 1
ATOM 2995 O O . TYR A 1 368 ? -21.326 9.846 6.145 1.00 69.75 368 TYR A O 1
ATOM 3003 N N . GLY A 1 369 ? -23.338 8.896 6.410 1.00 66.69 369 GLY A N 1
ATOM 3004 C CA . GLY A 1 369 ? -22.944 8.176 7.615 1.00 66.69 369 GLY A CA 1
ATOM 3005 C C . GLY A 1 369 ? -24.102 7.674 8.461 1.00 66.69 369 GLY A C 1
ATOM 3006 O O . GLY A 1 369 ? -25.268 8.007 8.240 1.00 66.69 369 GLY A O 1
ATOM 3007 N N . PHE A 1 370 ? -23.734 6.880 9.460 1.00 68.38 370 PHE A N 1
ATOM 3008 C CA . PHE A 1 370 ? -24.607 6.401 10.519 1.00 68.38 370 PHE A CA 1
ATOM 3009 C C . PHE A 1 370 ? -24.489 7.311 11.740 1.00 68.38 370 PHE A C 1
ATOM 3011 O O . PHE A 1 370 ? -23.383 7.593 12.193 1.00 68.38 370 PHE A O 1
ATOM 3018 N N . VAL A 1 371 ? -25.616 7.788 12.256 1.00 68.12 371 VAL A N 1
ATOM 3019 C CA . VAL A 1 371 ? -25.686 8.733 13.372 1.00 68.12 371 VAL A CA 1
ATOM 3020 C C . VAL A 1 371 ? -26.654 8.225 14.431 1.00 68.12 371 VAL A C 1
ATOM 3022 O O . VAL A 1 371 ? -27.632 7.555 14.117 1.00 68.12 371 VAL A O 1
ATOM 3025 N N . GLU A 1 372 ? -26.422 8.582 15.686 1.00 62.50 372 GLU A N 1
ATOM 3026 C CA . GLU A 1 372 ? -27.358 8.310 16.777 1.00 62.50 372 GLU A CA 1
ATOM 3027 C C . GLU A 1 372 ? -27.913 9.632 17.303 1.00 62.50 372 GLU A C 1
ATOM 3029 O O . GLU A 1 372 ? -27.197 10.633 17.395 1.00 62.50 372 GLU A O 1
ATOM 3034 N N . ASN A 1 373 ? -29.207 9.662 17.622 1.00 62.47 373 ASN A N 1
ATOM 3035 C CA . ASN A 1 373 ? -29.775 10.796 18.347 1.00 62.47 373 ASN A CA 1
ATOM 3036 C C . ASN A 1 373 ? -29.542 10.652 19.864 1.00 62.47 373 ASN A C 1
ATOM 3038 O O . ASN A 1 373 ? -29.112 9.609 20.351 1.00 62.47 373 ASN A O 1
ATOM 3042 N N . ASN A 1 374 ? -29.914 11.680 20.632 1.00 57.22 374 ASN A N 1
ATOM 3043 C CA . ASN A 1 374 ? -29.838 11.675 22.101 1.00 57.22 374 ASN A CA 1
ATOM 3044 C C . ASN A 1 374 ? -30.598 10.513 22.781 1.00 57.22 374 ASN A C 1
ATOM 3046 O O . ASN A 1 374 ? -30.320 10.205 23.935 1.00 57.22 374 ASN A O 1
ATOM 3050 N N . ASP A 1 375 ? -31.535 9.868 22.079 1.00 59.84 375 ASP A N 1
ATOM 3051 C CA . ASP A 1 375 ? -32.292 8.705 22.560 1.00 59.84 375 ASP A CA 1
ATOM 3052 C C . ASP A 1 375 ? -31.665 7.364 22.113 1.00 59.84 375 ASP A C 1
ATOM 3054 O O . ASP A 1 375 ? -32.300 6.315 22.237 1.00 59.84 375 ASP A O 1
ATOM 3058 N N . GLN A 1 376 ? -30.444 7.383 21.558 1.00 60.25 376 GLN A N 1
ATOM 3059 C CA . GLN A 1 376 ? -29.742 6.234 20.962 1.00 60.25 376 GLN A CA 1
ATOM 3060 C C . GLN A 1 376 ? -30.545 5.506 19.875 1.00 60.25 376 GLN A C 1
ATOM 3062 O O . GLN A 1 376 ? -30.443 4.286 19.702 1.00 60.25 376 GLN A O 1
ATOM 3067 N N . LEU A 1 377 ? -31.381 6.243 19.145 1.00 65.75 377 LEU A N 1
ATOM 3068 C CA . LEU A 1 377 ? -32.019 5.721 17.950 1.00 65.75 377 LEU A CA 1
ATOM 3069 C C . LEU A 1 377 ? -31.040 5.827 16.780 1.00 65.75 377 LEU A C 1
ATOM 3071 O O . LEU A 1 377 ? -30.576 6.934 16.482 1.00 65.75 377 LEU A O 1
ATOM 3075 N N . PRO A 1 378 ? -30.760 4.708 16.098 1.00 68.94 378 PRO A N 1
ATOM 3076 C CA . PRO A 1 378 ? -29.867 4.701 14.960 1.00 68.94 378 PRO A CA 1
ATOM 3077 C C . PRO A 1 378 ? -30.533 5.362 13.759 1.00 68.94 378 PRO A C 1
ATOM 3079 O O . PRO A 1 378 ? -31.706 5.127 13.450 1.00 68.94 378 PRO A O 1
ATOM 3082 N N . MET A 1 379 ? -29.783 6.216 13.080 1.00 75.56 379 MET A N 1
ATOM 3083 C CA . MET A 1 379 ? -30.258 7.042 11.984 1.00 75.56 379 MET A CA 1
ATOM 3084 C C . MET A 1 379 ? -29.222 7.070 10.859 1.00 75.56 379 MET A C 1
ATOM 3086 O O . MET A 1 379 ? -28.022 7.072 11.102 1.00 75.56 379 MET A O 1
ATOM 3090 N N . LEU A 1 380 ? -29.672 7.119 9.610 1.00 75.38 380 LEU A N 1
ATOM 3091 C CA . LEU A 1 380 ? -28.801 7.310 8.450 1.00 75.38 380 LEU A CA 1
ATOM 3092 C C . LEU A 1 380 ? -28.885 8.745 7.958 1.00 75.38 380 LEU A C 1
ATOM 3094 O O . LEU A 1 380 ? -29.983 9.228 7.688 1.00 75.38 380 LEU A O 1
ATOM 3098 N N . LEU A 1 381 ? -27.739 9.406 7.800 1.00 77.62 381 LEU A N 1
ATOM 3099 C CA . LEU A 1 381 ? -27.637 10.703 7.143 1.00 77.62 381 LEU A CA 1
ATOM 3100 C C . LEU A 1 381 ? -27.482 10.497 5.638 1.00 77.62 381 LEU A C 1
ATOM 3102 O O . LEU A 1 381 ? -26.486 9.937 5.188 1.00 77.62 381 LEU A O 1
ATOM 3106 N N . GLN A 1 382 ? -28.453 10.962 4.861 1.00 79.00 382 GLN A N 1
ATOM 3107 C CA . GLN A 1 382 ? -28.508 10.764 3.414 1.00 79.00 382 GLN A CA 1
ATOM 3108 C C . GLN A 1 382 ? -28.768 12.074 2.685 1.00 79.00 382 GLN A C 1
ATOM 3110 O O . GLN A 1 382 ? -29.327 13.019 3.244 1.00 79.00 382 GLN A O 1
ATOM 3115 N N . GLU A 1 383 ? -28.401 12.116 1.413 1.00 78.19 383 GLU A N 1
ATOM 3116 C CA . GLU A 1 383 ? -28.852 13.150 0.496 1.00 78.19 383 GLU A CA 1
ATOM 3117 C C . GLU A 1 383 ? -30.385 13.147 0.419 1.00 78.19 383 GLU A C 1
ATOM 3119 O O . GLU A 1 383 ? -31.044 12.108 0.419 1.00 78.19 383 GLU A O 1
ATOM 3124 N N . ARG A 1 384 ? -30.987 14.331 0.368 1.00 73.94 384 ARG A N 1
ATOM 3125 C CA . ARG A 1 384 ? -32.427 14.496 0.222 1.00 73.94 384 ARG A CA 1
ATOM 3126 C C . ARG A 1 384 ? -32.782 14.503 -1.254 1.00 73.94 384 ARG A C 1
ATOM 3128 O O . ARG A 1 384 ? -32.532 15.482 -1.954 1.00 73.94 384 ARG A O 1
ATOM 3135 N N . ALA A 1 385 ? -33.523 13.488 -1.686 1.00 68.44 385 ALA A N 1
ATOM 3136 C CA . ALA A 1 385 ? -34.259 13.557 -2.941 1.00 68.44 385 ALA A CA 1
ATOM 3137 C C . ALA A 1 385 ? -35.281 14.710 -2.870 1.00 68.44 385 ALA A C 1
ATOM 3139 O O . ALA A 1 385 ? -36.345 14.582 -2.261 1.00 68.44 385 ALA A O 1
ATOM 3140 N N . ILE A 1 386 ? -34.955 15.853 -3.481 1.00 64.19 386 ILE A N 1
ATOM 3141 C CA . ILE A 1 386 ? -35.748 17.098 -3.417 1.00 64.19 386 ILE A CA 1
ATOM 3142 C C . ILE A 1 386 ? -37.199 16.936 -3.895 1.00 64.19 386 ILE A C 1
ATOM 3144 O O . ILE A 1 386 ? -38.081 17.678 -3.467 1.00 64.19 386 ILE A O 1
ATOM 3148 N N . HIS A 1 387 ? -37.452 15.937 -4.738 1.00 59.44 387 HIS A N 1
ATOM 3149 C CA . HIS A 1 387 ? -38.766 15.611 -5.283 1.00 59.44 387 HIS A CA 1
ATOM 3150 C C . HIS A 1 387 ? -39.486 14.480 -4.517 1.00 59.44 387 HIS A C 1
ATOM 3152 O O . HIS A 1 387 ? -40.584 14.073 -4.896 1.00 59.44 387 HIS A O 1
ATOM 3158 N N . GLY A 1 388 ? -38.898 13.991 -3.420 1.00 59.94 388 GLY A N 1
ATOM 3159 C CA . GLY A 1 388 ? -39.384 12.833 -2.673 1.00 59.94 388 GLY A CA 1
ATOM 3160 C C . GLY A 1 388 ? -39.150 11.512 -3.411 1.00 59.94 388 GLY A C 1
ATOM 3161 O O . GLY A 1 388 ? -38.522 11.465 -4.466 1.00 59.94 388 GLY A O 1
ATOM 3162 N N . ASN A 1 389 ? -39.651 10.412 -2.844 1.00 59.56 389 ASN A N 1
ATOM 3163 C CA . ASN A 1 389 ? -39.649 9.133 -3.549 1.00 59.56 389 ASN A CA 1
ATOM 3164 C C . ASN A 1 389 ? -40.698 9.140 -4.677 1.00 59.56 389 ASN A C 1
ATOM 3166 O O . ASN A 1 389 ? -41.653 9.922 -4.659 1.00 59.56 389 ASN A O 1
ATOM 3170 N N . LEU A 1 390 ? -40.532 8.242 -5.651 1.00 46.78 390 LEU A N 1
ATOM 3171 C CA . LEU A 1 390 ? -41.402 8.159 -6.829 1.00 46.78 390 LEU A CA 1
ATOM 3172 C C . LEU A 1 390 ? -42.887 8.061 -6.450 1.00 46.78 390 LEU A C 1
ATOM 3174 O O . LEU A 1 390 ? -43.742 8.650 -7.097 1.00 46.78 390 LEU A O 1
ATOM 3178 N N . GLN A 1 391 ? -43.200 7.378 -5.354 1.00 47.38 391 GLN A N 1
ATOM 3179 C CA . GLN A 1 391 ? -44.565 7.246 -4.870 1.00 47.38 391 GLN A CA 1
ATOM 3180 C C . GLN A 1 391 ? -45.158 8.558 -4.342 1.00 47.38 391 GLN A C 1
ATOM 3182 O O . GLN A 1 391 ? -46.303 8.870 -4.653 1.00 47.38 391 GLN A O 1
ATOM 3187 N N . ILE A 1 392 ? -44.401 9.343 -3.575 1.00 56.09 392 ILE A N 1
ATOM 3188 C CA . ILE A 1 392 ? -44.821 10.665 -3.091 1.00 56.09 392 ILE A CA 1
ATOM 3189 C C . ILE A 1 392 ? -44.978 11.628 -4.271 1.00 56.09 392 ILE A C 1
ATOM 3191 O O . ILE A 1 392 ? -45.964 12.370 -4.315 1.00 56.09 392 ILE A O 1
ATOM 3195 N N . LEU A 1 393 ? -44.060 11.571 -5.244 1.00 49.72 393 LEU A N 1
ATOM 3196 C CA . LEU A 1 393 ? -44.129 12.351 -6.482 1.00 49.72 393 LEU A CA 1
ATOM 3197 C C . LEU A 1 393 ? -45.421 12.059 -7.258 1.00 49.72 393 LEU A C 1
ATOM 3199 O O . LEU A 1 393 ? -46.077 12.973 -7.755 1.00 49.72 393 LEU A O 1
ATOM 3203 N N . LEU A 1 394 ? -45.824 10.788 -7.301 1.00 48.31 394 LEU A N 1
ATOM 3204 C CA . LEU A 1 394 ? -47.076 10.353 -7.916 1.00 48.31 394 LEU A CA 1
ATOM 3205 C C . LEU A 1 394 ? -48.324 10.729 -7.090 1.00 48.31 394 LEU A C 1
ATOM 3207 O O . LEU A 1 394 ? -49.428 10.703 -7.629 1.00 48.31 394 LEU A O 1
ATOM 3211 N N . GLN A 1 395 ? -48.184 11.082 -5.803 1.00 52.03 395 GLN A N 1
ATOM 3212 C CA . GLN A 1 395 ? -49.311 11.201 -4.866 1.00 52.03 395 GLN A CA 1
ATOM 3213 C C . GLN A 1 395 ? -49.640 12.612 -4.348 1.00 52.03 395 GLN A C 1
ATOM 3215 O O . GLN A 1 395 ? -50.773 12.799 -3.900 1.00 52.03 395 GLN A O 1
ATOM 3220 N N . ARG A 1 396 ? -48.748 13.620 -4.354 1.00 53.59 396 ARG A N 1
ATOM 3221 C CA . ARG A 1 396 ? -49.047 14.894 -3.650 1.00 53.59 396 ARG A CA 1
ATOM 3222 C C . ARG A 1 396 ? -48.941 16.192 -4.457 1.00 53.59 396 ARG A C 1
ATOM 3224 O O . ARG A 1 396 ? -47.868 16.734 -4.690 1.00 53.59 396 ARG A O 1
ATOM 3231 N N . LYS A 1 397 ? -50.128 16.791 -4.662 1.00 45.06 397 LYS A N 1
ATOM 3232 C CA . LYS A 1 397 ? -50.406 18.235 -4.538 1.00 45.06 397 LYS A CA 1
ATOM 3233 C C . LYS A 1 397 ? -50.503 18.615 -3.038 1.00 45.06 397 LYS A C 1
ATOM 3235 O O . LYS A 1 397 ? -51.363 18.082 -2.348 1.00 45.06 397 LYS A O 1
ATOM 3240 N N . ARG A 1 398 ? -49.709 19.616 -2.615 1.00 43.47 398 ARG A N 1
ATOM 3241 C CA . ARG A 1 398 ? -49.794 20.481 -1.397 1.00 43.47 398 ARG A CA 1
ATOM 3242 C C . ARG A 1 398 ? -49.454 19.894 -0.000 1.00 43.47 398 ARG A C 1
ATOM 3244 O O . ARG A 1 398 ? -50.144 19.002 0.471 1.00 43.47 398 ARG A O 1
ATOM 3251 N N . PHE A 1 399 ? -48.468 20.485 0.708 1.00 33.94 399 PHE A N 1
ATOM 3252 C CA . PHE A 1 399 ? -48.610 21.452 1.840 1.00 33.94 399 PHE A CA 1
ATOM 3253 C C . PHE A 1 399 ? -47.331 21.597 2.723 1.00 33.94 399 PHE A C 1
ATOM 3255 O O . PHE A 1 399 ? -46.545 20.665 2.848 1.00 33.94 399 PHE A O 1
ATOM 3262 N N . GLN A 1 400 ? -47.190 22.782 3.346 1.00 29.47 400 GLN A N 1
ATOM 3263 C CA . GLN A 1 400 ? -46.340 23.224 4.491 1.00 29.47 400 GLN A CA 1
ATOM 3264 C C . GLN A 1 400 ? -47.262 23.564 5.714 1.00 29.47 400 GLN A C 1
ATOM 3266 O O . GLN A 1 400 ? -48.473 23.582 5.465 1.00 29.47 400 GLN A O 1
ATOM 3271 N N . PRO A 1 401 ? -46.826 23.993 6.943 1.00 39.53 401 PRO A N 1
ATOM 3272 C CA . PRO A 1 401 ? -45.508 23.965 7.639 1.00 39.53 401 PRO A CA 1
ATOM 3273 C C . PRO A 1 401 ? -45.492 23.587 9.175 1.00 39.53 401 PRO A C 1
ATOM 3275 O O . PRO A 1 401 ? -46.514 23.626 9.849 1.00 39.53 401 PRO A O 1
ATOM 3278 N N . LEU A 1 402 ? -44.261 23.352 9.694 1.00 30.61 402 LEU A N 1
ATOM 3279 C CA . LEU A 1 402 ? -43.564 23.760 10.961 1.00 30.61 402 LEU A CA 1
ATOM 3280 C C . LEU A 1 402 ? -43.970 23.314 12.396 1.00 30.61 402 LEU A C 1
ATOM 3282 O O . LEU A 1 402 ? -45.037 23.654 12.892 1.00 30.61 402 LEU A O 1
ATOM 3286 N N . ASN A 1 403 ? -42.970 22.769 13.130 1.00 28.67 403 ASN A N 1
ATOM 3287 C CA . ASN A 1 403 ? -42.544 23.159 14.502 1.00 28.67 403 ASN A CA 1
ATOM 3288 C C . ASN A 1 403 ? -41.110 22.639 14.837 1.00 28.67 403 ASN A C 1
ATOM 3290 O O . ASN A 1 403 ? -40.726 21.574 14.366 1.00 28.67 403 ASN A O 1
ATOM 3294 N N . LYS A 1 404 ? -40.316 23.392 15.633 1.00 27.20 404 LYS A N 1
ATOM 3295 C CA . LYS A 1 404 ? -38.858 23.203 15.898 1.00 27.20 404 LYS A CA 1
ATOM 3296 C C . LYS A 1 404 ? -38.532 22.376 17.161 1.00 27.20 404 LYS A C 1
ATOM 3298 O O . LYS A 1 404 ? -39.160 22.598 18.191 1.00 27.20 404 LYS A O 1
ATOM 3303 N N . VAL A 1 405 ? -37.466 21.557 17.116 1.00 28.31 405 VAL A N 1
ATOM 3304 C CA . VAL A 1 405 ? -36.710 21.004 18.275 1.00 28.31 405 VAL A CA 1
ATOM 3305 C C . VAL A 1 405 ? -35.216 20.884 17.898 1.00 28.31 405 VAL A C 1
ATOM 3307 O O . VAL A 1 405 ? -34.920 20.574 16.745 1.00 28.31 405 VAL A O 1
ATOM 3310 N N . LEU A 1 406 ? -34.294 21.142 18.840 1.00 26.14 406 LEU A N 1
ATOM 3311 C CA . LEU A 1 406 ? -32.830 20.994 18.691 1.00 26.14 406 LEU A CA 1
ATOM 3312 C C . LEU A 1 406 ? -32.375 19.548 18.981 1.00 26.14 406 LEU A C 1
ATOM 3314 O O . LEU A 1 406 ? -32.827 18.967 19.966 1.00 26.14 406 LEU A O 1
ATOM 3318 N N . ILE A 1 407 ? -31.454 18.998 18.179 1.00 31.16 407 ILE A N 1
ATOM 3319 C CA . ILE A 1 407 ? -30.773 17.710 18.427 1.00 31.16 407 ILE A CA 1
ATOM 3320 C C . ILE A 1 407 ? -29.261 17.906 18.227 1.00 31.16 407 ILE A C 1
ATOM 3322 O O . ILE A 1 407 ? -28.851 18.461 17.210 1.00 31.16 407 ILE A O 1
ATOM 3326 N N . THR A 1 408 ? -28.458 17.438 19.184 1.00 26.77 408 THR A N 1
ATOM 3327 C CA . THR A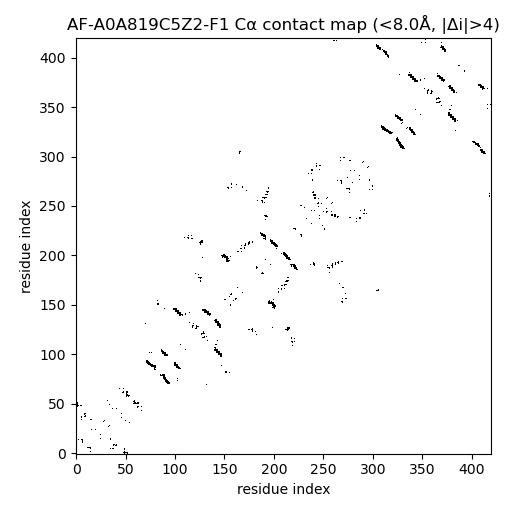 1 408 ? -26.985 17.360 19.118 1.00 26.77 408 THR A CA 1
ATOM 3328 C C . THR A 1 408 ? -26.597 15.956 18.640 1.00 26.77 408 THR A C 1
ATOM 3330 O O . THR A 1 408 ? -27.249 14.996 19.044 1.00 26.77 408 THR A O 1
ATOM 3333 N N . ILE A 1 409 ? -25.595 15.819 17.765 1.00 32.22 409 ILE A N 1
ATOM 3334 C CA . ILE A 1 409 ? -25.204 14.533 17.153 1.00 32.22 409 ILE A CA 1
ATOM 3335 C C . ILE A 1 409 ? -23.753 14.193 17.482 1.00 32.22 409 ILE A C 1
ATOM 3337 O O . ILE A 1 409 ? -22.879 15.051 17.357 1.00 32.22 409 ILE A O 1
ATOM 3341 N N . SER A 1 410 ? -23.518 12.919 17.796 1.00 27.69 410 SER A N 1
ATOM 3342 C CA . SER A 1 410 ? -22.205 12.275 17.862 1.00 27.69 410 SER A CA 1
ATOM 3343 C C . SER A 1 410 ? -22.185 11.079 16.901 1.00 27.69 410 SER A C 1
ATOM 3345 O O . SER A 1 410 ? -23.137 10.299 16.857 1.00 27.69 410 SER A O 1
ATOM 3347 N N . LEU A 1 411 ? -21.132 10.947 16.089 1.00 35.16 411 LEU A N 1
ATOM 3348 C CA . LEU A 1 411 ? -21.013 9.922 15.044 1.00 35.16 411 LEU A CA 1
ATOM 3349 C C . LEU A 1 411 ? -20.017 8.843 15.483 1.00 35.16 411 LEU A C 1
ATOM 3351 O O . LEU A 1 411 ? -18.846 9.146 15.724 1.00 35.16 411 LEU A O 1
ATOM 3355 N N . ARG A 1 412 ? -20.478 7.590 15.579 1.00 35.94 412 ARG A N 1
ATOM 3356 C CA . ARG A 1 412 ? -19.641 6.418 15.881 1.00 35.94 412 ARG A CA 1
ATOM 3357 C C . ARG A 1 412 ? -19.150 5.795 14.579 1.00 35.94 412 ARG A C 1
ATOM 3359 O O . ARG A 1 412 ? -19.852 5.015 13.948 1.00 35.94 412 ARG A O 1
ATOM 3366 N N . ILE A 1 413 ? -17.949 6.178 14.156 1.00 40.31 413 ILE A N 1
ATOM 3367 C CA . ILE A 1 413 ? -17.352 5.713 12.893 1.00 40.31 413 ILE A CA 1
ATOM 3368 C C . ILE A 1 413 ? -16.677 4.341 13.044 1.00 40.31 413 ILE A C 1
ATOM 3370 O O . ILE A 1 413 ? -16.652 3.567 12.091 1.00 40.31 413 ILE A O 1
ATOM 3374 N N . LEU A 1 414 ? -16.160 4.016 14.234 1.00 36.50 414 LEU A N 1
ATOM 3375 C CA . LEU A 1 414 ? -15.359 2.805 14.433 1.00 36.50 414 LEU A CA 1
ATOM 3376 C C . LEU A 1 414 ? -16.158 1.502 14.283 1.00 36.50 414 LEU A C 1
ATOM 3378 O O . LEU A 1 414 ? -15.649 0.580 13.661 1.00 36.50 414 LEU A O 1
ATOM 3382 N N . ASP A 1 415 ? -17.398 1.423 14.771 1.00 35.09 415 ASP A N 1
ATOM 3383 C CA . ASP A 1 415 ? -18.148 0.156 14.738 1.00 35.09 415 ASP A CA 1
ATOM 3384 C C . ASP A 1 415 ? -18.658 -0.195 13.327 1.00 35.09 415 ASP A C 1
ATOM 3386 O O . ASP A 1 415 ? -18.675 -1.362 12.946 1.00 35.09 415 ASP A O 1
ATOM 3390 N N . ALA A 1 416 ? -18.992 0.804 12.499 1.00 35.31 416 ALA A N 1
ATOM 3391 C CA . ALA A 1 416 ? -19.499 0.578 11.142 1.00 35.31 416 ALA A CA 1
ATOM 3392 C C . ALA A 1 416 ? -18.408 0.174 10.131 1.00 35.31 416 ALA A C 1
ATOM 3394 O O . ALA A 1 416 ? -18.712 -0.522 9.168 1.00 35.31 416 ALA A O 1
ATOM 3395 N N . MET A 1 417 ? -17.151 0.588 10.346 1.00 37.84 417 MET A N 1
ATOM 3396 C CA . MET A 1 417 ? -16.016 0.223 9.480 1.00 37.84 417 MET A CA 1
ATOM 3397 C C . MET A 1 417 ? -15.455 -1.180 9.769 1.00 37.84 417 MET A C 1
ATOM 3399 O O . MET A 1 417 ? -14.722 -1.714 8.947 1.00 37.84 417 MET A O 1
ATOM 3403 N N . ILE A 1 418 ? -15.768 -1.769 10.932 1.00 36.88 418 ILE A N 1
ATOM 3404 C CA . ILE A 1 418 ? -15.253 -3.084 11.363 1.00 36.88 418 ILE A CA 1
ATOM 3405 C C . ILE A 1 418 ? -16.102 -4.252 10.817 1.00 36.88 418 ILE A C 1
ATOM 3407 O O . ILE A 1 418 ? -15.609 -5.374 10.740 1.00 36.88 418 ILE A O 1
ATOM 3411 N N . TYR A 1 419 ? -17.363 -4.006 10.437 1.00 30.92 419 TYR A N 1
ATOM 3412 C CA . TYR A 1 419 ? -18.295 -5.031 9.932 1.00 30.92 419 TYR A CA 1
ATOM 3413 C C . TYR A 1 419 ? -18.427 -5.090 8.397 1.00 30.92 419 TYR A C 1
ATOM 3415 O O . TYR A 1 419 ? -19.165 -5.937 7.889 1.00 30.92 419 TYR A O 1
ATOM 3423 N N . THR A 1 420 ? -17.739 -4.203 7.675 1.00 27.78 420 THR A N 1
ATOM 3424 C CA . THR A 1 420 ? -17.546 -4.244 6.213 1.00 27.78 420 THR A CA 1
ATOM 3425 C C . THR A 1 420 ? -16.240 -4.934 5.879 1.00 27.78 420 THR A C 1
ATOM 3427 O O . THR A 1 420 ? -16.227 -5.714 4.904 1.00 27.78 420 THR A O 1
#

Secondary structure (DSSP, 8-state):
-HHHHHHHHTTSPPTT-TT--HHHHHHHHHTT--PPPPTT--HHHHHHHHHTT-SSGGGTTHHHHT------EE----SB-TTSTTTEEEEEESS--SS-EEEEEPPTTTHHHHHHHHHHHTT-TTB--EEEEEE-TT--EEEEEBP-TT-BHHHHHHHTT----HHHHHHHHHHHHHHHHHHHHTT-B----SGGGEEEEE--SS-GGG-EEEE---TT-B-SSS-----PPPHHHHHHS-HHHHH---GGG--HHHHHHHHHHHHHHHHSSSPPTT-TTS-HHHHHHHHHTTPPPPPPSS--EE--S--EE---EEEETTEEEEEE--SS--SSPEEEEEPPTTTHHHHHHHHHHTTT-TTS--EEEEEE-TT--EEEEEE--TT--HHHHHH----------EE--BEEHHHHHH--

Foldseek 3Di:
DLVVLQCVQQVRADPPHDPDDPVRVVVCLVVVHDDDRHPPDDPLSVQLSVLCSDPDNVRSVVSVVPRDDPFQFPFPFDDQDPLQPSQKGWGDGNPPDPFTKIKGFDDPVQQVVQQVCQVVLQPQQQAWHWPHWDADPVRTIITITTDQPQAFQLCNLAVVLDQAALLLLVLLLVSVVSSLVVCVVVQKQQLQDARNQKGWRDDDRVDSVRTGIHGHDSSCMAHPVGFRDDQDQDLNSLLQFALQSLVDSPRVSRHSLRVLSSSLSRSQSSNQRNADRVGDPDDSVRSNVCNNVVNDGDRRPDQSWDFQQWWFWFWDFDDDPAFTKGWTAHVVGDDDTKMKGFDDPVCQLVVQLVLCVCQPPPPHWHWPAWKAWPVRTIITITGDPPCDPPVVVVPDDDDDGDDTDTIGITGRPSVSSSVD

Mean predicted aligned error: 16.3 Å

Nearest PDB structures (foldseek):
  7er2-assembly1_A  TM=8.046E-01  e=6.543E-13  Homo sapiens
  7vra-assembly1_A  TM=8.146E-01  e=1.142E-12  Homo sapiens
  4rj6-assembly1_A  TM=8.529E-01  e=5.437E-12  Homo sapiens
  7jxh-assembly8_H  TM=8.336E-01  e=6.426E-12  Homo sapiens
  6nzf-assembly1_A  TM=7.811E-01  e=3.970E-10  Homo sapiens

Solvent-accessible surface area (backbone atoms only — not comparable to full-atom values): 24375 Å² total; per-residue (Å²): 106,27,68,59,54,47,25,61,50,46,74,66,52,58,81,94,45,85,92,57,52,70,69,54,53,51,53,40,49,76,71,67,57,74,87,76,87,41,82,90,51,55,68,72,61,44,52,42,35,57,24,48,64,44,86,55,72,84,52,25,56,62,44,54,76,72,63,80,82,84,71,72,57,44,75,52,75,57,61,71,40,86,92,43,88,88,39,27,22,41,29,48,57,61,55,95,62,91,74,58,31,27,38,33,60,44,57,75,93,52,32,68,66,35,49,50,51,41,68,74,50,37,85,42,92,22,30,52,44,47,81,46,76,49,64,50,99,83,71,48,39,28,39,35,32,60,50,43,83,54,41,26,43,45,57,41,38,52,76,64,75,48,79,74,51,66,66,40,51,50,48,50,49,52,35,51,50,52,36,50,55,52,39,46,76,72,52,38,28,50,70,51,54,40,39,72,31,27,32,26,64,38,85,40,95,87,48,36,86,67,42,38,51,23,41,50,68,52,77,56,34,25,31,91,92,48,65,62,88,77,72,80,74,49,78,66,42,63,67,27,47,31,57,64,54,73,77,37,77,56,68,84,50,71,35,67,69,29,40,55,45,6,46,54,46,25,52,49,38,72,68,39,76,71,48,51,77,84,46,83,90,53,52,68,68,57,51,48,53,42,42,72,70,66,59,72,81,75,78,54,97,63,82,72,58,49,66,69,62,51,56,40,52,39,48,51,80,47,88,54,100,85,40,52,31,29,42,32,48,48,53,74,81,57,83,77,52,31,26,34,40,47,42,57,79,92,50,32,67,65,55,49,49,53,42,56,73,43,38,85,40,95,90,45,71,43,43,81,45,60,36,34,45,91,83,69,48,39,26,37,36,26,55,44,63,90,68,54,54,74,66,54,56,76,67,64,86,87,89,87,85,82,64,86,58,89,59,71,64,52,24,65,58,68,72,65,66,71,79,110

pLDDT: mean 73.61, std 16.79, range [26.14, 97.75]